Protein AF-A0AB39KRW4-F1 (afdb_monomer)

Radius of gyration: 29.41 Å; Cα contacts (8 Å, |Δi|>4): 567; chains: 1; bounding box: 83×46×71 Å

Structure (mmCIF, N/CA/C/O backbone):
data_AF-A0AB39KRW4-F1
#
_entry.id   AF-A0AB39KRW4-F1
#
loop_
_atom_site.group_PDB
_atom_site.id
_atom_site.type_symbol
_atom_site.label_atom_id
_atom_site.label_alt_id
_atom_site.label_comp_id
_atom_site.label_asym_id
_atom_site.label_entity_id
_atom_site.label_seq_id
_atom_site.pdbx_PDB_ins_code
_atom_site.Cartn_x
_atom_site.Cartn_y
_atom_site.Cartn_z
_atom_site.occupancy
_atom_site.B_iso_or_equiv
_atom_site.auth_seq_id
_atom_site.auth_comp_id
_atom_site.auth_asym_id
_atom_site.auth_atom_id
_atom_site.pdbx_PDB_model_num
ATOM 1 N N . MET A 1 1 ? 5.921 -25.959 -21.427 1.00 28.27 1 MET A N 1
ATOM 2 C CA . MET A 1 1 ? 6.254 -24.540 -21.191 1.00 28.27 1 MET A CA 1
ATOM 3 C C . MET A 1 1 ? 5.779 -24.195 -19.793 1.00 28.27 1 MET A C 1
ATOM 5 O O . MET A 1 1 ? 4.578 -24.174 -19.569 1.00 28.27 1 MET A O 1
ATOM 9 N N . ALA A 1 2 ? 6.697 -24.072 -18.835 1.00 22.08 2 ALA A N 1
ATOM 10 C CA . ALA A 1 2 ? 6.357 -23.602 -17.496 1.00 22.08 2 ALA A CA 1
ATOM 11 C C . ALA A 1 2 ? 6.161 -22.085 -17.593 1.00 22.08 2 ALA A C 1
ATOM 13 O O . ALA A 1 2 ? 7.109 -21.379 -17.922 1.00 22.08 2 ALA A O 1
ATOM 14 N N . GLY A 1 3 ? 4.928 -21.610 -17.414 1.00 23.14 3 GLY A N 1
ATOM 15 C CA . GLY A 1 3 ? 4.644 -20.177 -17.372 1.00 23.14 3 GLY A CA 1
ATOM 16 C C . GLY A 1 3 ? 5.368 -19.502 -16.199 1.00 23.14 3 GLY A C 1
ATOM 17 O O . GLY A 1 3 ? 5.760 -20.188 -15.246 1.00 23.14 3 GLY A O 1
ATOM 18 N N . PRO A 1 4 ? 5.556 -18.173 -16.247 1.00 26.08 4 PRO A N 1
ATOM 19 C CA . PRO A 1 4 ? 6.134 -17.433 -15.135 1.00 26.08 4 PRO A CA 1
ATOM 20 C C . PRO A 1 4 ? 5.322 -17.705 -13.862 1.00 26.08 4 PRO A C 1
ATOM 22 O O . PRO A 1 4 ? 4.089 -17.688 -13.884 1.00 26.08 4 PRO A O 1
ATOM 25 N N . LYS A 1 5 ? 6.013 -17.991 -12.749 1.00 31.23 5 LYS A N 1
ATOM 26 C CA . LYS A 1 5 ? 5.400 -18.112 -11.418 1.00 31.23 5 LYS A CA 1
ATOM 27 C C . LYS A 1 5 ? 4.761 -16.768 -11.065 1.00 31.23 5 LYS A C 1
ATOM 29 O O . LYS A 1 5 ? 5.427 -15.887 -10.528 1.00 31.23 5 LYS A O 1
ATOM 34 N N . ALA A 1 6 ? 3.477 -16.618 -11.372 1.00 31.83 6 ALA A N 1
ATOM 35 C CA . ALA A 1 6 ? 2.675 -15.511 -10.889 1.00 31.83 6 ALA A CA 1
ATOM 36 C C . ALA A 1 6 ? 2.771 -15.468 -9.356 1.00 31.83 6 ALA A C 1
ATOM 38 O O . ALA A 1 6 ? 2.658 -16.489 -8.676 1.00 31.83 6 ALA A O 1
ATOM 39 N N . LEU A 1 7 ? 2.989 -14.274 -8.807 1.00 34.38 7 LEU A N 1
ATOM 40 C CA . LEU A 1 7 ? 3.042 -13.990 -7.371 1.00 34.38 7 LEU A CA 1
ATOM 41 C C . LEU A 1 7 ? 1.660 -14.112 -6.686 1.00 34.38 7 LEU A C 1
ATOM 43 O O . LEU A 1 7 ? 1.408 -13.437 -5.690 1.00 34.38 7 LEU A O 1
ATOM 47 N N . SER A 1 8 ? 0.761 -14.973 -7.172 1.00 35.97 8 SER A N 1
ATOM 48 C CA . SER A 1 8 ? -0.489 -15.309 -6.490 1.00 35.97 8 SER A CA 1
ATOM 49 C C . SER A 1 8 ? -0.188 -16.343 -5.404 1.00 35.97 8 SER A C 1
ATOM 51 O O . SER A 1 8 ? -0.273 -17.553 -5.601 1.00 35.97 8 SER A O 1
ATOM 53 N N . GLY A 1 9 ? 0.273 -15.857 -4.253 1.00 36.81 9 GLY A N 1
ATOM 54 C CA . GLY A 1 9 ? 0.359 -16.678 -3.054 1.00 36.81 9 GLY A CA 1
ATOM 55 C C . GLY A 1 9 ? -1.038 -16.923 -2.505 1.00 36.81 9 GLY A C 1
ATOM 56 O O . GLY A 1 9 ? -1.664 -15.979 -2.033 1.00 36.81 9 GLY A O 1
ATOM 57 N N . ASP A 1 10 ? -1.485 -18.176 -2.529 1.00 31.94 10 ASP A N 1
ATOM 58 C CA . ASP A 1 10 ? -2.662 -18.626 -1.792 1.00 31.94 10 ASP A CA 1
ATOM 59 C C . ASP A 1 10 ? -2.516 -18.244 -0.313 1.00 31.94 10 ASP A C 1
ATOM 61 O O . ASP A 1 10 ? -1.642 -18.741 0.407 1.00 31.94 10 ASP A O 1
ATOM 65 N N . ILE A 1 11 ? -3.353 -17.311 0.138 1.00 40.72 11 ILE A N 1
ATOM 66 C CA . ILE A 1 11 ? -3.439 -16.905 1.540 1.00 40.72 11 ILE A CA 1
ATOM 67 C C . ILE A 1 11 ? -4.361 -17.906 2.235 1.00 40.72 11 ILE A C 1
ATOM 69 O O . ILE A 1 11 ? -5.565 -17.691 2.355 1.00 40.72 11 ILE A O 1
ATOM 73 N N . LEU A 1 12 ? -3.797 -19.022 2.695 1.00 34.12 12 LEU A N 1
ATOM 74 C CA . LEU A 1 12 ? -4.476 -19.890 3.655 1.00 34.12 12 LEU A CA 1
ATOM 75 C C . LEU A 1 12 ? -4.287 -19.326 5.074 1.00 34.12 12 LEU A C 1
ATOM 77 O O . LEU A 1 12 ? -3.148 -19.106 5.503 1.00 34.12 12 LEU A O 1
ATOM 81 N N . PRO A 1 13 ? -5.366 -19.101 5.844 1.00 36.81 13 PRO A N 1
ATOM 82 C CA . PRO A 1 13 ? -5.253 -18.691 7.230 1.00 36.81 13 PRO A CA 1
ATOM 83 C C . PRO A 1 13 ? -5.005 -19.926 8.103 1.00 36.81 13 PRO A C 1
ATOM 85 O O . PRO A 1 13 ? -5.926 -20.645 8.468 1.00 36.81 13 PRO A O 1
ATOM 88 N N . GLY A 1 14 ? -3.746 -20.122 8.489 1.00 40.34 14 GLY A N 1
ATOM 89 C CA . GLY A 1 14 ? -3.363 -21.006 9.590 1.00 40.34 14 GLY A CA 1
ATOM 90 C C . GLY A 1 14 ? -2.892 -22.399 9.172 1.00 40.34 14 GLY A C 1
ATOM 91 O O . GLY A 1 14 ? -3.575 -23.119 8.456 1.00 40.34 14 GLY A O 1
ATOM 92 N N . GLY A 1 15 ? -1.734 -22.799 9.708 1.00 37.94 15 GLY A N 1
ATOM 93 C CA . GLY A 1 15 ? -1.414 -24.218 9.875 1.00 37.94 15 GLY A CA 1
ATOM 94 C C . GLY A 1 15 ? -0.314 -24.814 8.996 1.00 37.94 15 GLY A C 1
ATOM 95 O O . GLY A 1 15 ? -0.469 -25.937 8.550 1.00 37.94 15 GLY A O 1
ATOM 96 N N . ALA A 1 16 ? 0.805 -24.119 8.784 1.00 34.22 16 ALA A N 1
ATOM 97 C CA . ALA A 1 16 ? 2.136 -24.729 8.643 1.00 34.22 16 ALA A CA 1
ATOM 98 C C . ALA A 1 16 ? 3.184 -23.612 8.709 1.00 34.22 16 ALA A C 1
ATOM 100 O O . ALA A 1 16 ? 2.978 -22.546 8.130 1.00 34.22 16 ALA A O 1
ATOM 101 N N . LEU A 1 17 ? 4.313 -23.832 9.389 1.00 43.09 17 LEU A N 1
ATOM 102 C CA . LEU A 1 17 ? 5.507 -22.983 9.276 1.00 43.09 17 LEU A CA 1
ATOM 103 C C . LEU A 1 17 ? 6.101 -23.158 7.866 1.00 43.09 17 LEU A C 1
ATOM 105 O O . LEU A 1 17 ? 7.163 -23.749 7.691 1.00 43.09 17 LEU A O 1
ATOM 109 N N . GLY A 1 18 ? 5.382 -22.690 6.844 1.00 54.75 18 GLY A N 1
ATOM 110 C CA . GLY A 1 18 ? 5.928 -22.511 5.510 1.00 54.75 18 GLY A CA 1
ATOM 111 C C . GLY A 1 18 ? 7.148 -21.606 5.617 1.00 54.75 18 GLY A C 1
ATOM 112 O O . GLY A 1 18 ? 7.151 -20.655 6.405 1.00 54.75 18 GLY A O 1
ATOM 113 N N . ALA A 1 19 ? 8.205 -21.933 4.874 1.00 67.81 19 ALA A N 1
ATOM 114 C CA . ALA A 1 19 ? 9.421 -21.134 4.841 1.00 67.81 19 ALA A CA 1
ATOM 115 C C . ALA A 1 19 ? 9.055 -19.649 4.680 1.00 67.81 19 ALA A C 1
ATOM 117 O O . ALA A 1 19 ? 8.339 -19.280 3.744 1.00 67.81 19 ALA A O 1
ATOM 118 N N . ARG A 1 20 ? 9.492 -18.810 5.630 1.00 79.19 20 ARG A N 1
ATOM 119 C CA . ARG A 1 20 ? 9.219 -17.368 5.594 1.00 79.19 20 ARG A CA 1
ATOM 120 C C . ARG A 1 20 ? 9.731 -16.818 4.268 1.00 79.19 20 ARG A C 1
ATOM 122 O O . ARG A 1 20 ? 10.909 -16.979 3.950 1.00 79.19 20 ARG A O 1
ATOM 129 N N . LYS A 1 21 ? 8.850 -16.183 3.495 1.00 93.75 21 LYS A N 1
ATOM 130 C CA . LYS A 1 21 ? 9.238 -15.556 2.231 1.00 93.75 21 LYS A CA 1
ATOM 131 C C . LYS A 1 21 ? 10.087 -14.328 2.559 1.00 93.75 21 LYS A C 1
ATOM 133 O O . LYS A 1 21 ? 9.702 -13.518 3.398 1.00 93.75 21 LYS A O 1
ATOM 138 N N . LEU A 1 22 ? 11.257 -14.195 1.945 1.00 95.38 22 LEU A N 1
ATOM 139 C CA . LEU A 1 22 ? 12.139 -13.050 2.180 1.00 95.38 22 LEU A CA 1
ATOM 140 C C . LEU A 1 22 ? 11.896 -11.986 1.118 1.00 95.38 22 LEU A C 1
ATOM 142 O O . LEU A 1 22 ? 11.922 -12.292 -0.070 1.00 95.38 22 LEU A O 1
ATOM 146 N N . ILE A 1 23 ? 11.672 -10.743 1.547 1.00 94.88 23 ILE A N 1
ATOM 147 C CA . ILE A 1 23 ? 11.642 -9.591 0.640 1.00 94.88 23 ILE A CA 1
ATOM 148 C C . ILE A 1 23 ? 13.027 -9.479 -0.002 1.00 94.88 23 ILE A C 1
ATOM 150 O O . ILE A 1 23 ? 14.039 -9.548 0.706 1.00 94.88 23 ILE A O 1
ATOM 154 N N . SER A 1 24 ? 13.073 -9.333 -1.326 1.00 94.25 24 SER A N 1
ATOM 155 C CA . SER A 1 24 ? 14.336 -9.209 -2.048 1.00 94.25 24 SER A CA 1
ATOM 156 C C . SER A 1 24 ? 15.105 -7.955 -1.647 1.00 94.25 24 SER A C 1
ATOM 158 O O . SER A 1 24 ? 14.540 -6.982 -1.140 1.00 94.25 24 SER A O 1
ATOM 160 N N . HIS A 1 25 ? 16.418 -7.977 -1.875 1.00 94.19 25 HIS A N 1
ATOM 161 C CA . HIS A 1 25 ? 17.277 -6.846 -1.546 1.00 94.19 25 HIS A CA 1
ATOM 162 C C . HIS A 1 25 ? 16.849 -5.578 -2.298 1.00 94.19 25 HIS A C 1
ATOM 164 O O . HIS A 1 25 ? 16.698 -4.526 -1.685 1.00 94.19 25 HIS A O 1
ATOM 170 N N . GLU A 1 26 ? 16.549 -5.700 -3.592 1.00 93.00 26 GLU A N 1
ATOM 171 C CA . GLU A 1 26 ? 16.150 -4.575 -4.441 1.00 93.00 26 GLU A CA 1
ATOM 172 C C . GLU A 1 26 ? 14.827 -3.948 -4.017 1.00 93.00 26 GLU A C 1
ATOM 174 O O . GLU A 1 26 ? 14.685 -2.723 -4.011 1.00 93.00 26 GLU A O 1
ATOM 179 N N . LEU A 1 27 ? 13.864 -4.780 -3.621 1.00 93.31 27 LEU A N 1
ATOM 180 C CA . LEU A 1 27 ? 12.582 -4.305 -3.125 1.00 93.31 27 LEU A CA 1
ATOM 181 C C . LEU A 1 27 ? 12.715 -3.666 -1.736 1.00 93.31 27 LEU A C 1
ATOM 183 O O . LEU A 1 27 ? 12.070 -2.655 -1.456 1.00 93.31 27 LEU A O 1
ATOM 187 N N . ALA A 1 28 ? 13.570 -4.213 -0.870 1.00 96.06 28 ALA A N 1
ATOM 188 C CA . ALA A 1 28 ? 13.869 -3.605 0.423 1.00 96.06 28 ALA A CA 1
ATOM 189 C C . ALA A 1 28 ? 14.567 -2.242 0.259 1.00 96.06 28 ALA A C 1
ATOM 191 O O . ALA A 1 28 ? 14.191 -1.289 0.940 1.00 96.06 28 ALA A O 1
ATOM 192 N N . LEU A 1 29 ? 15.524 -2.125 -0.671 1.00 94.06 29 LEU A N 1
ATOM 193 C CA . LEU A 1 29 ? 16.177 -0.858 -1.016 1.00 94.06 29 LEU A CA 1
ATOM 194 C C . LEU A 1 29 ? 15.189 0.159 -1.591 1.00 94.06 29 LEU A C 1
ATOM 196 O O . LEU A 1 29 ? 15.203 1.310 -1.166 1.00 94.06 29 LEU A O 1
ATOM 200 N N . TYR A 1 30 ? 14.303 -0.267 -2.496 1.00 93.81 30 TYR A N 1
ATOM 201 C CA . TYR A 1 30 ? 13.239 0.582 -3.037 1.00 93.81 30 TYR A CA 1
ATOM 202 C C . TYR A 1 30 ? 12.377 1.189 -1.926 1.00 93.81 30 TYR A C 1
ATOM 204 O O . TYR A 1 30 ? 12.190 2.403 -1.869 1.00 93.81 30 TYR A O 1
ATOM 212 N N . ILE A 1 31 ? 11.881 0.341 -1.016 1.00 96.25 31 ILE A N 1
ATOM 213 C CA . ILE A 1 31 ? 11.059 0.780 0.115 1.00 96.25 31 ILE A CA 1
ATOM 214 C C . ILE A 1 31 ? 11.860 1.731 1.001 1.00 96.25 31 ILE A C 1
ATOM 216 O O . ILE A 1 31 ? 11.355 2.787 1.365 1.00 96.25 31 ILE A O 1
ATOM 220 N N . LYS A 1 32 ? 13.107 1.380 1.331 1.00 96.31 32 LYS A N 1
ATOM 221 C CA . LYS A 1 32 ? 13.974 2.208 2.171 1.00 96.31 32 LYS A CA 1
ATOM 222 C C . LYS A 1 32 ? 14.161 3.609 1.579 1.00 96.31 32 LYS A C 1
ATOM 224 O O . LYS A 1 32 ? 13.920 4.579 2.286 1.00 96.31 32 LYS A O 1
ATOM 229 N N . LEU A 1 33 ? 14.504 3.710 0.295 1.00 94.50 33 LEU A N 1
ATOM 230 C CA . LEU A 1 33 ? 14.766 4.986 -0.376 1.00 94.50 33 LEU A CA 1
ATOM 231 C C . LEU A 1 33 ? 13.545 5.923 -0.352 1.00 94.50 33 LEU A C 1
ATOM 233 O O . LEU A 1 33 ? 13.693 7.117 -0.125 1.00 94.50 33 LEU A O 1
ATOM 237 N N . GLN A 1 34 ? 12.331 5.383 -0.499 1.00 94.31 34 GLN A N 1
ATOM 238 C CA . GLN A 1 34 ? 11.087 6.166 -0.440 1.00 94.31 34 GLN A CA 1
ATOM 239 C C . GLN A 1 34 ? 10.658 6.581 0.979 1.00 94.31 34 GLN A C 1
ATOM 241 O O . GLN A 1 34 ? 9.804 7.459 1.149 1.00 94.31 34 GLN A O 1
ATOM 246 N N . LEU A 1 35 ? 11.199 5.921 2.005 1.00 96.12 35 LEU A N 1
ATOM 247 C CA . LEU A 1 35 ? 10.993 6.291 3.406 1.00 96.12 35 LEU A CA 1
ATOM 248 C C . LEU A 1 35 ? 12.035 7.313 3.890 1.00 96.12 35 LEU A C 1
ATOM 250 O O . LEU A 1 35 ? 11.821 7.946 4.922 1.00 96.12 35 LEU A O 1
ATOM 254 N N . GLU A 1 36 ? 13.148 7.482 3.171 1.00 93.75 36 GLU A N 1
ATOM 255 C CA . GLU A 1 36 ? 14.191 8.454 3.503 1.00 93.75 36 GLU A CA 1
ATOM 256 C C . GLU A 1 36 ? 13.784 9.887 3.092 1.00 93.75 36 GLU A C 1
ATOM 258 O O . GLU A 1 36 ? 13.266 10.104 1.989 1.00 93.75 36 GLU A O 1
ATOM 263 N N . PRO A 1 37 ? 14.018 10.904 3.943 1.00 87.81 37 PRO A N 1
ATOM 264 C CA . PRO A 1 37 ? 13.881 12.304 3.547 1.00 87.81 37 PRO A CA 1
ATOM 265 C C . PRO A 1 37 ? 14.885 12.681 2.437 1.00 87.81 37 PRO A C 1
ATOM 267 O O . PRO A 1 37 ? 16.017 12.197 2.470 1.00 87.81 37 PRO A O 1
ATOM 270 N N . PRO A 1 38 ? 14.541 13.581 1.493 1.00 83.50 38 PRO A N 1
ATOM 271 C CA . PRO A 1 38 ? 13.306 14.361 1.383 1.00 83.50 38 PRO A CA 1
ATOM 272 C C . PRO A 1 38 ? 12.275 13.746 0.407 1.00 83.50 38 PRO A C 1
ATOM 274 O O . PRO A 1 38 ? 11.798 14.433 -0.496 1.00 83.50 38 PRO A O 1
ATOM 277 N N . SER A 1 39 ? 11.931 12.460 0.544 1.00 87.69 39 SER A N 1
ATOM 278 C CA . SER A 1 39 ? 10.903 11.833 -0.307 1.00 87.69 39 SER A CA 1
ATOM 279 C C . SER A 1 39 ? 9.550 12.554 -0.236 1.00 87.69 39 SER A C 1
ATOM 281 O O . SER A 1 39 ? 9.133 13.045 0.817 1.00 87.69 39 SER A O 1
ATOM 283 N N . ALA A 1 40 ? 8.841 12.607 -1.368 1.00 90.88 40 ALA A N 1
ATOM 284 C CA . ALA A 1 40 ? 7.520 13.226 -1.428 1.00 90.88 40 ALA A CA 1
ATOM 285 C C . ALA A 1 40 ? 6.497 12.415 -0.605 1.00 90.88 40 ALA A C 1
ATOM 287 O O . ALA A 1 40 ? 6.547 11.181 -0.621 1.00 90.88 40 ALA A O 1
ATOM 288 N N . PRO A 1 41 ? 5.500 13.052 0.045 1.00 92.75 41 PRO A N 1
ATOM 289 C CA . PRO A 1 41 ? 4.511 12.337 0.852 1.00 92.75 41 PRO A CA 1
ATOM 290 C C . PRO A 1 41 ? 3.790 11.210 0.098 1.00 92.75 41 PRO A C 1
ATOM 292 O O . PRO A 1 41 ? 3.539 10.150 0.670 1.00 92.75 41 PRO A O 1
ATOM 295 N N . GLN A 1 42 ? 3.480 11.380 -1.194 1.00 89.88 42 GLN A N 1
ATOM 296 C CA . GLN A 1 42 ? 2.852 10.303 -1.969 1.00 89.88 42 GLN A CA 1
ATOM 297 C C . GLN A 1 42 ? 3.768 9.075 -2.111 1.00 89.88 42 GLN A C 1
ATOM 299 O O . GLN A 1 42 ? 3.281 7.946 -2.042 1.00 89.88 42 GLN A O 1
ATOM 304 N N . GLU A 1 43 ? 5.079 9.278 -2.264 1.00 90.62 43 GLU A N 1
ATOM 305 C CA . GLU A 1 43 ? 6.067 8.200 -2.384 1.00 90.62 43 GLU A CA 1
ATOM 306 C C . GLU A 1 43 ? 6.241 7.473 -1.049 1.00 90.62 43 GLU A C 1
ATOM 308 O O . GLU A 1 43 ? 6.150 6.247 -1.001 1.00 90.62 43 GLU A O 1
ATOM 313 N N . THR A 1 44 ? 6.359 8.215 0.055 1.00 95.56 44 THR A N 1
ATOM 314 C CA . THR A 1 44 ? 6.413 7.639 1.407 1.00 95.56 44 THR A CA 1
ATOM 315 C C . THR A 1 44 ? 5.150 6.835 1.728 1.00 95.56 44 THR A C 1
ATOM 317 O O . THR A 1 44 ? 5.237 5.716 2.237 1.00 95.56 44 THR A O 1
ATOM 320 N N . LYS A 1 45 ? 3.961 7.347 1.374 1.00 94.94 45 LYS A N 1
ATOM 321 C CA . LYS A 1 45 ? 2.697 6.606 1.513 1.00 94.94 45 LYS A CA 1
ATOM 322 C C . LYS A 1 45 ? 2.736 5.299 0.718 1.00 94.94 45 LYS A C 1
ATOM 324 O O . LYS A 1 45 ? 2.398 4.252 1.268 1.00 94.94 45 LYS A O 1
ATOM 329 N N . ALA A 1 46 ? 3.142 5.348 -0.551 1.00 90.06 46 ALA A N 1
ATOM 330 C CA . ALA A 1 46 ? 3.210 4.169 -1.413 1.00 90.06 46 ALA A CA 1
ATOM 331 C C . ALA A 1 46 ? 4.198 3.116 -0.878 1.00 90.06 46 ALA A C 1
ATOM 333 O O . ALA A 1 46 ? 3.892 1.921 -0.892 1.00 90.06 46 ALA A O 1
ATOM 334 N N . ALA A 1 47 ? 5.340 3.550 -0.339 1.00 95.00 47 ALA A N 1
ATOM 335 C CA . ALA A 1 47 ? 6.334 2.679 0.282 1.00 95.00 47 ALA A CA 1
ATOM 336 C C . ALA A 1 47 ? 5.784 1.966 1.521 1.00 95.00 47 ALA A C 1
ATOM 338 O O . ALA A 1 47 ? 5.903 0.745 1.633 1.00 95.00 47 ALA A O 1
ATOM 339 N N . LEU A 1 48 ? 5.119 2.703 2.419 1.00 97.69 48 LEU A N 1
ATOM 340 C CA . LEU A 1 48 ? 4.472 2.130 3.601 1.00 97.69 48 LEU A CA 1
ATOM 341 C C . LEU A 1 48 ? 3.356 1.152 3.216 1.00 97.69 48 LEU A C 1
ATOM 343 O O . LEU A 1 48 ? 3.260 0.071 3.795 1.00 97.69 48 LEU A O 1
ATOM 347 N N . GLN A 1 49 ? 2.538 1.499 2.217 1.00 94.75 49 GLN A N 1
ATOM 348 C CA . GLN A 1 49 ? 1.490 0.622 1.687 1.00 94.75 49 GLN A CA 1
ATOM 349 C C . GLN A 1 49 ? 2.071 -0.689 1.154 1.00 94.75 49 GLN A C 1
ATOM 351 O O . GLN A 1 49 ? 1.584 -1.764 1.503 1.00 94.75 49 GLN A O 1
ATOM 356 N N . ARG A 1 50 ? 3.140 -0.607 0.354 1.00 93.75 50 ARG A N 1
ATOM 357 C CA . ARG A 1 50 ? 3.818 -1.776 -0.216 1.00 93.75 50 ARG A CA 1
ATOM 358 C C . ARG A 1 50 ? 4.484 -2.627 0.861 1.00 93.75 50 ARG A C 1
ATOM 360 O O . ARG A 1 50 ? 4.350 -3.846 0.824 1.00 93.75 50 ARG A O 1
ATOM 367 N N . LEU A 1 51 ? 5.136 -2.003 1.843 1.00 97.06 51 LEU A N 1
ATOM 368 C CA . LEU A 1 51 ? 5.708 -2.694 2.999 1.00 97.06 51 LEU A CA 1
ATOM 369 C C . LEU A 1 51 ? 4.633 -3.461 3.777 1.00 97.06 51 LEU A C 1
ATOM 371 O O . LEU A 1 51 ? 4.818 -4.641 4.071 1.00 97.06 51 LEU A O 1
ATOM 375 N N . CYS A 1 52 ? 3.498 -2.817 4.064 1.00 96.31 52 CYS A N 1
ATOM 376 C CA . CYS A 1 52 ? 2.384 -3.462 4.753 1.00 96.31 52 CYS A CA 1
ATOM 377 C C . CYS A 1 52 ? 1.856 -4.663 3.963 1.00 96.31 52 CYS A C 1
ATOM 379 O O . CYS A 1 52 ? 1.759 -5.751 4.522 1.00 96.31 52 CYS A O 1
ATOM 381 N N . ALA A 1 53 ? 1.593 -4.483 2.664 1.00 92.00 53 ALA A N 1
ATOM 382 C CA . ALA A 1 53 ? 1.079 -5.544 1.802 1.00 92.00 53 ALA A CA 1
ATOM 383 C C . ALA A 1 53 ? 2.021 -6.762 1.746 1.00 92.00 53 ALA A C 1
ATOM 385 O O . ALA A 1 53 ? 1.564 -7.902 1.797 1.00 92.00 53 ALA A O 1
ATOM 386 N N . LEU A 1 54 ? 3.342 -6.543 1.700 1.00 93.94 54 LEU A N 1
ATOM 387 C CA . LEU A 1 54 ? 4.335 -7.624 1.734 1.00 93.94 54 LEU A CA 1
ATOM 388 C C . LEU A 1 54 ? 4.278 -8.409 3.051 1.00 93.94 54 LEU A C 1
ATOM 390 O O . LEU A 1 54 ? 4.228 -9.638 3.027 1.00 93.94 54 LEU A O 1
ATOM 394 N N . TYR A 1 55 ? 4.239 -7.718 4.192 1.00 94.69 55 TYR A N 1
ATOM 395 C CA . TYR A 1 55 ? 4.138 -8.367 5.504 1.00 94.69 55 TYR A CA 1
ATOM 396 C C . TYR A 1 55 ? 2.817 -9.12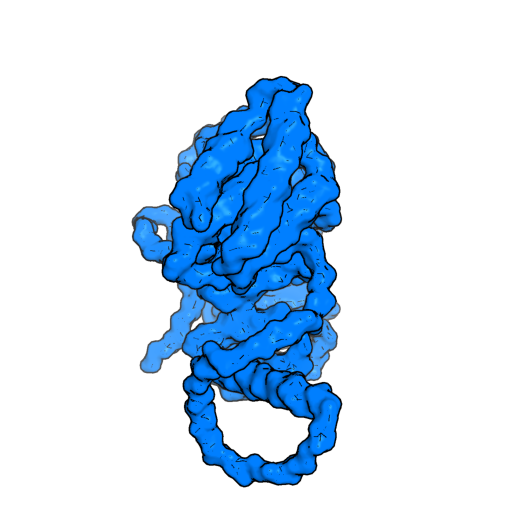1 5.686 1.00 94.69 55 TYR A C 1
ATOM 398 O O . TYR A 1 55 ? 2.795 -10.209 6.261 1.00 94.69 55 TYR A O 1
ATOM 406 N N . GLU A 1 56 ? 1.720 -8.574 5.169 1.00 91.12 56 GLU A N 1
ATOM 407 C CA . GLU A 1 56 ? 0.403 -9.217 5.171 1.00 91.12 56 GLU A CA 1
ATOM 408 C C . GLU A 1 56 ? 0.386 -10.483 4.306 1.00 91.12 56 GLU A C 1
ATOM 410 O O . GLU A 1 56 ? -0.195 -11.489 4.706 1.00 91.12 56 GLU A O 1
ATOM 415 N N . ALA A 1 57 ? 1.111 -10.481 3.184 1.00 89.62 57 ALA A N 1
ATOM 416 C CA . ALA A 1 57 ? 1.322 -11.652 2.332 1.00 89.62 57 ALA A CA 1
ATOM 417 C C . ALA A 1 57 ? 2.362 -12.656 2.887 1.00 89.62 57 ALA A C 1
ATOM 419 O O . ALA A 1 57 ? 2.739 -13.610 2.199 1.00 89.62 57 ALA A O 1
ATOM 420 N N . GLY A 1 58 ? 2.844 -12.457 4.120 1.00 92.38 58 GLY A N 1
ATOM 421 C CA . GLY A 1 58 ? 3.767 -13.364 4.810 1.00 92.38 58 GLY A CA 1
ATOM 422 C C . GLY A 1 58 ? 5.243 -13.188 4.444 1.00 92.38 58 GLY A C 1
ATOM 423 O O . GLY A 1 58 ? 6.057 -14.060 4.763 1.00 92.38 58 GLY A O 1
ATOM 424 N N . TRP A 1 59 ? 5.602 -12.087 3.779 1.00 95.31 59 TRP A N 1
ATOM 425 C CA . TRP A 1 59 ? 6.992 -11.752 3.489 1.00 95.31 59 TRP A CA 1
ATOM 426 C C . TRP A 1 59 ? 7.648 -11.028 4.666 1.00 95.31 59 TRP A C 1
ATOM 428 O O . TRP A 1 59 ? 7.003 -10.289 5.405 1.00 95.31 59 TRP A O 1
ATOM 438 N N . THR A 1 60 ? 8.955 -11.205 4.831 1.00 96.19 60 THR A N 1
ATOM 439 C CA . THR A 1 60 ? 9.733 -10.558 5.893 1.00 96.19 60 THR A CA 1
ATOM 440 C C . THR A 1 60 ? 11.001 -9.920 5.345 1.00 96.19 60 THR A C 1
ATOM 442 O O . THR A 1 60 ? 11.641 -10.473 4.450 1.00 96.19 60 THR A O 1
ATOM 445 N N . LEU A 1 61 ? 11.396 -8.778 5.909 1.00 95.81 61 LEU A N 1
ATOM 446 C CA . LEU A 1 61 ? 12.701 -8.172 5.638 1.00 95.81 61 LEU A CA 1
ATOM 447 C C . LEU A 1 61 ? 13.828 -9.029 6.224 1.00 95.81 61 LEU A C 1
ATOM 449 O O . LEU A 1 61 ? 13.690 -9.569 7.321 1.00 95.81 61 LEU A O 1
ATOM 453 N N . ARG A 1 62 ? 14.964 -9.091 5.521 1.00 94.19 62 ARG A N 1
ATOM 454 C CA . ARG A 1 62 ? 16.201 -9.683 6.056 1.00 94.19 62 ARG A CA 1
ATOM 455 C C . ARG A 1 62 ? 16.762 -8.846 7.211 1.00 94.19 62 ARG A C 1
ATOM 457 O O . ARG A 1 62 ? 17.121 -9.393 8.245 1.00 94.19 62 ARG A O 1
ATOM 464 N N . GLU A 1 63 ? 16.773 -7.526 7.042 1.00 93.81 63 GLU A N 1
ATOM 465 C CA . GLU A 1 63 ? 17.291 -6.558 8.014 1.00 93.81 63 GLU A CA 1
ATOM 466 C C . GLU A 1 63 ? 16.213 -5.509 8.335 1.00 93.81 63 GLU A C 1
ATOM 468 O O . GLU A 1 63 ? 16.211 -4.406 7.782 1.00 93.81 63 GLU A O 1
ATOM 473 N N . PRO A 1 64 ? 15.240 -5.831 9.209 1.00 96.06 64 PRO A N 1
ATOM 474 C CA . PRO A 1 64 ? 14.119 -4.937 9.486 1.00 96.06 64 PRO A CA 1
ATOM 475 C C . PRO A 1 64 ? 14.524 -3.668 10.245 1.00 96.06 64 PRO A C 1
ATOM 477 O O . PRO A 1 64 ? 13.791 -2.688 10.197 1.00 96.06 64 PRO A O 1
ATOM 480 N N . ALA A 1 65 ? 15.672 -3.657 10.934 1.00 96.31 65 ALA A N 1
ATOM 481 C CA . ALA A 1 65 ? 16.061 -2.579 11.845 1.00 96.31 65 ALA A CA 1
ATOM 482 C C . ALA A 1 65 ? 16.131 -1.197 11.168 1.00 96.31 65 ALA A C 1
ATOM 484 O O . ALA A 1 65 ? 15.603 -0.231 11.718 1.00 96.31 65 ALA A O 1
ATOM 485 N N . ALA A 1 66 ? 16.718 -1.110 9.969 1.00 95.56 66 ALA A N 1
ATOM 486 C CA . ALA A 1 66 ? 16.861 0.155 9.245 1.00 95.56 66 ALA A CA 1
ATOM 487 C C . ALA A 1 66 ? 15.501 0.728 8.809 1.00 95.56 66 ALA A C 1
ATOM 489 O O . ALA A 1 66 ? 15.203 1.890 9.067 1.00 95.56 66 ALA A O 1
ATOM 490 N N . ILE A 1 67 ? 14.641 -0.101 8.208 1.00 97.25 67 ILE A N 1
ATOM 491 C CA . ILE A 1 67 ? 13.291 0.318 7.798 1.00 97.25 67 ILE A CA 1
ATOM 492 C C . ILE A 1 67 ? 12.424 0.620 9.024 1.00 97.25 67 ILE A C 1
ATOM 494 O O . ILE A 1 67 ? 11.711 1.620 9.032 1.00 97.25 67 ILE A O 1
ATOM 498 N N . ARG A 1 68 ? 12.523 -0.186 10.090 1.00 97.19 68 ARG A N 1
ATOM 499 C CA . ARG A 1 68 ? 11.822 0.056 11.357 1.00 97.19 68 ARG A CA 1
ATOM 500 C C . ARG A 1 68 ? 12.175 1.425 11.926 1.00 97.19 68 ARG A C 1
ATOM 502 O O . ARG A 1 68 ? 11.262 2.119 12.351 1.00 97.19 68 ARG A O 1
ATOM 509 N N . LEU A 1 69 ? 13.452 1.823 11.909 1.00 96.44 69 LEU A N 1
ATOM 510 C CA . LEU A 1 69 ? 13.902 3.141 12.373 1.00 96.44 69 LEU A CA 1
ATOM 511 C C . LEU A 1 69 ? 13.298 4.290 11.547 1.00 96.44 69 LEU A C 1
ATOM 513 O O . LEU A 1 69 ? 12.880 5.290 12.124 1.00 96.44 69 LEU A O 1
ATOM 517 N N . LEU A 1 70 ? 13.194 4.132 10.224 1.00 97.50 70 LEU A N 1
ATOM 518 C CA . LEU A 1 70 ? 12.554 5.125 9.352 1.00 97.50 70 LEU A CA 1
ATOM 519 C C . LEU A 1 70 ? 11.048 5.241 9.628 1.00 97.50 70 LEU A C 1
ATOM 521 O O . LEU A 1 70 ? 10.546 6.343 9.827 1.00 97.50 70 LEU A O 1
ATOM 525 N N . VAL A 1 71 ? 10.335 4.111 9.718 1.00 97.56 71 VAL A N 1
ATOM 526 C CA . VAL A 1 71 ? 8.896 4.079 10.059 1.00 97.56 71 VAL A CA 1
ATOM 527 C C . VAL A 1 71 ? 8.642 4.755 11.404 1.00 97.56 71 VAL A C 1
ATOM 529 O O . VAL A 1 71 ? 7.717 5.548 11.545 1.00 97.56 71 VAL A O 1
ATOM 532 N N . ARG A 1 72 ? 9.509 4.471 12.374 1.00 95.69 72 ARG A N 1
ATOM 533 C CA . ARG A 1 72 ? 9.577 5.126 13.675 1.00 95.69 72 ARG A CA 1
ATOM 534 C C . ARG A 1 72 ? 9.702 6.645 13.531 1.00 95.69 72 ARG A C 1
ATOM 536 O O . ARG A 1 72 ? 8.833 7.370 14.000 1.00 95.69 72 ARG A O 1
ATOM 543 N N . GLY A 1 73 ? 10.705 7.126 1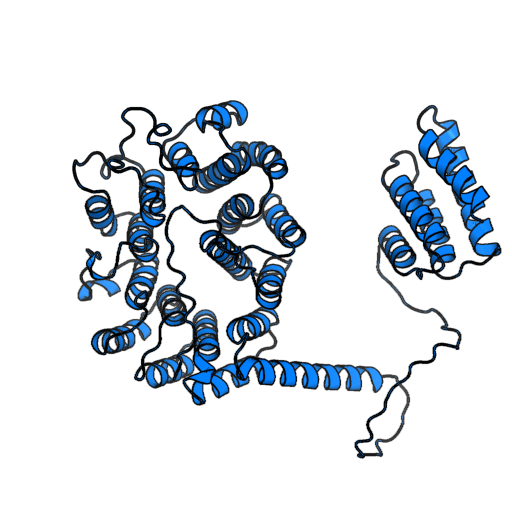2.798 1.00 94.81 73 GLY A N 1
ATOM 544 C CA . GLY A 1 73 ? 10.885 8.555 12.522 1.00 94.81 73 GLY A CA 1
ATOM 545 C C . GLY A 1 73 ? 9.631 9.238 11.959 1.00 94.81 73 GLY A C 1
ATOM 546 O O . GLY A 1 73 ? 9.299 10.340 12.390 1.00 94.81 73 GLY A O 1
ATOM 547 N N . LEU A 1 74 ? 8.881 8.564 11.080 1.00 95.31 74 LEU A N 1
ATOM 548 C CA . LEU A 1 74 ? 7.641 9.098 10.497 1.00 95.31 74 LEU A CA 1
ATOM 549 C C . LEU A 1 74 ? 6.502 9.298 11.510 1.00 95.31 74 LEU A C 1
ATOM 551 O O . LEU A 1 74 ? 5.615 10.112 11.246 1.00 95.31 74 LEU A O 1
ATOM 555 N N . LEU A 1 75 ? 6.512 8.588 12.642 1.00 94.06 75 LEU A N 1
ATOM 556 C CA . LEU A 1 75 ? 5.509 8.727 13.705 1.00 94.06 75 LEU A CA 1
ATOM 557 C C . LEU A 1 75 ? 5.766 9.932 14.616 1.00 94.06 75 LEU A C 1
ATOM 559 O O . LEU A 1 75 ? 4.811 10.512 15.124 1.00 94.06 75 LEU A O 1
ATOM 563 N N . TRP A 1 76 ? 7.032 10.309 14.816 1.00 89.00 76 TRP A N 1
ATOM 564 C CA . TRP A 1 76 ? 7.414 11.428 15.693 1.00 89.00 76 TRP A CA 1
ATOM 565 C C . TRP A 1 76 ? 7.688 12.727 14.948 1.00 89.00 76 TRP A C 1
ATOM 567 O O . TRP A 1 76 ? 7.563 13.805 15.526 1.00 89.00 76 TRP A O 1
ATOM 577 N N . ALA A 1 77 ? 8.056 12.643 13.671 1.00 89.19 77 ALA A N 1
ATOM 578 C CA . ALA A 1 77 ? 8.133 13.814 12.819 1.00 89.19 77 ALA A CA 1
ATOM 579 C C . ALA A 1 77 ? 6.729 14.411 12.599 1.00 89.19 77 ALA A C 1
ATOM 581 O O . ALA A 1 77 ? 5.735 13.677 12.632 1.00 89.19 77 ALA A O 1
ATOM 582 N N . PRO A 1 78 ? 6.624 15.724 12.318 1.00 87.88 78 PRO A N 1
ATOM 583 C CA . PRO A 1 78 ? 5.381 16.360 11.884 1.00 87.88 78 PRO A CA 1
ATOM 584 C C . PRO A 1 78 ? 5.004 15.886 10.468 1.00 87.88 78 PRO A C 1
ATOM 586 O O . PRO A 1 78 ? 5.099 16.617 9.485 1.00 87.88 78 PRO A O 1
ATOM 589 N N . SER A 1 79 ? 4.602 14.622 10.360 1.00 90.50 79 SER A N 1
ATOM 590 C CA . SER A 1 79 ? 4.190 13.968 9.123 1.00 90.50 79 SER A CA 1
ATOM 591 C C . SER A 1 79 ? 2.703 14.216 8.867 1.00 90.50 79 SER A C 1
ATOM 593 O O . SER A 1 79 ? 1.929 14.272 9.826 1.00 90.50 79 SER A O 1
ATOM 595 N N . PRO A 1 80 ? 2.247 14.283 7.604 1.00 94.88 80 PRO A N 1
ATOM 596 C CA . PRO A 1 80 ? 0.822 14.346 7.286 1.00 94.88 80 PRO A CA 1
ATOM 597 C C . PRO A 1 80 ? 0.031 13.193 7.925 1.00 94.88 80 PRO A C 1
ATOM 599 O O . PRO A 1 80 ? 0.534 12.071 8.007 1.00 94.88 80 PRO A O 1
ATOM 602 N N . THR A 1 81 ? -1.227 13.438 8.311 1.00 94.81 81 THR A N 1
ATOM 603 C CA . THR A 1 81 ? -2.110 12.449 8.969 1.00 94.81 81 THR A CA 1
ATOM 604 C C . THR A 1 81 ? -2.144 11.116 8.221 1.00 94.81 81 THR A C 1
ATOM 606 O O . THR A 1 81 ? -1.977 10.062 8.831 1.00 94.81 81 THR A O 1
ATOM 609 N N . ILE A 1 82 ? -2.235 11.161 6.887 1.00 94.12 82 ILE A N 1
ATOM 610 C CA . ILE A 1 82 ? -2.246 9.968 6.033 1.00 94.12 82 ILE A CA 1
ATOM 611 C C . ILE A 1 82 ? -0.948 9.149 6.109 1.00 94.12 82 ILE A C 1
ATOM 613 O O . ILE A 1 82 ? -0.993 7.932 5.974 1.00 94.12 82 ILE A O 1
ATOM 617 N N . ILE A 1 83 ? 0.209 9.782 6.326 1.00 96.56 83 ILE A N 1
ATOM 618 C CA . ILE A 1 83 ? 1.491 9.080 6.483 1.00 96.56 83 ILE A CA 1
ATOM 619 C C . ILE A 1 83 ? 1.550 8.412 7.847 1.00 96.56 83 ILE A C 1
ATOM 621 O O . ILE A 1 83 ? 1.887 7.232 7.916 1.00 96.56 83 ILE A O 1
ATOM 625 N N . ARG A 1 84 ? 1.154 9.128 8.910 1.00 95.94 84 ARG A N 1
ATOM 626 C CA . ARG A 1 84 ? 1.100 8.568 10.267 1.00 95.94 84 ARG A CA 1
ATOM 627 C C . ARG A 1 84 ? 0.207 7.331 10.315 1.00 95.94 84 ARG A C 1
ATOM 629 O O . ARG A 1 84 ? 0.652 6.299 10.803 1.00 95.94 84 ARG A O 1
ATOM 636 N N . ARG A 1 85 ? -0.971 7.380 9.680 1.00 95.75 85 ARG A N 1
ATOM 637 C CA . ARG A 1 85 ? -1.876 6.231 9.503 1.00 95.75 85 ARG A CA 1
ATOM 638 C C . ARG A 1 85 ? -1.145 4.969 9.032 1.00 95.75 85 ARG A C 1
ATOM 640 O O . ARG A 1 85 ? -1.210 3.912 9.660 1.00 95.75 85 ARG A O 1
ATOM 647 N N . TRP A 1 86 ? -0.437 5.081 7.909 1.00 97.50 86 TRP A N 1
ATOM 648 C CA . TRP A 1 86 ? 0.286 3.960 7.307 1.00 97.50 86 TRP A CA 1
ATOM 649 C C . TRP A 1 86 ? 1.548 3.588 8.088 1.00 97.50 86 TRP A C 1
ATOM 651 O O . TRP A 1 86 ? 1.922 2.417 8.098 1.00 97.50 86 TRP A O 1
ATOM 661 N N . ALA A 1 87 ? 2.175 4.538 8.781 1.00 97.69 87 ALA A N 1
ATOM 662 C CA . ALA A 1 87 ? 3.310 4.280 9.654 1.00 97.69 87 ALA A CA 1
ATOM 663 C C . ALA A 1 87 ? 2.896 3.493 10.909 1.00 97.69 87 ALA A C 1
ATOM 665 O O . ALA A 1 87 ? 3.602 2.554 11.272 1.00 97.69 87 ALA A O 1
ATOM 666 N N . TYR A 1 88 ? 1.729 3.766 11.510 1.00 97.62 88 TYR A N 1
ATOM 667 C CA . TYR A 1 88 ? 1.179 2.938 12.594 1.00 97.62 88 TYR A CA 1
ATOM 668 C C . TYR A 1 88 ? 0.921 1.513 12.112 1.00 97.62 88 TYR A C 1
ATOM 670 O O . TYR A 1 88 ? 1.319 0.537 12.751 1.00 97.62 88 TYR A O 1
ATOM 678 N N . LYS A 1 89 ? 0.305 1.375 10.932 1.00 97.06 89 LYS A N 1
ATOM 679 C CA . LYS A 1 89 ? 0.091 0.053 10.348 1.00 97.06 89 LYS A CA 1
ATOM 680 C C . LYS A 1 89 ? 1.421 -0.683 10.135 1.00 97.06 89 LYS A C 1
ATOM 682 O O . LYS A 1 89 ? 1.553 -1.844 10.525 1.00 97.06 89 LYS A O 1
ATOM 687 N N . ALA A 1 90 ? 2.411 0.001 9.561 1.00 97.69 90 ALA A N 1
ATOM 688 C CA . ALA A 1 90 ? 3.729 -0.554 9.293 1.00 97.69 90 ALA A CA 1
ATOM 689 C C . ALA A 1 90 ? 4.465 -0.947 10.582 1.00 97.69 90 ALA A C 1
ATOM 691 O O . ALA A 1 90 ? 4.970 -2.065 10.649 1.00 97.69 90 ALA A O 1
ATOM 692 N N . ILE A 1 91 ? 4.488 -0.101 11.622 1.00 97.44 91 ILE A N 1
ATOM 693 C CA . ILE A 1 91 ? 5.168 -0.428 12.885 1.00 97.44 91 ILE A CA 1
ATOM 694 C C . ILE A 1 91 ? 4.489 -1.595 13.605 1.00 97.44 91 ILE A C 1
ATOM 696 O O . ILE A 1 91 ? 5.179 -2.438 14.162 1.00 97.44 91 ILE A O 1
ATOM 700 N N . GLY A 1 92 ? 3.162 -1.735 13.514 1.00 95.25 92 GLY A N 1
ATOM 701 C CA . GLY A 1 92 ? 2.476 -2.927 14.018 1.00 95.25 92 GLY A CA 1
ATOM 702 C C . GLY A 1 92 ? 2.936 -4.219 13.324 1.00 95.25 92 GLY A C 1
ATOM 703 O O . GLY A 1 92 ? 2.963 -5.285 13.938 1.00 95.25 92 GLY A O 1
ATOM 704 N N . LEU A 1 93 ? 3.320 -4.145 12.045 1.00 94.56 93 LEU A N 1
ATOM 705 C CA . LEU A 1 93 ? 3.757 -5.296 11.249 1.00 94.56 93 LEU A CA 1
ATOM 706 C C . LEU A 1 93 ? 5.254 -5.608 11.395 1.00 94.56 93 LEU A C 1
ATOM 708 O O . LEU A 1 93 ? 5.607 -6.782 11.522 1.00 94.56 93 LEU A O 1
ATOM 712 N N . VAL A 1 94 ? 6.115 -4.586 11.354 1.00 96.06 94 VAL A N 1
ATOM 713 C CA . VAL A 1 94 ? 7.587 -4.730 11.325 1.00 96.06 94 VAL A CA 1
ATOM 714 C C . VAL A 1 94 ? 8.259 -4.469 12.674 1.00 96.06 94 VAL A C 1
ATOM 716 O O . VAL A 1 94 ? 9.453 -4.735 12.827 1.00 96.06 94 VAL A O 1
ATOM 719 N N . GLY A 1 95 ? 7.518 -3.898 13.623 1.00 95.50 95 GLY A N 1
ATOM 720 C CA . GLY A 1 95 ? 8.008 -3.508 14.936 1.00 95.50 95 GLY A CA 1
ATOM 721 C C . GLY A 1 95 ? 8.226 -4.680 15.883 1.00 95.50 95 GLY A C 1
ATOM 722 O O . GLY A 1 95 ? 7.949 -5.845 15.588 1.00 95.50 95 GLY A O 1
ATOM 723 N N . VAL A 1 96 ? 8.752 -4.337 17.050 1.00 95.12 96 VAL A N 1
ATOM 724 C CA . VAL A 1 96 ? 9.045 -5.243 18.161 1.00 95.12 96 VAL A CA 1
ATOM 725 C C . VAL A 1 96 ? 8.310 -4.796 19.421 1.00 95.12 96 VAL A C 1
ATOM 727 O O . VAL A 1 96 ? 7.712 -3.722 19.465 1.00 95.12 96 VAL A O 1
ATOM 730 N N . ARG A 1 97 ? 8.332 -5.628 20.464 1.00 93.69 97 ARG A N 1
ATOM 731 C CA . ARG A 1 97 ? 7.581 -5.374 21.700 1.00 93.69 97 ARG A CA 1
ATOM 732 C C . ARG A 1 97 ? 7.975 -4.047 22.358 1.00 93.69 97 ARG A C 1
ATOM 734 O O . ARG A 1 97 ? 7.122 -3.379 22.929 1.00 93.69 97 ARG A O 1
ATOM 741 N N . GLU A 1 98 ? 9.237 -3.651 22.235 1.00 94.00 98 GLU A N 1
ATOM 742 C CA . GLU A 1 98 ? 9.782 -2.403 22.775 1.00 94.00 98 GLU A CA 1
ATOM 743 C C . GLU A 1 98 ? 9.156 -1.157 22.128 1.00 94.00 98 GLU A C 1
ATOM 745 O O . GLU A 1 98 ? 9.073 -0.109 22.768 1.00 94.00 98 GLU A O 1
ATOM 750 N N . ASP A 1 99 ? 8.669 -1.262 20.886 1.00 95.25 99 ASP A N 1
ATOM 751 C CA . ASP A 1 99 ? 8.010 -0.147 20.202 1.00 95.25 99 ASP A CA 1
ATOM 752 C C . ASP A 1 99 ? 6.627 0.149 20.818 1.00 95.25 99 ASP A C 1
ATOM 754 O O . ASP A 1 99 ? 6.172 1.292 20.781 1.00 95.25 99 ASP A O 1
ATOM 758 N N . ALA A 1 100 ? 5.975 -0.841 21.448 1.00 93.69 100 ALA A N 1
ATOM 759 C CA . ALA A 1 100 ? 4.638 -0.686 22.024 1.00 93.69 100 ALA A CA 1
ATOM 760 C C . ALA A 1 100 ? 4.587 0.409 23.096 1.00 93.69 100 ALA A C 1
ATOM 762 O O . ALA A 1 100 ? 3.678 1.233 23.069 1.00 93.69 100 ALA A O 1
ATOM 763 N N . ALA A 1 101 ? 5.583 0.460 23.990 1.00 90.50 101 ALA A N 1
ATOM 764 C CA . ALA A 1 101 ? 5.650 1.436 25.082 1.00 90.50 101 ALA A CA 1
ATOM 765 C C . ALA A 1 101 ? 5.581 2.887 24.572 1.00 90.50 101 ALA A C 1
ATOM 767 O O . ALA A 1 101 ? 4.904 3.731 25.154 1.00 90.50 101 ALA A O 1
ATOM 768 N N . GLN A 1 102 ? 6.234 3.169 23.443 1.00 90.06 102 GLN A N 1
ATOM 769 C CA . GLN A 1 102 ? 6.242 4.504 22.842 1.00 90.06 102 GLN A CA 1
ATOM 770 C C . GLN A 1 102 ? 4.903 4.835 22.177 1.00 90.06 102 GLN A C 1
ATOM 772 O O . GLN A 1 102 ? 4.485 5.991 22.170 1.00 90.06 102 GLN A O 1
ATOM 777 N N . LEU A 1 103 ? 4.206 3.827 21.651 1.00 94.56 103 LEU A N 1
ATOM 778 C CA . LEU A 1 103 ? 2.915 4.014 20.998 1.00 94.56 103 LEU A CA 1
ATOM 779 C C . LEU A 1 103 ? 1.792 4.370 21.980 1.00 94.56 103 LEU A C 1
ATOM 781 O O . LEU A 1 103 ? 0.863 5.046 21.557 1.00 94.56 103 LEU A O 1
ATOM 785 N N . TYR A 1 104 ? 1.876 4.018 23.271 1.00 92.69 104 TYR A N 1
ATOM 786 C CA . TYR A 1 104 ? 0.896 4.472 24.278 1.00 92.69 104 TYR A CA 1
ATOM 787 C C . TYR A 1 104 ? 0.858 5.997 24.390 1.00 92.69 104 TYR A C 1
ATOM 789 O O . TYR A 1 104 ? -0.215 6.601 24.386 1.00 92.69 104 TYR A O 1
ATOM 797 N N . PHE A 1 105 ? 2.036 6.628 24.437 1.00 88.31 105 PHE A N 1
ATOM 798 C CA . PHE A 1 105 ? 2.134 8.085 24.451 1.00 88.31 105 PHE A CA 1
ATOM 799 C C . PHE A 1 105 ? 1.526 8.683 23.183 1.00 88.31 105 PHE A C 1
ATOM 801 O O . PHE A 1 105 ? 0.827 9.691 23.238 1.00 88.31 105 PHE A O 1
ATOM 808 N N . VAL A 1 106 ? 1.765 8.050 22.038 1.00 88.00 106 VAL A N 1
ATOM 809 C CA . VAL A 1 106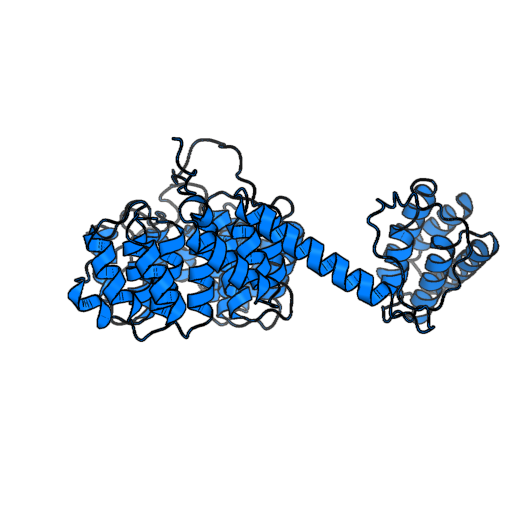 ? 1.245 8.528 20.761 1.00 88.00 106 VAL A CA 1
ATOM 810 C C . VAL A 1 106 ? -0.276 8.355 20.670 1.00 88.00 106 VAL A C 1
ATOM 812 O O . VAL A 1 106 ? -0.956 9.295 20.278 1.00 88.00 106 VAL A O 1
ATOM 815 N N . LEU A 1 107 ? -0.828 7.221 21.113 1.00 93.38 107 LEU A N 1
ATOM 816 C CA . LEU A 1 107 ? -2.273 6.969 21.158 1.00 93.38 107 LEU A CA 1
ATOM 817 C C . LEU A 1 107 ? -3.009 8.042 21.973 1.00 93.38 107 LEU A C 1
ATOM 819 O O . LEU A 1 107 ? -4.053 8.521 21.544 1.00 93.38 107 LEU A O 1
ATOM 823 N N . LYS A 1 108 ? -2.443 8.447 23.115 1.00 93.25 108 LYS A N 1
ATOM 824 C CA . LYS A 1 108 ? -3.015 9.488 23.978 1.00 93.25 108 LYS A CA 1
ATOM 825 C C . LYS A 1 108 ? -3.033 10.878 23.331 1.00 93.25 108 LYS A C 1
ATOM 827 O O . LYS A 1 108 ? -3.943 11.657 23.591 1.00 93.25 108 LYS A O 1
ATOM 832 N N . ASN A 1 109 ? -2.005 11.209 22.549 1.00 92.81 109 ASN A N 1
ATOM 833 C CA . ASN A 1 109 ? -1.802 12.560 22.011 1.00 92.81 109 ASN A CA 1
ATOM 834 C C . ASN A 1 109 ? -2.240 12.720 20.547 1.00 92.81 109 ASN A C 1
ATOM 836 O O . ASN A 1 109 ? -2.283 13.842 20.045 1.00 92.81 109 ASN A O 1
ATOM 840 N N . GLU A 1 110 ? -2.530 11.628 19.841 1.00 95.38 110 GLU A N 1
ATOM 841 C CA . GLU A 1 110 ? -3.039 11.682 18.474 1.00 95.38 110 GLU A CA 1
ATOM 842 C C . GLU A 1 110 ? -4.442 12.296 18.472 1.00 95.38 110 GLU A C 1
ATOM 844 O O . GLU A 1 110 ? -5.324 11.867 19.211 1.00 95.38 110 GLU A O 1
ATOM 849 N N . THR A 1 111 ? -4.639 13.320 17.646 1.00 94.56 111 THR A N 1
ATOM 850 C CA . THR A 1 111 ? -5.894 14.083 17.589 1.00 94.56 111 THR A CA 1
ATOM 851 C C . THR A 1 111 ? -6.859 13.543 16.546 1.00 94.56 111 THR A C 1
ATOM 853 O O . THR A 1 111 ? -8.056 13.809 16.623 1.00 94.56 111 THR A O 1
ATOM 856 N N . ASP A 1 112 ? -6.346 12.798 15.568 1.00 96.19 112 ASP A N 1
ATOM 857 C CA . ASP A 1 112 ? -7.144 12.179 14.522 1.00 96.19 112 ASP A CA 1
ATOM 858 C C . ASP A 1 112 ? -7.690 10.814 14.997 1.00 96.19 112 ASP A C 1
ATOM 860 O O . ASP A 1 112 ? -6.898 9.901 15.263 1.00 96.19 112 ASP A O 1
ATOM 864 N N . PRO A 1 1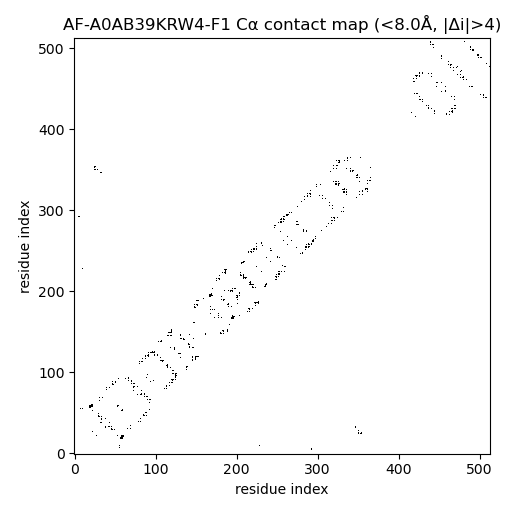13 ? -9.023 10.636 15.110 1.00 95.94 113 PRO A N 1
ATOM 865 C CA . PRO A 1 113 ? -9.611 9.400 15.634 1.00 95.94 113 PRO A CA 1
ATOM 866 C C . PRO A 1 113 ? -9.273 8.162 14.798 1.00 95.94 113 PRO A C 1
ATOM 868 O O . PRO A 1 113 ? -9.127 7.062 15.332 1.00 95.94 113 PRO A O 1
ATOM 871 N N . GLU A 1 114 ? -9.110 8.313 13.482 1.00 95.56 114 GLU A N 1
ATOM 872 C CA . GLU A 1 114 ? -8.706 7.203 12.624 1.00 95.56 114 GLU A CA 1
ATOM 873 C C . GLU A 1 114 ? -7.264 6.776 12.943 1.00 95.56 114 GLU A C 1
ATOM 875 O O . GLU A 1 114 ? -6.985 5.597 13.162 1.00 95.56 114 GLU A O 1
ATOM 880 N N . ASN A 1 115 ? -6.333 7.713 13.068 1.00 96.75 115 ASN A N 1
ATOM 881 C CA . ASN A 1 115 ? -4.968 7.407 13.474 1.00 96.75 115 ASN A CA 1
ATOM 882 C C . ASN A 1 115 ? -4.877 6.811 14.883 1.00 96.75 115 ASN A C 1
ATOM 884 O O . ASN A 1 115 ? -4.081 5.891 15.078 1.00 96.75 115 ASN A O 1
ATOM 888 N N . GLN A 1 116 ? -5.712 7.246 15.835 1.00 96.88 116 GLN A N 1
ATOM 889 C CA . GLN A 1 116 ? -5.815 6.592 17.146 1.00 96.88 116 GLN A CA 1
ATOM 890 C C . GLN A 1 116 ? -6.160 5.104 16.996 1.00 96.88 116 GLN A C 1
ATOM 892 O O . GLN A 1 116 ? -5.541 4.250 17.631 1.00 96.88 116 GLN A O 1
ATOM 897 N N . THR A 1 117 ? -7.088 4.759 16.099 1.00 96.81 117 THR A N 1
ATOM 898 C CA . THR A 1 117 ? -7.429 3.352 15.841 1.00 96.81 117 THR A CA 1
ATOM 899 C C . THR A 1 117 ? -6.274 2.559 15.226 1.00 96.81 117 THR A C 1
ATOM 901 O O . THR A 1 117 ? -6.014 1.431 15.644 1.00 96.81 117 THR A O 1
ATOM 904 N N . TRP A 1 118 ? -5.483 3.146 14.324 1.00 97.19 118 TRP A N 1
ATOM 905 C CA . TRP A 1 118 ? -4.281 2.480 13.805 1.00 97.19 118 TRP A CA 1
ATOM 906 C C . TRP A 1 118 ? -3.160 2.350 14.845 1.00 97.19 118 TRP A C 1
ATOM 908 O O . TRP A 1 118 ? -2.449 1.341 14.851 1.00 97.19 118 TRP A O 1
ATOM 918 N N . ALA A 1 119 ? -3.019 3.318 15.754 1.00 96.88 119 ALA A N 1
ATOM 919 C CA . ALA A 1 119 ? -2.114 3.215 16.895 1.00 96.88 119 ALA A CA 1
ATOM 920 C C . ALA A 1 119 ? -2.545 2.081 17.842 1.00 96.88 119 ALA A C 1
ATOM 922 O O . ALA A 1 119 ? -1.713 1.255 18.221 1.00 96.88 119 ALA A O 1
ATOM 923 N N . MET A 1 120 ? -3.844 1.970 18.146 1.00 96.00 120 MET A N 1
ATOM 924 C CA . MET A 1 120 ? -4.412 0.856 18.917 1.00 96.00 120 MET A CA 1
ATOM 925 C C . MET A 1 120 ? -4.126 -0.496 18.257 1.00 96.00 120 MET A C 1
ATOM 927 O O . MET A 1 120 ? -3.653 -1.418 18.923 1.00 96.00 120 MET A O 1
ATOM 931 N N . TYR A 1 121 ? -4.340 -0.604 16.942 1.00 94.56 121 TYR A N 1
ATOM 932 C CA . TYR A 1 121 ? -3.968 -1.788 16.165 1.00 94.56 121 TYR A CA 1
ATOM 933 C C . TYR A 1 121 ? -2.494 -2.174 16.391 1.00 94.56 121 TYR A C 1
ATOM 935 O O . TYR A 1 121 ? -2.183 -3.326 16.712 1.00 94.56 121 TYR A O 1
ATOM 943 N N . ALA A 1 122 ? -1.584 -1.208 16.250 1.00 95.88 122 ALA A N 1
ATOM 944 C CA . ALA A 1 122 ? -0.155 -1.441 16.393 1.00 95.88 122 ALA A CA 1
ATOM 945 C C . ALA A 1 122 ? 0.214 -1.887 17.817 1.00 95.88 122 ALA A C 1
ATOM 947 O O . ALA A 1 122 ? 0.912 -2.888 17.981 1.00 95.88 122 ALA A O 1
ATOM 948 N N . ILE A 1 123 ? -0.312 -1.212 18.846 1.00 95.25 123 ILE A N 1
ATOM 949 C CA . ILE A 1 123 ? -0.089 -1.575 20.253 1.00 95.25 123 ILE A CA 1
ATOM 950 C C . ILE A 1 123 ? -0.600 -2.986 20.527 1.00 95.25 123 ILE A C 1
ATOM 952 O O . ILE A 1 123 ? 0.148 -3.817 21.038 1.00 95.25 123 ILE A O 1
ATOM 956 N N . ARG A 1 124 ? -1.848 -3.299 20.156 1.00 92.25 124 ARG A N 1
ATOM 957 C CA . ARG A 1 124 ? -2.451 -4.618 20.398 1.00 92.25 124 ARG A CA 1
ATOM 958 C C . ARG A 1 124 ? -1.626 -5.735 19.764 1.00 92.25 124 ARG A C 1
ATOM 960 O O . ARG A 1 124 ? -1.424 -6.782 20.383 1.00 92.25 124 ARG A O 1
ATOM 967 N N . ARG A 1 125 ? -1.099 -5.502 18.559 1.00 91.44 125 ARG A N 1
ATOM 968 C CA . ARG A 1 125 ? -0.247 -6.463 17.854 1.00 91.44 125 ARG A CA 1
ATOM 969 C C . ARG A 1 125 ? 1.118 -6.661 18.525 1.00 91.44 125 ARG A C 1
ATOM 971 O O . ARG A 1 125 ? 1.582 -7.799 18.615 1.00 91.44 125 ARG A O 1
ATOM 978 N N . LEU A 1 126 ? 1.748 -5.593 19.012 1.00 93.25 126 LEU A N 1
ATOM 979 C CA . LEU A 1 126 ? 3.081 -5.638 19.628 1.00 93.25 126 LEU A CA 1
ATOM 980 C C . LEU A 1 126 ? 3.055 -6.098 21.097 1.00 93.25 126 LEU A C 1
ATOM 982 O O . LEU A 1 126 ? 3.978 -6.777 21.547 1.00 93.25 126 LEU A O 1
ATOM 986 N N . SER A 1 127 ? 1.979 -5.796 21.827 1.00 90.12 127 SER A N 1
ATOM 987 C CA . SER A 1 127 ? 1.815 -6.098 23.255 1.00 90.12 127 SER A CA 1
ATOM 988 C C . SER A 1 127 ? 1.289 -7.504 23.561 1.00 90.12 127 SER A C 1
ATOM 990 O O . SER A 1 127 ? 1.178 -7.826 24.737 1.00 90.12 127 SER A O 1
ATOM 992 N N . LYS A 1 128 ? 0.960 -8.317 22.540 1.00 81.56 128 LYS A N 1
ATOM 993 C CA . LYS A 1 128 ? 0.489 -9.724 22.591 1.00 81.56 128 LYS A CA 1
ATOM 994 C C . LYS A 1 128 ? -0.290 -10.128 23.856 1.00 81.56 128 LYS A C 1
ATOM 996 O O . LYS A 1 128 ? 0.293 -10.398 24.899 1.00 81.56 128 LYS A O 1
ATOM 1001 N N . GLY A 1 129 ? -1.603 -10.309 23.726 1.00 78.94 129 GLY A N 1
ATOM 1002 C CA . GLY A 1 129 ? -2.445 -10.892 24.784 1.00 78.94 129 GLY A CA 1
ATOM 1003 C C . GLY A 1 129 ? -3.195 -9.871 25.642 1.00 78.94 129 GLY A C 1
ATOM 1004 O O . GLY A 1 129 ? -4.249 -10.205 26.155 1.00 78.94 129 GLY A O 1
ATOM 1005 N N . ARG A 1 130 ? -2.772 -8.602 25.663 1.00 87.06 130 ARG A N 1
ATOM 1006 C CA . ARG A 1 130 ? -3.464 -7.517 26.388 1.00 87.06 130 ARG A CA 1
ATOM 1007 C C . ARG A 1 130 ? -4.804 -7.099 25.790 1.00 87.06 130 ARG A C 1
ATOM 1009 O O . ARG A 1 130 ? -4.844 -6.790 24.598 1.00 87.06 130 ARG A O 1
ATOM 1016 N N . ALA A 1 131 ? -5.860 -7.033 26.592 1.00 89.00 131 ALA A N 1
ATOM 1017 C CA . ALA A 1 131 ? -7.174 -6.597 26.124 1.00 89.00 131 ALA A CA 1
ATOM 1018 C C . ALA A 1 131 ? -7.157 -5.126 25.663 1.00 89.00 131 ALA A C 1
ATOM 1020 O O . ALA A 1 131 ? -6.386 -4.311 26.169 1.00 89.00 131 ALA A O 1
ATOM 1021 N N . VAL A 1 132 ? -8.026 -4.766 24.710 1.00 91.31 132 VAL A N 1
ATOM 1022 C CA . VAL A 1 132 ? -8.150 -3.372 24.225 1.00 91.31 132 VAL A CA 1
ATOM 1023 C C . VAL A 1 132 ? -8.512 -2.428 25.372 1.00 91.31 132 VAL A C 1
ATOM 1025 O O . VAL A 1 132 ? -7.967 -1.333 25.458 1.00 91.31 132 VAL A O 1
ATOM 1028 N N . GLN A 1 133 ? -9.374 -2.880 26.284 1.00 92.50 133 GLN A N 1
ATOM 1029 C CA . GLN A 1 133 ? -9.781 -2.102 27.445 1.00 92.50 133 GLN A CA 1
ATOM 1030 C C . GLN A 1 133 ? -8.600 -1.749 28.362 1.00 92.50 133 GLN A C 1
ATOM 1032 O O . GLN A 1 133 ? -8.438 -0.583 28.703 1.00 92.50 133 GLN A O 1
ATOM 1037 N N . GLU A 1 134 ? -7.710 -2.702 28.658 1.00 92.62 134 GLU A N 1
ATOM 1038 C CA . GLU A 1 134 ? -6.489 -2.433 29.436 1.00 92.62 134 GLU A CA 1
ATOM 1039 C C . GLU A 1 134 ? -5.580 -1.404 28.746 1.00 92.62 134 GLU A C 1
ATOM 1041 O O . GLU A 1 134 ? -4.933 -0.594 29.406 1.00 92.62 134 GLU A O 1
ATOM 1046 N N . ILE A 1 135 ? -5.498 -1.450 27.410 1.00 93.75 135 ILE A N 1
ATOM 1047 C CA . ILE A 1 135 ? -4.689 -0.508 26.627 1.00 93.75 135 ILE A CA 1
ATOM 1048 C C . ILE A 1 135 ? -5.293 0.900 26.707 1.00 93.75 135 ILE A C 1
ATOM 1050 O O . ILE A 1 135 ? -4.555 1.864 26.904 1.00 93.75 135 ILE A O 1
ATOM 1054 N N . CYS A 1 136 ? -6.616 1.017 26.571 1.00 94.75 136 CYS A N 1
ATOM 1055 C CA . CYS A 1 136 ? -7.354 2.272 26.711 1.00 94.75 136 CYS A CA 1
ATOM 1056 C C . CYS A 1 136 ? -7.188 2.882 28.110 1.00 94.75 136 CYS A C 1
ATOM 1058 O O . CYS A 1 136 ? -6.866 4.065 28.220 1.00 94.75 136 CYS A O 1
ATOM 1060 N N . GLU A 1 137 ? -7.340 2.076 29.164 1.00 95.06 137 GLU A N 1
ATOM 1061 C CA . GLU A 1 137 ? -7.185 2.508 30.559 1.00 95.06 137 GLU A CA 1
ATOM 1062 C C . GLU A 1 137 ? -5.769 3.033 30.840 1.00 95.06 137 GLU A C 1
ATOM 1064 O O . GLU A 1 137 ? -5.615 4.114 31.407 1.00 95.06 137 GLU A O 1
ATOM 1069 N N . GLU A 1 138 ? -4.728 2.332 30.378 1.00 94.31 138 GLU A N 1
ATOM 1070 C CA . GLU A 1 138 ? -3.336 2.773 30.544 1.00 94.31 138 GLU A CA 1
ATOM 1071 C C . GLU A 1 138 ? -3.007 4.031 29.727 1.00 94.31 138 GLU A C 1
ATOM 1073 O O . GLU A 1 138 ? -2.311 4.926 30.209 1.00 94.31 138 GLU A O 1
ATOM 1078 N N . ALA A 1 139 ? -3.516 4.127 28.496 1.00 94.81 139 ALA A N 1
ATOM 1079 C CA . ALA A 1 139 ? -3.324 5.307 27.657 1.00 94.81 139 ALA A CA 1
ATOM 1080 C C . ALA A 1 139 ? -4.153 6.516 28.133 1.00 94.81 139 ALA A C 1
ATOM 1082 O O . ALA A 1 139 ? -3.863 7.649 27.742 1.00 94.81 139 ALA A O 1
ATOM 1083 N N . GLY A 1 140 ? -5.170 6.299 28.974 1.00 95.06 140 GLY A N 1
ATOM 1084 C CA . GLY A 1 140 ? -6.132 7.324 29.375 1.00 95.06 140 GLY A CA 1
ATOM 1085 C C . GLY A 1 140 ? -7.030 7.770 28.219 1.00 95.06 140 GLY A C 1
ATOM 1086 O O . GLY A 1 140 ? -7.307 8.962 28.094 1.00 95.06 140 GLY A O 1
ATOM 1087 N N . VAL A 1 141 ? -7.436 6.833 27.357 1.00 95.62 141 VAL A N 1
ATOM 1088 C CA . VAL A 1 141 ? -8.302 7.070 26.191 1.00 95.62 141 VAL A CA 1
ATOM 1089 C C . VAL A 1 141 ? -9.618 6.319 26.373 1.00 95.62 141 VAL A C 1
ATOM 1091 O O . VAL A 1 141 ? -9.630 5.182 26.839 1.00 95.62 141 VAL A O 1
ATOM 1094 N N . GLU A 1 142 ? -10.732 6.946 26.000 1.00 95.31 142 GLU A N 1
ATOM 1095 C CA . GLU A 1 142 ? -12.056 6.326 26.068 1.00 95.31 142 GLU A CA 1
ATOM 1096 C C . GLU A 1 142 ? -12.151 5.106 25.138 1.00 95.31 142 GLU A C 1
ATOM 1098 O O . GLU A 1 142 ? -11.704 5.136 23.989 1.00 95.31 142 GLU A O 1
ATOM 1103 N N . LEU A 1 143 ? -12.746 4.020 25.632 1.00 93.94 143 LEU A N 1
ATOM 1104 C CA . LEU A 1 143 ? -12.986 2.823 24.834 1.00 93.94 143 LEU A CA 1
ATOM 1105 C C . LEU A 1 143 ? -14.140 3.070 23.855 1.00 93.94 143 LEU A C 1
ATOM 1107 O O . LEU A 1 143 ? -15.286 3.228 24.264 1.00 93.94 143 LEU A O 1
ATOM 1111 N N . THR A 1 144 ? -13.849 3.041 22.555 1.00 94.62 144 THR A N 1
ATOM 1112 C CA . THR A 1 144 ? -14.842 3.256 21.490 1.00 94.62 144 THR A CA 1
ATOM 1113 C C . THR A 1 144 ? -14.962 2.035 20.568 1.00 94.62 144 THR A C 1
ATOM 1115 O O . THR A 1 144 ? -14.003 1.262 20.447 1.00 94.62 144 THR A O 1
ATOM 1118 N N . PRO A 1 145 ? -16.098 1.842 19.863 1.00 93.94 145 PRO A N 1
ATOM 1119 C CA . PRO A 1 145 ? -16.261 0.726 18.926 1.00 93.94 145 PRO A CA 1
ATOM 1120 C C . PRO A 1 145 ? -15.155 0.618 17.857 1.00 93.94 145 PRO A C 1
ATOM 1122 O O . PRO A 1 145 ? -14.660 -0.492 17.638 1.00 93.94 145 PRO A O 1
ATOM 1125 N N . PRO A 1 146 ? -14.680 1.722 17.237 1.00 95.69 146 PRO A N 1
ATOM 1126 C CA . PRO A 1 146 ? -13.538 1.675 16.324 1.00 95.69 146 PRO A CA 1
ATOM 1127 C C . PRO A 1 146 ? -12.245 1.143 16.958 1.00 95.69 146 PRO A C 1
ATOM 1129 O O . PRO A 1 146 ? -11.541 0.357 16.327 1.00 95.69 146 PRO A O 1
ATOM 1132 N N . LEU A 1 147 ? -11.935 1.514 18.208 1.00 95.19 147 LEU A N 1
ATOM 1133 C CA . LEU A 1 147 ? -10.740 1.024 18.913 1.00 95.19 147 LEU A CA 1
ATOM 1134 C C . LEU A 1 147 ? -10.829 -0.477 19.204 1.00 95.19 147 LEU A C 1
ATOM 1136 O O . LEU A 1 147 ? -9.851 -1.203 19.013 1.00 95.19 147 LEU A O 1
ATOM 1140 N N . VAL A 1 148 ? -12.013 -0.949 19.608 1.00 93.19 148 VAL A N 1
ATOM 1141 C CA . VAL A 1 148 ? -12.288 -2.378 19.818 1.00 93.19 148 VAL A CA 1
ATOM 1142 C C . VAL A 1 148 ? -12.037 -3.162 18.530 1.00 93.19 148 VAL A C 1
ATOM 1144 O O . VAL A 1 148 ? -11.279 -4.132 18.543 1.00 93.19 148 VAL A O 1
ATOM 1147 N N . MET A 1 149 ? -12.604 -2.718 17.404 1.00 93.56 149 MET A N 1
ATOM 1148 C CA . MET A 1 149 ? -12.417 -3.374 16.106 1.00 93.56 149 MET A CA 1
ATOM 1149 C C . MET A 1 149 ? -10.975 -3.319 15.604 1.00 93.56 149 MET A C 1
ATOM 1151 O O . MET A 1 149 ? -10.470 -4.312 15.079 1.00 93.56 149 MET A O 1
ATOM 1155 N N . ALA A 1 150 ? -10.279 -2.201 15.806 1.00 94.25 150 ALA A N 1
ATOM 1156 C CA . ALA A 1 150 ? -8.877 -2.081 15.427 1.00 94.25 150 ALA A CA 1
ATOM 1157 C C . ALA A 1 150 ? -7.985 -3.088 16.161 1.00 94.25 150 ALA A C 1
ATOM 1159 O O . ALA A 1 150 ? -7.091 -3.691 15.560 1.00 94.25 150 ALA A O 1
ATOM 1160 N N . GLY A 1 151 ? -8.279 -3.343 17.439 1.00 90.81 151 GLY A N 1
ATOM 1161 C CA . GLY A 1 151 ? -7.629 -4.399 18.208 1.00 90.81 151 GLY A CA 1
ATOM 1162 C C . GLY A 1 151 ? -7.878 -5.815 17.665 1.00 90.81 151 GLY A C 1
ATOM 1163 O O . GLY A 1 151 ? -7.035 -6.693 17.854 1.00 90.81 151 GLY A O 1
ATOM 1164 N N . GLN A 1 152 ? -8.983 -6.051 16.949 1.00 88.19 152 GLN A N 1
ATOM 1165 C CA . GLN A 1 152 ? -9.305 -7.367 16.378 1.00 88.19 152 GLN A CA 1
ATOM 1166 C C . GLN A 1 152 ? -8.544 -7.686 15.087 1.00 88.19 152 GLN A C 1
ATOM 1168 O O . GLN A 1 152 ? -8.302 -8.862 14.805 1.00 88.19 152 GLN A O 1
ATOM 1173 N N . LEU A 1 153 ? -8.141 -6.672 14.311 1.00 87.88 153 LEU A N 1
ATOM 1174 C CA . LEU A 1 153 ? -7.725 -6.826 12.909 1.00 87.88 153 LEU A CA 1
ATOM 1175 C C . LEU A 1 153 ? -6.653 -7.904 12.669 1.00 87.88 153 LEU A C 1
ATOM 1177 O O . LEU A 1 153 ? -6.693 -8.588 11.654 1.00 87.88 153 LEU A O 1
ATOM 1181 N N . PHE A 1 154 ? -5.704 -8.101 13.587 1.00 72.38 154 PHE A N 1
ATOM 1182 C CA . PHE A 1 154 ? -4.666 -9.131 13.435 1.00 72.38 154 PHE A CA 1
ATOM 1183 C C . PHE A 1 154 ? -4.368 -9.901 14.718 1.00 72.38 154 PHE A C 1
ATOM 1185 O O . PHE A 1 154 ? -3.212 -10.216 15.023 1.00 72.38 154 PHE A O 1
ATOM 1192 N N . ARG A 1 155 ? -5.417 -10.234 15.468 1.00 75.69 155 ARG A N 1
ATOM 1193 C CA . ARG A 1 155 ? -5.288 -11.140 16.609 1.00 75.69 155 ARG A CA 1
ATOM 1194 C C . ARG A 1 155 ? -4.619 -12.466 16.215 1.00 75.69 155 ARG A C 1
ATOM 1196 O O . ARG A 1 155 ? -4.826 -13.007 15.123 1.00 75.69 155 ARG A O 1
ATOM 1203 N N . SER A 1 156 ? -3.823 -13.020 17.128 1.00 60.81 156 SER A N 1
ATOM 1204 C CA . SER A 1 156 ? -3.258 -14.363 16.992 1.00 60.81 156 SER A CA 1
ATOM 1205 C C . SER A 1 156 ? -4.302 -15.408 17.400 1.00 60.81 156 SER A C 1
ATOM 1207 O O . SER A 1 156 ? -4.323 -15.833 18.549 1.00 60.81 156 SER A O 1
ATOM 1209 N N . GLY A 1 157 ? -5.186 -15.795 16.477 1.00 60.59 157 GLY A N 1
ATOM 1210 C CA . GLY A 1 157 ? -6.212 -16.824 16.704 1.00 60.59 157 GLY A CA 1
ATOM 1211 C C . GLY A 1 157 ? -7.599 -16.438 16.181 1.00 60.59 157 GLY A C 1
ATOM 1212 O O . GLY A 1 157 ? -7.823 -15.308 15.756 1.00 60.59 157 GLY A O 1
ATOM 1213 N N . LEU A 1 158 ? -8.531 -17.392 16.169 1.00 54.28 158 LEU A N 1
ATOM 1214 C CA . LEU A 1 158 ? -9.920 -17.190 15.729 1.00 54.28 158 LEU A CA 1
ATOM 1215 C C . LEU A 1 158 ? -10.938 -17.180 16.884 1.00 54.28 158 LEU A C 1
ATOM 1217 O O . LEU A 1 158 ? -12.123 -17.099 16.596 1.00 54.28 158 LEU A O 1
ATOM 1221 N N . ALA A 1 159 ? -10.514 -17.244 18.151 1.00 52.78 159 ALA A N 1
ATOM 1222 C CA . ALA A 1 159 ? -11.444 -17.332 19.282 1.00 52.78 159 ALA A CA 1
ATOM 1223 C C . ALA A 1 159 ? -12.396 -16.120 19.346 1.00 52.78 159 ALA A C 1
ATOM 1225 O O . ALA A 1 159 ? -11.966 -14.980 19.173 1.00 52.78 159 ALA A O 1
ATOM 1226 N N . ASP A 1 160 ? -13.683 -16.377 19.577 1.00 53.75 160 ASP A N 1
ATOM 1227 C CA . ASP A 1 160 ? -14.792 -15.408 19.578 1.00 53.75 160 ASP A CA 1
ATOM 1228 C C . ASP A 1 160 ? -14.774 -14.414 20.766 1.00 53.75 160 ASP A C 1
ATOM 1230 O O . ASP A 1 160 ? -15.643 -13.553 20.858 1.00 53.75 160 ASP A O 1
ATOM 1234 N N . ASP A 1 161 ? -13.770 -14.475 21.644 1.00 52.34 161 ASP A N 1
ATOM 1235 C CA . ASP A 1 161 ? -13.889 -13.990 23.029 1.00 52.34 161 ASP A CA 1
ATOM 1236 C C . ASP A 1 161 ? -13.552 -12.505 23.285 1.00 52.34 161 ASP A C 1
ATOM 1238 O O . ASP A 1 161 ? -13.697 -12.046 24.415 1.00 52.34 161 ASP A O 1
ATOM 1242 N N . ASP A 1 162 ? -13.120 -11.727 22.285 1.00 58.06 162 ASP A N 1
ATOM 1243 C CA . ASP A 1 162 ? -12.640 -10.350 22.532 1.00 58.06 162 ASP A CA 1
ATOM 1244 C C . ASP A 1 162 ? -13.595 -9.232 22.064 1.00 58.06 162 ASP A C 1
ATOM 1246 O O . ASP A 1 162 ? -13.333 -8.056 22.344 1.00 58.06 162 ASP A O 1
ATOM 1250 N N . LEU A 1 163 ? -14.672 -9.536 21.329 1.00 72.06 163 LEU A N 1
ATOM 1251 C CA . LEU A 1 163 ? -15.722 -8.529 21.159 1.00 72.06 163 LEU A CA 1
ATOM 1252 C C . LEU A 1 163 ? -16.583 -8.525 22.427 1.00 72.06 163 LEU A C 1
ATOM 1254 O O . LEU A 1 163 ? -17.008 -9.598 22.857 1.00 72.06 163 LEU A O 1
ATOM 1258 N N . PRO A 1 164 ? -16.870 -7.354 23.026 1.00 70.12 164 PRO A N 1
ATOM 1259 C CA . PRO A 1 164 ? -17.786 -7.279 24.155 1.00 70.12 164 PRO A CA 1
ATOM 1260 C C . PRO A 1 164 ? -19.093 -8.011 23.834 1.00 70.12 164 PRO A C 1
ATOM 1262 O O . PRO A 1 164 ? -19.617 -7.888 22.726 1.00 70.12 164 PRO A O 1
ATOM 1265 N N . ASN A 1 165 ? -19.628 -8.773 24.790 1.00 71.06 165 ASN A N 1
ATOM 1266 C CA . ASN A 1 165 ? -20.897 -9.474 24.599 1.00 71.06 165 ASN A CA 1
ATOM 1267 C C . ASN A 1 165 ? -21.978 -8.503 24.098 1.00 71.06 165 ASN A C 1
ATOM 1269 O O . ASN A 1 165 ? -22.233 -7.473 24.721 1.00 71.06 165 ASN A O 1
ATOM 1273 N N . GLY A 1 166 ? -22.613 -8.841 22.972 1.00 75.44 166 GLY A N 1
ATOM 1274 C CA . GLY A 1 166 ? -23.626 -7.993 22.337 1.00 75.44 166 GLY A CA 1
ATOM 1275 C C . GLY A 1 166 ? -23.076 -6.883 21.433 1.00 75.44 166 GLY A C 1
ATOM 1276 O O . GLY A 1 166 ? -23.864 -6.079 20.940 1.00 75.44 166 GLY A O 1
ATOM 1277 N N . PHE A 1 167 ? -21.763 -6.836 21.181 1.00 86.00 167 PHE A N 1
ATOM 1278 C CA . PHE A 1 167 ? -21.187 -5.944 20.178 1.00 86.00 167 PHE A CA 1
ATOM 1279 C C . PHE A 1 167 ? -21.685 -6.340 18.788 1.00 86.00 167 PHE A C 1
ATOM 1281 O O . PHE A 1 167 ? -21.364 -7.414 18.281 1.00 86.00 167 PHE A O 1
ATOM 1288 N N . ALA A 1 168 ? -22.468 -5.462 18.175 1.00 90.31 168 ALA A N 1
ATOM 1289 C CA . ALA A 1 168 ? -22.961 -5.639 16.824 1.00 90.31 168 ALA A CA 1
ATOM 1290 C C . ALA A 1 168 ? -23.134 -4.272 16.167 1.00 90.31 168 ALA A C 1
ATOM 1292 O O . ALA A 1 168 ? -23.635 -3.337 16.795 1.00 90.31 168 ALA A O 1
ATOM 1293 N N . ILE A 1 169 ? -22.724 -4.187 14.907 1.00 93.81 169 ILE A N 1
ATOM 1294 C CA . ILE A 1 169 ? -22.712 -2.954 14.125 1.00 93.81 169 ILE A CA 1
ATOM 1295 C C . ILE A 1 169 ? -24.062 -2.759 13.450 1.00 93.81 169 ILE A C 1
ATOM 1297 O O . ILE A 1 169 ? -24.629 -3.684 12.860 1.00 93.81 169 ILE A O 1
ATOM 1301 N N . ASP A 1 170 ? -24.561 -1.542 13.539 1.00 94.94 170 ASP A N 1
ATOM 1302 C CA . ASP A 1 170 ? -25.799 -1.084 12.943 1.00 94.94 170 ASP A CA 1
ATOM 1303 C C . ASP A 1 170 ? -25.487 -0.130 11.789 1.00 94.94 170 ASP A C 1
ATOM 1305 O O . ASP A 1 170 ? -24.998 0.975 12.010 1.00 94.94 170 ASP A O 1
ATOM 1309 N N . ILE A 1 171 ? -25.743 -0.567 10.554 1.00 95.12 171 ILE A N 1
ATOM 1310 C CA . ILE A 1 171 ? -25.387 0.192 9.344 1.00 95.12 171 ILE A CA 1
ATOM 1311 C C . ILE A 1 171 ? -26.056 1.571 9.326 1.00 95.12 171 ILE A C 1
ATOM 1313 O O . ILE A 1 171 ? -25.457 2.522 8.833 1.00 95.12 171 ILE A O 1
ATOM 1317 N N . ASP A 1 172 ? -27.265 1.679 9.881 1.00 94.19 172 ASP A N 1
ATOM 1318 C CA . ASP A 1 172 ? -28.079 2.892 9.799 1.00 94.19 172 ASP A CA 1
ATOM 1319 C C . ASP A 1 172 ? -27.803 3.875 10.952 1.00 94.19 172 ASP A C 1
ATOM 1321 O O . ASP A 1 172 ? -28.211 5.036 10.890 1.00 94.19 172 ASP A O 1
ATOM 1325 N N . VAL A 1 173 ? -27.128 3.424 12.018 1.00 94.44 173 VAL A N 1
ATOM 1326 C CA . VAL A 1 173 ? -26.931 4.200 13.258 1.00 94.44 173 VAL A CA 1
ATOM 1327 C C . VAL A 1 173 ? -25.458 4.481 13.547 1.00 94.44 173 VAL A C 1
ATOM 1329 O O . VAL A 1 173 ? -25.126 5.551 14.062 1.00 94.44 173 VAL A O 1
ATOM 1332 N N . ASP A 1 174 ? -24.564 3.535 13.259 1.00 96.19 174 ASP A N 1
ATOM 1333 C CA . ASP A 1 174 ? -23.151 3.677 13.589 1.00 96.19 174 ASP A CA 1
ATOM 1334 C C . ASP A 1 174 ? -22.438 4.692 12.688 1.00 96.19 174 ASP A C 1
ATOM 1336 O O . ASP A 1 174 ? -22.726 4.857 11.504 1.00 96.19 174 ASP A O 1
ATOM 1340 N N . ASN A 1 175 ? -21.447 5.379 13.259 1.00 96.75 175 ASN A N 1
ATOM 1341 C CA . ASN A 1 175 ? -20.695 6.399 12.534 1.00 96.75 175 ASN A CA 1
ATOM 1342 C C . ASN A 1 175 ? -19.810 5.803 11.418 1.00 96.75 175 ASN A C 1
ATOM 1344 O O . ASN A 1 175 ? -19.401 4.640 11.458 1.00 96.75 175 ASN A O 1
ATOM 1348 N N . SER A 1 176 ? -19.422 6.643 10.455 1.00 97.19 176 SER A N 1
ATOM 1349 C CA . SER A 1 176 ? -18.634 6.233 9.286 1.00 97.19 176 SER A CA 1
ATOM 1350 C C . SER A 1 176 ? -17.302 5.554 9.632 1.00 97.19 176 SER A C 1
ATOM 1352 O O . SER A 1 176 ? -16.860 4.689 8.879 1.00 97.19 176 SER A O 1
ATOM 1354 N N . LEU A 1 177 ? -16.655 5.908 10.751 1.00 96.88 177 LEU A N 1
ATOM 1355 C CA . LEU A 1 177 ? -15.399 5.276 11.172 1.00 96.88 177 LEU A CA 1
ATOM 1356 C C . LEU A 1 177 ? -15.640 3.848 11.683 1.00 96.88 177 LEU A C 1
ATOM 1358 O O . LEU A 1 177 ? -14.869 2.946 11.358 1.00 96.88 177 LEU A O 1
ATOM 1362 N N . THR A 1 178 ? -16.727 3.618 12.423 1.00 97.38 178 THR A N 1
ATOM 1363 C CA . THR A 1 178 ? -17.171 2.273 12.815 1.00 97.38 178 THR A CA 1
ATOM 1364 C C . THR A 1 178 ? -17.452 1.419 11.573 1.00 97.38 178 THR A C 1
ATOM 1366 O O . THR A 1 178 ? -16.921 0.316 11.451 1.00 97.38 178 THR A O 1
ATOM 1369 N N . LEU A 1 179 ? -18.207 1.945 10.603 1.00 97.81 179 LEU A N 1
ATOM 1370 C CA . LEU A 1 179 ? -18.517 1.225 9.360 1.00 97.81 179 LEU A CA 1
ATOM 1371 C C . LEU A 1 179 ? -17.259 0.932 8.524 1.00 97.81 179 LEU A C 1
ATOM 1373 O O . LEU A 1 179 ? -17.113 -0.164 7.986 1.00 97.81 179 LEU A O 1
ATOM 1377 N N . LEU A 1 180 ? -16.306 1.869 8.469 1.00 97.06 180 LEU A N 1
ATOM 1378 C CA . LEU A 1 180 ? -15.013 1.670 7.809 1.00 97.06 180 LEU A CA 1
ATOM 1379 C C . LEU A 1 180 ? -14.241 0.504 8.439 1.00 97.06 180 LEU A C 1
ATOM 1381 O O . LEU A 1 180 ? -13.741 -0.364 7.721 1.00 97.06 180 LEU A O 1
ATOM 1385 N N . TRP A 1 181 ? -14.166 0.446 9.771 1.00 96.56 181 TRP A N 1
ATOM 1386 C CA . TRP A 1 181 ? -13.510 -0.656 10.478 1.00 96.56 181 TRP A CA 1
ATOM 1387 C C . TRP A 1 181 ? -14.218 -1.998 10.290 1.00 96.56 181 TRP A C 1
ATOM 1389 O O . TRP A 1 181 ? -13.542 -3.026 10.204 1.00 96.56 181 TRP A O 1
ATOM 1399 N N . ALA A 1 182 ? -15.543 -1.997 10.137 1.00 96.31 182 ALA A N 1
ATOM 1400 C CA . ALA A 1 182 ? -16.293 -3.192 9.770 1.00 96.31 182 ALA A CA 1
ATOM 1401 C C . ALA A 1 182 ? -15.855 -3.730 8.397 1.00 96.31 182 ALA A C 1
ATOM 1403 O O . ALA A 1 182 ? -15.512 -4.908 8.268 1.00 96.31 182 ALA A O 1
ATOM 1404 N N . CYS A 1 183 ? -15.775 -2.848 7.394 1.00 97.56 183 CYS A N 1
ATOM 1405 C CA . CYS A 1 183 ? -15.268 -3.181 6.062 1.00 97.56 183 CYS A CA 1
ATOM 1406 C C . CYS A 1 183 ? -13.803 -3.643 6.098 1.00 97.56 183 CYS A C 1
ATOM 1408 O O . CYS A 1 183 ? -13.436 -4.567 5.374 1.00 97.56 183 CYS A O 1
ATOM 1410 N N . LEU A 1 184 ? -12.960 -3.047 6.952 1.00 96.06 184 LEU A N 1
ATOM 1411 C CA . LEU A 1 184 ? -11.580 -3.500 7.149 1.00 96.06 184 LEU A CA 1
ATOM 1412 C C . LEU A 1 184 ? -11.541 -4.937 7.675 1.00 96.06 184 LEU A C 1
ATOM 1414 O O . LEU A 1 184 ? -10.908 -5.793 7.061 1.00 96.06 184 LEU A O 1
ATOM 1418 N N . LEU A 1 185 ? -12.235 -5.220 8.778 1.00 94.69 185 LEU A N 1
ATOM 1419 C CA . LEU A 1 185 ? -12.284 -6.561 9.359 1.00 94.69 185 LEU A CA 1
ATOM 1420 C C . LEU A 1 185 ? -12.770 -7.600 8.347 1.00 94.69 185 LEU A C 1
ATOM 1422 O O . LEU A 1 185 ? -12.158 -8.664 8.225 1.00 94.69 185 LEU A O 1
ATOM 1426 N N . GLU A 1 186 ? -13.822 -7.284 7.594 1.00 95.12 186 GLU A N 1
ATOM 1427 C CA . GLU A 1 186 ? -14.348 -8.178 6.565 1.00 95.12 186 GLU A CA 1
ATOM 1428 C C . GLU A 1 186 ? -13.350 -8.362 5.415 1.00 95.12 186 GLU A C 1
ATOM 1430 O O . GLU A 1 186 ? -13.077 -9.489 5.005 1.00 95.12 186 GLU A O 1
ATOM 1435 N N . GLY A 1 187 ? -12.709 -7.284 4.958 1.00 95.25 187 GLY A N 1
ATOM 1436 C CA . GLY A 1 187 ? -11.709 -7.331 3.893 1.00 95.25 187 GLY A CA 1
ATOM 1437 C C . GLY A 1 187 ? -10.493 -8.183 4.241 1.00 95.25 187 GLY A C 1
ATOM 1438 O O . GLY A 1 187 ? -9.947 -8.869 3.380 1.00 95.25 187 GLY A O 1
ATOM 1439 N N . TYR A 1 188 ? -10.077 -8.205 5.506 1.00 92.94 188 TYR A N 1
ATOM 1440 C CA . TYR A 1 188 ? -9.005 -9.088 5.973 1.00 92.94 188 TYR A CA 1
ATOM 1441 C C . TYR A 1 188 ? -9.459 -10.522 6.281 1.00 92.94 188 TYR A C 1
ATOM 1443 O O . TYR A 1 188 ? -8.625 -11.352 6.650 1.00 92.94 188 TYR A O 1
ATOM 1451 N N . GLY A 1 189 ? -10.754 -10.830 6.164 1.00 92.06 189 GLY A N 1
ATOM 1452 C CA . GLY A 1 189 ? -11.315 -12.118 6.579 1.00 92.06 189 GLY A CA 1
ATOM 1453 C C . GLY A 1 189 ? -11.205 -12.344 8.092 1.00 92.06 189 GLY A C 1
ATOM 1454 O O . GLY A 1 189 ? -10.980 -13.467 8.545 1.00 92.06 189 GLY A O 1
ATOM 1455 N N . ARG A 1 190 ? -11.282 -11.259 8.870 1.00 90.62 190 ARG A N 1
ATOM 1456 C CA . ARG A 1 190 ? -11.123 -11.219 10.334 1.00 90.62 190 ARG A CA 1
ATOM 1457 C C . ARG A 1 190 ? -12.383 -10.758 11.056 1.00 90.62 190 ARG A C 1
ATOM 1459 O O . ARG A 1 190 ? -12.392 -10.726 12.283 1.00 90.62 190 ARG A O 1
ATOM 1466 N N . ALA A 1 191 ? -13.432 -10.426 10.312 1.00 90.44 191 ALA A N 1
ATOM 1467 C CA . ALA A 1 191 ? -14.739 -10.140 10.868 1.00 90.44 191 ALA A CA 1
ATOM 1468 C C . ALA A 1 191 ? -15.335 -11.395 11.532 1.00 90.44 191 ALA A C 1
ATOM 1470 O O . ALA A 1 191 ? -15.335 -12.475 10.933 1.00 90.44 191 ALA A O 1
ATOM 1471 N N . PRO A 1 192 ? -15.869 -11.267 12.755 1.00 87.56 192 PRO A N 1
ATOM 1472 C CA . PRO A 1 192 ? -16.698 -12.296 13.371 1.00 87.56 192 PRO A CA 1
ATOM 1473 C C . PRO A 1 192 ? -17.961 -12.578 12.550 1.00 87.56 192 PRO A C 1
ATOM 1475 O O . PRO A 1 192 ? -18.447 -11.706 11.830 1.00 87.56 192 PRO A O 1
ATOM 1478 N N . ILE A 1 193 ? -18.519 -13.786 12.683 1.00 84.88 193 ILE A N 1
ATOM 1479 C CA . ILE A 1 193 ? -19.655 -14.265 11.864 1.00 84.88 193 ILE A CA 1
ATOM 1480 C C . ILE A 1 193 ? -20.886 -13.349 11.972 1.00 84.88 193 ILE A C 1
ATOM 1482 O O . ILE A 1 193 ? -21.643 -13.224 11.015 1.00 84.88 193 ILE A O 1
ATOM 1486 N N . LYS A 1 194 ? -21.091 -12.719 13.132 1.00 84.88 194 LYS A N 1
ATOM 1487 C CA . LYS A 1 194 ? -22.227 -11.833 13.422 1.00 84.88 194 LYS A CA 1
ATOM 1488 C C . LYS A 1 194 ? -21.759 -10.416 13.743 1.00 84.88 194 LYS A C 1
ATOM 1490 O O . LYS A 1 194 ? -22.148 -9.852 14.760 1.00 84.88 194 LYS A O 1
ATOM 1495 N N . LEU A 1 195 ? -20.877 -9.865 12.909 1.00 90.81 195 LEU A N 1
ATOM 1496 C CA . LEU A 1 195 ? -20.370 -8.508 13.113 1.00 90.81 195 LEU A CA 1
ATOM 1497 C C . LEU A 1 195 ? -21.492 -7.459 13.014 1.00 90.81 195 LEU A C 1
ATOM 1499 O O . LEU A 1 195 ? -21.478 -6.478 13.753 1.00 90.81 195 LEU A O 1
ATOM 1503 N N . PHE A 1 196 ? -22.475 -7.678 12.136 1.00 92.50 196 PHE A N 1
ATOM 1504 C CA . PHE A 1 196 ? -23.598 -6.766 11.906 1.00 92.50 196 PHE A CA 1
ATOM 1505 C C . PHE A 1 196 ? -24.891 -7.242 12.586 1.00 92.50 196 PHE A C 1
ATOM 1507 O O . PHE A 1 196 ? -25.176 -8.439 12.643 1.00 92.50 196 PHE A O 1
ATOM 1514 N N . LYS A 1 197 ? -25.721 -6.298 13.053 1.00 88.19 197 LYS A N 1
ATOM 1515 C CA . LYS A 1 197 ? -27.009 -6.576 13.722 1.00 88.19 197 LYS A CA 1
ATOM 1516 C C . LYS A 1 197 ? -28.077 -7.170 12.808 1.00 88.19 197 LYS A C 1
ATOM 1518 O O . LYS A 1 197 ? -28.964 -7.860 13.298 1.00 88.19 197 LYS A O 1
ATOM 1523 N N . SER A 1 198 ? -28.016 -6.884 11.508 1.00 75.44 198 SER A N 1
ATOM 1524 C CA . SER A 1 198 ? -29.129 -7.049 10.554 1.00 75.44 198 SER A CA 1
ATOM 1525 C C . SER A 1 198 ? -29.620 -8.490 10.316 1.00 75.44 198 SER A C 1
ATOM 1527 O O . SER A 1 198 ? -30.471 -8.708 9.462 1.00 75.44 198 SER A O 1
ATOM 1529 N N . GLY A 1 199 ? -29.094 -9.497 11.021 1.00 74.56 199 GLY A N 1
ATOM 1530 C CA . GLY A 1 199 ? -29.389 -10.917 10.784 1.00 74.56 199 GLY A CA 1
ATOM 1531 C C . GLY A 1 199 ? -28.833 -11.454 9.457 1.00 74.56 199 GLY A C 1
ATOM 1532 O O . GLY A 1 199 ? -28.773 -12.669 9.270 1.00 74.56 199 GLY A O 1
ATOM 1533 N N . ASN A 1 200 ? -28.394 -10.563 8.567 1.00 84.75 200 ASN A N 1
ATOM 1534 C CA . ASN A 1 200 ? -27.754 -10.866 7.300 1.00 84.75 200 ASN A CA 1
ATOM 1535 C C . ASN A 1 200 ? -26.309 -11.340 7.501 1.00 84.75 200 ASN A C 1
ATOM 1537 O O . ASN A 1 200 ? -25.687 -11.110 8.539 1.00 84.75 200 ASN A O 1
ATOM 1541 N N . SER A 1 201 ? -25.756 -11.983 6.473 1.00 92.50 201 SER A N 1
ATOM 1542 C CA . SER A 1 201 ? -24.327 -12.286 6.426 1.00 92.50 201 SER A CA 1
ATOM 1543 C C . SER A 1 201 ? -23.495 -11.002 6.325 1.00 92.50 201 SER A C 1
ATOM 1545 O O . SER A 1 201 ? -23.954 -9.996 5.779 1.00 92.50 201 SER A O 1
ATOM 1547 N N . ASN A 1 202 ? -22.235 -11.052 6.773 1.00 94.12 202 ASN A N 1
ATOM 1548 C CA . ASN A 1 202 ? -21.319 -9.917 6.619 1.00 94.12 202 ASN A CA 1
ATOM 1549 C C . ASN A 1 202 ? -21.178 -9.474 5.154 1.00 94.12 202 ASN A C 1
ATOM 1551 O O . ASN A 1 202 ? -21.095 -8.278 4.891 1.00 94.12 202 ASN A O 1
ATOM 1555 N N . LEU A 1 203 ? -21.204 -10.416 4.202 1.00 95.62 203 LEU A N 1
ATOM 1556 C CA . LEU A 1 203 ? -21.167 -10.108 2.771 1.00 95.62 203 LEU A CA 1
ATOM 1557 C C . LEU A 1 203 ? -22.362 -9.246 2.346 1.00 95.62 203 LEU A C 1
ATOM 1559 O O . LEU A 1 203 ? -22.170 -8.212 1.714 1.00 95.62 203 LEU A O 1
ATOM 1563 N N . ALA A 1 204 ? -23.582 -9.626 2.730 1.00 96.06 204 ALA A N 1
ATOM 1564 C CA . ALA A 1 204 ? -24.780 -8.858 2.397 1.00 96.06 204 ALA A CA 1
ATOM 1565 C C . ALA A 1 204 ? -24.741 -7.447 3.017 1.00 96.06 204 ALA A C 1
ATOM 1567 O O . ALA A 1 204 ? -25.107 -6.467 2.369 1.00 96.06 204 ALA A O 1
ATOM 1568 N N . SER A 1 205 ? -24.218 -7.320 4.241 1.00 96.44 205 SER A N 1
ATOM 1569 C CA . SER A 1 205 ? -23.981 -6.021 4.881 1.00 96.44 205 SER A CA 1
ATOM 1570 C C . SER A 1 205 ? -22.938 -5.176 4.139 1.00 96.44 205 SER A C 1
ATOM 1572 O O . SER A 1 205 ? -23.173 -3.997 3.886 1.00 96.44 205 SER A O 1
ATOM 1574 N N . VAL A 1 206 ? -21.818 -5.764 3.709 1.00 96.62 206 VAL A N 1
ATOM 1575 C CA . VAL A 1 206 ? -20.826 -5.071 2.870 1.00 96.62 206 VAL A CA 1
ATOM 1576 C C . VAL A 1 206 ? -21.429 -4.649 1.530 1.00 96.62 206 VAL A C 1
ATOM 1578 O O . VAL A 1 206 ? -21.192 -3.530 1.084 1.00 96.62 206 VAL A O 1
ATOM 1581 N N . GLN A 1 207 ? -22.248 -5.494 0.900 1.00 97.12 207 GLN A N 1
ATOM 1582 C CA . GLN A 1 207 ? -22.947 -5.169 -0.346 1.00 97.12 207 GLN A CA 1
ATOM 1583 C C . GLN A 1 207 ? -23.898 -3.981 -0.202 1.00 97.12 207 GLN A C 1
ATOM 1585 O O . GLN A 1 207 ? -23.989 -3.168 -1.126 1.00 97.12 207 GLN A O 1
ATOM 1590 N N . GLN A 1 208 ? -24.563 -3.847 0.946 1.00 96.69 208 GLN A N 1
ATOM 1591 C CA . GLN A 1 208 ? -25.358 -2.667 1.280 1.00 96.69 208 GLN A CA 1
ATOM 1592 C C . GLN A 1 208 ? -24.467 -1.423 1.432 1.00 96.69 208 GLN A C 1
ATOM 1594 O O . GLN A 1 208 ? -24.761 -0.380 0.846 1.00 96.69 208 GLN A O 1
ATOM 1599 N N . LEU A 1 209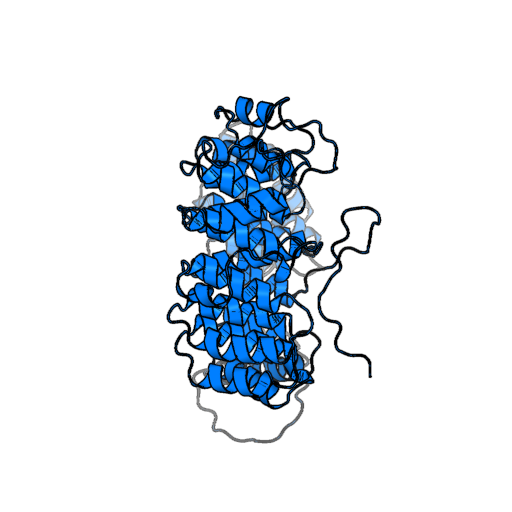 ? -23.335 -1.541 2.135 1.00 97.31 209 LEU A N 1
ATOM 1600 C CA . LEU A 1 209 ? -22.398 -0.433 2.368 1.00 97.31 209 LEU A CA 1
ATOM 1601 C C . LEU A 1 209 ? -21.739 0.108 1.087 1.00 97.31 209 LEU A C 1
ATOM 1603 O O . LEU A 1 209 ? -21.344 1.272 1.058 1.00 97.31 209 LEU A O 1
ATOM 1607 N N . GLN A 1 210 ? -21.679 -0.664 -0.003 1.00 97.56 210 GLN A N 1
ATOM 1608 C CA . GLN A 1 210 ? -21.202 -0.167 -1.307 1.00 97.56 210 GLN A CA 1
ATOM 1609 C C . GLN A 1 210 ? -22.028 1.018 -1.836 1.00 97.56 210 GLN A C 1
ATOM 1611 O O . GLN A 1 210 ? -21.525 1.811 -2.632 1.00 97.56 210 GLN A O 1
ATOM 1616 N N . LYS A 1 211 ? -23.284 1.161 -1.395 1.00 95.88 211 LYS A N 1
ATOM 1617 C CA . LYS A 1 211 ? -24.203 2.239 -1.798 1.00 95.88 211 LYS A CA 1
ATOM 1618 C C . LYS A 1 211 ? -24.361 3.320 -0.724 1.00 95.88 211 LYS A C 1
ATOM 1620 O O . LYS A 1 211 ? -25.247 4.154 -0.848 1.00 95.88 211 LYS A O 1
ATOM 1625 N N . HIS A 1 212 ? -23.531 3.294 0.317 1.00 96.75 212 HIS A N 1
ATOM 1626 C CA . HIS A 1 212 ? -23.606 4.225 1.438 1.00 96.75 212 HIS A CA 1
ATOM 1627 C C . HIS A 1 212 ? -23.280 5.670 1.017 1.00 96.75 212 HIS A C 1
ATOM 1629 O O . HIS A 1 212 ? -22.374 5.895 0.214 1.00 96.75 212 HIS A O 1
ATOM 1635 N N . ASP A 1 213 ? -23.966 6.645 1.621 1.00 95.50 213 ASP A N 1
ATOM 1636 C CA . ASP A 1 213 ? -23.868 8.066 1.254 1.00 95.50 213 ASP A CA 1
ATOM 1637 C C . ASP A 1 213 ? -22.478 8.663 1.507 1.00 95.50 213 ASP A C 1
ATOM 1639 O O . ASP A 1 213 ? -22.029 9.556 0.793 1.00 95.50 213 ASP A O 1
ATOM 1643 N N . THR A 1 214 ? -21.767 8.167 2.525 1.00 96.88 214 THR A N 1
ATOM 1644 C CA . THR A 1 214 ? -20.370 8.555 2.774 1.00 96.88 214 THR A CA 1
ATOM 1645 C C . THR A 1 214 ? -19.439 7.875 1.759 1.00 96.88 214 THR A C 1
ATOM 1647 O O . THR A 1 214 ? -19.256 6.655 1.859 1.00 96.88 214 THR A O 1
ATOM 1650 N N . PRO A 1 215 ? -18.753 8.624 0.867 1.00 96.38 215 PRO A N 1
ATOM 1651 C CA . PRO A 1 215 ? -17.932 8.037 -0.196 1.00 96.38 215 PRO A CA 1
ATOM 1652 C C . PRO A 1 215 ? -16.824 7.115 0.317 1.00 96.38 215 PRO A C 1
ATOM 1654 O O . PRO A 1 215 ? -16.575 6.068 -0.271 1.00 96.38 215 PRO A O 1
ATOM 1657 N N . THR A 1 216 ? -16.199 7.455 1.448 1.00 95.69 216 THR A N 1
ATOM 1658 C CA . THR A 1 216 ? -15.152 6.628 2.065 1.00 95.69 216 THR A CA 1
ATOM 1659 C C . THR A 1 216 ? -15.691 5.280 2.547 1.00 95.69 216 THR A C 1
ATOM 1661 O O . THR A 1 216 ? -15.012 4.270 2.426 1.00 95.69 216 THR A O 1
ATOM 1664 N N . VAL A 1 217 ? -16.920 5.215 3.065 1.00 97.88 217 VAL A N 1
ATOM 1665 C CA . VAL A 1 217 ? -17.508 3.937 3.510 1.00 97.88 217 VAL A CA 1
ATOM 1666 C C . VAL A 1 217 ? -17.780 3.036 2.304 1.00 97.88 217 VAL A C 1
ATOM 1668 O O . VAL A 1 217 ? -17.393 1.868 2.322 1.00 97.88 217 VAL A O 1
ATOM 1671 N N . SER A 1 218 ? -18.348 3.602 1.232 1.00 97.88 218 SER A N 1
ATOM 1672 C CA . SER A 1 218 ? -18.537 2.909 -0.051 1.00 97.88 218 SER A CA 1
ATOM 1673 C C . SER A 1 218 ? -17.204 2.419 -0.634 1.00 97.88 218 SER A C 1
ATOM 1675 O O . SER A 1 218 ? -17.082 1.251 -1.008 1.00 97.88 218 SER A O 1
ATOM 1677 N N . GLU A 1 219 ? -16.168 3.265 -0.619 1.00 97.56 219 GLU A N 1
ATOM 1678 C CA . GLU A 1 219 ? -14.812 2.910 -1.047 1.00 97.56 219 GLU A CA 1
ATOM 1679 C C . GLU A 1 219 ? -14.283 1.680 -0.294 1.00 97.56 219 GLU A C 1
ATOM 1681 O O . GLU A 1 219 ? -13.847 0.710 -0.917 1.00 97.56 219 GLU A O 1
ATOM 1686 N N . TYR A 1 220 ? -14.335 1.698 1.043 1.00 97.81 220 TYR A N 1
ATOM 1687 C CA . TYR A 1 220 ? -13.807 0.604 1.861 1.00 97.81 220 TYR A CA 1
ATOM 1688 C C . TYR A 1 220 ? -14.651 -0.668 1.769 1.00 97.81 220 TYR A C 1
ATOM 1690 O O . TYR A 1 220 ? -14.101 -1.765 1.874 1.00 97.81 220 TYR A O 1
ATOM 1698 N N . ALA A 1 221 ? -15.958 -0.550 1.527 1.00 98.31 221 ALA A N 1
ATOM 1699 C CA . ALA A 1 221 ? -16.812 -1.700 1.252 1.00 98.31 221 ALA A CA 1
ATOM 1700 C C . ALA A 1 221 ? -16.364 -2.423 -0.029 1.00 98.31 221 ALA A C 1
ATOM 1702 O O . ALA A 1 221 ? -16.189 -3.639 -0.018 1.00 98.31 221 ALA A O 1
ATOM 1703 N N . ILE A 1 222 ? -16.071 -1.691 -1.107 1.00 98.12 222 ILE A N 1
ATOM 1704 C CA . ILE A 1 222 ? -15.568 -2.282 -2.361 1.00 98.12 222 ILE A CA 1
ATOM 1705 C C . ILE A 1 222 ? -14.136 -2.804 -2.186 1.00 98.12 222 ILE A C 1
ATOM 1707 O O . ILE A 1 222 ? -13.817 -3.909 -2.627 1.00 98.12 222 ILE A O 1
ATOM 1711 N N . TRP A 1 223 ? -13.277 -2.054 -1.486 1.00 97.50 223 TRP A N 1
ATOM 1712 C CA . TRP A 1 223 ? -11.939 -2.519 -1.116 1.00 97.50 223 TRP A CA 1
ATOM 1713 C C . TRP A 1 223 ? -11.986 -3.862 -0.381 1.00 97.50 223 TRP A C 1
ATOM 1715 O O . TRP A 1 223 ? -11.141 -4.719 -0.631 1.00 97.50 223 TRP A O 1
ATOM 1725 N N . SER A 1 224 ? -12.974 -4.071 0.494 1.00 97.62 224 SER A N 1
ATOM 1726 C CA . SER A 1 224 ? -13.101 -5.315 1.254 1.00 97.62 224 SER A CA 1
ATOM 1727 C C . SER A 1 224 ? -13.348 -6.528 0.349 1.00 97.62 224 SER A C 1
ATOM 1729 O O . SER A 1 224 ? -12.739 -7.576 0.567 1.00 97.62 224 SER A O 1
ATOM 1731 N N . LEU A 1 225 ? -14.129 -6.365 -0.729 1.00 97.38 225 LEU A N 1
ATOM 1732 C CA . LEU A 1 225 ? -14.302 -7.397 -1.756 1.00 97.38 225 LEU A CA 1
ATOM 1733 C C . LEU A 1 225 ? -12.992 -7.681 -2.492 1.00 97.38 225 LEU A C 1
ATOM 1735 O O . LEU A 1 225 ? -12.608 -8.832 -2.701 1.00 97.38 225 LEU A O 1
ATOM 1739 N N . TRP A 1 226 ? -12.261 -6.627 -2.860 1.00 96.06 226 TRP A N 1
ATOM 1740 C CA . TRP A 1 226 ? -10.972 -6.783 -3.527 1.00 96.06 226 TRP A CA 1
ATOM 1741 C C . TRP A 1 226 ? -9.936 -7.472 -2.629 1.00 96.06 226 TRP A C 1
ATOM 1743 O O . TRP A 1 226 ? -9.230 -8.364 -3.092 1.00 96.06 226 TRP A O 1
ATOM 1753 N N . ASN A 1 227 ? -9.867 -7.121 -1.347 1.00 94.56 227 ASN A N 1
ATOM 1754 C CA . ASN A 1 227 ? -8.844 -7.633 -0.439 1.00 94.56 227 ASN A CA 1
ATOM 1755 C C . ASN A 1 227 ? -9.139 -9.055 0.063 1.00 94.56 227 ASN A C 1
ATOM 1757 O O . ASN A 1 227 ? -8.214 -9.850 0.232 1.00 94.56 227 ASN A O 1
ATOM 1761 N N . ASN A 1 228 ? -10.408 -9.398 0.297 1.00 94.56 228 ASN A N 1
ATOM 1762 C CA . ASN A 1 228 ? -10.769 -10.709 0.830 1.00 94.56 228 ASN A CA 1
ATOM 1763 C C . ASN A 1 228 ? -10.687 -11.772 -0.281 1.00 94.56 228 ASN A C 1
ATOM 1765 O O . ASN A 1 228 ? -11.365 -11.639 -1.301 1.00 94.56 228 ASN A O 1
ATOM 1769 N N . PRO A 1 229 ? -9.901 -12.852 -0.127 1.00 92.38 229 PRO A N 1
ATOM 1770 C CA . PRO A 1 229 ? -9.744 -13.869 -1.169 1.00 92.38 229 PRO A CA 1
ATOM 1771 C C . PRO A 1 229 ? -11.026 -14.662 -1.468 1.00 92.38 229 PRO A C 1
ATOM 1773 O O . PRO A 1 229 ? -11.080 -15.342 -2.485 1.00 92.38 229 PRO A O 1
ATOM 1776 N N . ARG A 1 230 ? -12.049 -14.591 -0.603 1.00 94.19 230 ARG A N 1
ATOM 1777 C CA . ARG A 1 230 ? -13.338 -15.274 -0.797 1.00 94.19 230 ARG A CA 1
ATOM 1778 C C . ARG A 1 230 ? -14.275 -14.552 -1.758 1.00 94.19 230 ARG A C 1
ATOM 1780 O O . ARG A 1 230 ? -15.245 -15.165 -2.183 1.00 94.19 230 ARG A O 1
ATOM 1787 N N . TYR A 1 231 ? -14.005 -13.280 -2.044 1.00 95.12 231 TYR A N 1
ATOM 1788 C CA . TYR A 1 231 ? -14.887 -12.437 -2.841 1.00 95.12 231 TYR A CA 1
ATOM 1789 C C . TYR A 1 231 ? -14.281 -12.109 -4.202 1.00 95.12 231 TYR A C 1
ATOM 1791 O O . TYR A 1 231 ? -13.056 -12.083 -4.373 1.00 95.12 231 TYR A O 1
ATOM 1799 N N . GLY A 1 232 ? -15.145 -11.837 -5.168 1.00 92.88 232 GLY A N 1
ATOM 1800 C CA . GLY A 1 232 ? -14.794 -11.517 -6.543 1.00 92.88 232 GLY A CA 1
ATOM 1801 C C . GLY A 1 232 ? -15.653 -10.398 -7.114 1.00 92.88 232 GLY A C 1
ATOM 1802 O O . GLY A 1 232 ? -16.321 -9.662 -6.390 1.00 92.88 232 GLY A O 1
ATOM 1803 N N . ILE A 1 233 ? -15.605 -10.259 -8.437 1.00 92.44 233 ILE A N 1
ATOM 1804 C CA . ILE A 1 233 ? -16.417 -9.271 -9.150 1.00 92.44 233 ILE A CA 1
ATOM 1805 C C . ILE A 1 233 ? -17.919 -9.566 -9.033 1.00 92.44 233 ILE A C 1
ATOM 1807 O O . ILE A 1 233 ? -18.709 -8.632 -8.956 1.00 92.44 233 ILE A O 1
ATOM 1811 N N . ASP A 1 234 ? -18.298 -10.840 -8.916 1.00 93.25 234 ASP A N 1
ATOM 1812 C CA . ASP A 1 234 ? -19.695 -11.279 -8.782 1.00 93.25 234 ASP A CA 1
ATOM 1813 C C . ASP A 1 234 ? -20.358 -10.793 -7.481 1.00 93.25 234 ASP A C 1
ATOM 1815 O O . ASP A 1 234 ? -21.582 -10.725 -7.383 1.00 93.25 234 ASP A O 1
ATOM 1819 N N . ASP A 1 235 ? -19.556 -10.416 -6.481 1.00 96.31 235 ASP A N 1
ATOM 1820 C CA . ASP A 1 235 ? -20.034 -9.880 -5.205 1.00 96.31 235 ASP A CA 1
ATOM 1821 C C . ASP A 1 235 ? -20.301 -8.365 -5.249 1.00 96.31 235 ASP A C 1
ATOM 1823 O O . ASP A 1 235 ? -20.794 -7.787 -4.270 1.00 96.31 235 ASP A O 1
ATOM 1827 N N . LEU A 1 236 ? -19.973 -7.696 -6.358 1.00 96.19 236 LEU A N 1
ATOM 1828 C CA . LEU A 1 236 ? -20.203 -6.269 -6.551 1.00 96.19 236 LEU A CA 1
ATOM 1829 C C . LEU A 1 236 ? -21.710 -5.989 -6.702 1.00 96.19 236 LEU A C 1
ATOM 1831 O O . LEU A 1 236 ? -22.365 -6.471 -7.620 1.00 96.19 236 LEU A O 1
ATOM 1835 N N . SER A 1 237 ? -22.271 -5.157 -5.821 1.00 96.44 237 SER A N 1
ATOM 1836 C CA . SER A 1 237 ? -23.694 -4.776 -5.844 1.00 96.44 237 SER A CA 1
ATOM 1837 C C . SER A 1 237 ? -23.979 -3.546 -6.719 1.00 96.44 237 SER A C 1
ATOM 1839 O O . SER A 1 237 ? -25.139 -3.136 -6.881 1.00 96.44 237 SER A O 1
ATOM 1841 N N . VAL A 1 238 ? -22.916 -2.936 -7.250 1.00 94.62 238 VAL A N 1
ATOM 1842 C CA . VAL A 1 238 ? -22.934 -1.816 -8.191 1.00 94.62 238 VAL A CA 1
ATOM 1843 C C . VAL A 1 238 ? -22.958 -2.368 -9.621 1.00 94.62 238 VAL A C 1
ATOM 1845 O O . VAL A 1 238 ? -22.012 -3.053 -10.007 1.00 94.62 238 VAL A O 1
ATOM 1848 N N . PRO A 1 239 ? -23.991 -2.061 -10.427 1.00 92.50 239 PRO A N 1
ATOM 1849 C CA . PRO A 1 239 ? -24.010 -2.432 -11.839 1.00 92.50 239 PRO A CA 1
ATOM 1850 C C . PRO A 1 239 ? -22.805 -1.853 -12.590 1.00 92.50 239 PRO A C 1
ATOM 1852 O O . PRO A 1 239 ? -22.442 -0.699 -12.366 1.00 92.50 239 PRO A O 1
ATOM 1855 N N . LEU A 1 240 ? -22.218 -2.614 -13.523 1.00 89.06 240 LEU A N 1
ATOM 1856 C CA . LEU A 1 240 ? -21.052 -2.160 -14.300 1.00 89.06 240 LEU A CA 1
ATOM 1857 C C . LEU A 1 240 ? -21.338 -0.868 -15.091 1.00 89.06 240 LEU A C 1
ATOM 1859 O O . LEU A 1 240 ? -20.481 0.006 -15.183 1.00 89.06 240 LEU A O 1
ATOM 1863 N N . ALA A 1 241 ? -22.574 -0.704 -15.574 1.00 89.94 241 ALA A N 1
ATOM 1864 C CA . ALA A 1 241 ? -23.028 0.513 -16.252 1.00 89.94 241 ALA A CA 1
ATOM 1865 C C . ALA A 1 241 ? -23.009 1.763 -15.347 1.00 89.94 241 ALA A C 1
ATOM 1867 O O . ALA A 1 241 ? -22.880 2.881 -15.839 1.00 89.94 241 ALA A O 1
ATOM 1868 N N . ASP A 1 242 ? -23.087 1.581 -14.026 1.00 93.19 242 ASP A N 1
ATOM 1869 C CA . ASP A 1 242 ? -23.120 2.667 -13.046 1.00 93.19 242 ASP A CA 1
ATOM 1870 C C . ASP A 1 242 ? -21.731 2.984 -12.469 1.00 93.19 242 ASP A C 1
ATOM 1872 O O . ASP A 1 242 ? -21.630 3.817 -11.569 1.00 93.19 242 ASP A O 1
ATOM 1876 N N . ILE A 1 243 ? -20.651 2.332 -12.926 1.00 92.75 243 ILE A N 1
ATOM 1877 C CA . ILE A 1 243 ? -19.302 2.549 -12.370 1.00 92.75 243 ILE A CA 1
ATOM 1878 C C . ILE A 1 243 ? -18.918 4.026 -12.460 1.00 92.75 243 ILE A C 1
ATOM 1880 O O . ILE A 1 243 ? -18.466 4.601 -11.471 1.00 92.75 243 ILE A O 1
ATOM 1884 N N . GLN A 1 244 ? -19.164 4.660 -13.609 1.00 92.94 244 GLN A N 1
ATOM 1885 C CA . GLN A 1 244 ? -18.775 6.050 -13.861 1.00 92.94 244 GLN A CA 1
ATOM 1886 C C . GLN A 1 244 ? -19.480 7.058 -12.936 1.00 92.94 244 GLN A C 1
ATOM 1888 O O . GLN A 1 244 ? -18.924 8.114 -12.643 1.00 92.94 244 GLN A O 1
ATOM 1893 N N . THR A 1 245 ? -20.661 6.727 -12.396 1.00 94.38 245 THR A N 1
ATOM 1894 C CA . THR A 1 245 ? -21.388 7.616 -11.470 1.00 94.38 245 THR A CA 1
ATOM 1895 C C . THR A 1 245 ? -20.874 7.535 -10.031 1.00 94.38 245 THR A C 1
ATOM 1897 O O . THR A 1 245 ? -21.263 8.341 -9.184 1.00 94.38 245 THR A O 1
ATOM 1900 N N . ARG A 1 246 ? -19.989 6.577 -9.723 1.00 96.00 246 ARG A N 1
ATOM 1901 C CA . ARG A 1 246 ? -19.412 6.415 -8.383 1.00 96.00 246 ARG A CA 1
ATOM 1902 C C . ARG A 1 246 ? -18.295 7.413 -8.126 1.00 96.00 246 ARG A C 1
ATOM 1904 O O . ARG A 1 246 ? -17.649 7.907 -9.047 1.00 96.00 246 ARG A O 1
ATOM 1911 N N . ALA A 1 247 ? -18.035 7.667 -6.844 1.00 96.62 247 ALA A N 1
ATOM 1912 C CA . ALA A 1 247 ? -16.915 8.495 -6.417 1.00 96.62 247 ALA A CA 1
ATOM 1913 C C . ALA A 1 247 ? -15.573 7.904 -6.904 1.00 96.62 247 ALA A C 1
ATOM 1915 O O . ALA A 1 247 ? -15.430 6.676 -6.918 1.00 96.62 247 ALA A O 1
ATOM 1916 N N . PRO A 1 248 ? -14.561 8.732 -7.225 1.00 96.81 248 PRO A N 1
ATOM 1917 C CA . PRO A 1 248 ? -13.282 8.258 -7.760 1.00 96.81 248 PRO A CA 1
ATOM 1918 C C . PRO A 1 248 ? -12.596 7.156 -6.939 1.00 96.81 248 PRO A C 1
ATOM 1920 O O . PRO A 1 248 ? -12.088 6.185 -7.497 1.00 96.81 248 PRO A O 1
ATOM 1923 N N . GLY A 1 249 ? -12.642 7.251 -5.604 1.00 95.62 249 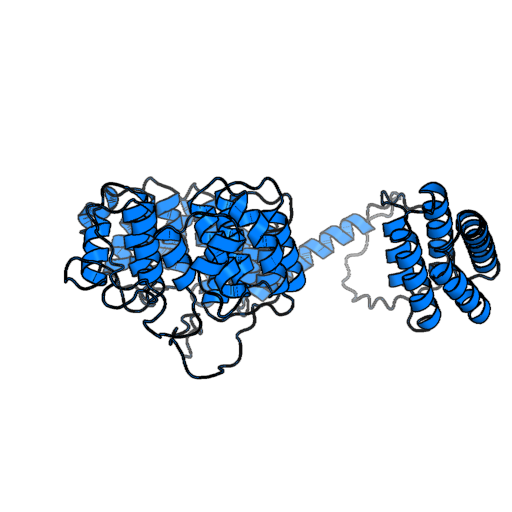GLY A N 1
ATOM 1924 C CA . GLY A 1 249 ? -12.106 6.217 -4.710 1.00 95.62 249 GLY A CA 1
ATOM 1925 C C . GLY A 1 249 ? -12.797 4.862 -4.887 1.00 95.62 249 GLY A C 1
ATOM 1926 O O . GLY A 1 249 ? -12.131 3.831 -4.968 1.00 95.62 249 GLY A O 1
ATOM 1927 N N . ALA A 1 250 ? -14.125 4.855 -5.026 1.00 97.06 250 ALA A N 1
ATOM 1928 C CA . ALA A 1 250 ? -14.888 3.645 -5.312 1.00 97.06 250 ALA A CA 1
ATOM 1929 C C . ALA A 1 250 ? -14.532 3.082 -6.697 1.00 97.06 250 ALA A C 1
ATOM 1931 O O . ALA A 1 250 ? -14.190 1.904 -6.794 1.00 97.06 250 ALA A O 1
ATOM 1932 N N . ARG A 1 251 ? -14.507 3.924 -7.747 1.00 97.31 251 ARG A N 1
ATOM 1933 C CA . ARG A 1 251 ? -14.115 3.511 -9.112 1.00 97.31 251 ARG A CA 1
ATOM 1934 C C . ARG A 1 251 ? -12.730 2.870 -9.136 1.00 97.31 251 ARG A C 1
ATOM 1936 O O . ARG A 1 251 ? -12.558 1.790 -9.694 1.00 97.31 251 ARG A O 1
ATOM 1943 N N . ARG A 1 252 ? -11.764 3.461 -8.426 1.00 96.75 252 ARG A N 1
ATOM 1944 C CA . ARG A 1 252 ? -10.410 2.914 -8.261 1.00 96.75 252 ARG A CA 1
ATOM 1945 C C . ARG A 1 252 ? -10.408 1.463 -7.775 1.00 96.75 252 ARG A C 1
ATOM 1947 O O . ARG A 1 252 ? -9.643 0.651 -8.297 1.00 96.75 252 ARG A O 1
ATOM 1954 N N . TRP A 1 253 ? -11.213 1.131 -6.766 1.00 97.19 253 TRP A N 1
ATOM 1955 C CA . TRP A 1 253 ? -11.263 -0.234 -6.234 1.00 97.19 253 TRP A CA 1
ATOM 1956 C C . TRP A 1 253 ? -12.105 -1.177 -7.081 1.00 97.19 253 TRP A C 1
ATOM 1958 O O . TRP A 1 253 ? -11.740 -2.345 -7.168 1.00 97.19 253 TRP A O 1
ATOM 1968 N N . ILE A 1 254 ? -13.145 -0.690 -7.763 1.00 96.12 254 ILE A N 1
ATOM 1969 C CA . ILE A 1 254 ? -13.866 -1.486 -8.766 1.00 96.12 254 ILE A CA 1
ATOM 1970 C C . ILE A 1 254 ? -12.902 -1.906 -9.883 1.00 96.12 254 ILE A C 1
ATOM 1972 O O . ILE A 1 254 ? -12.805 -3.091 -10.194 1.00 96.12 254 ILE A O 1
ATOM 1976 N N . ASN A 1 255 ? -12.094 -0.976 -10.401 1.00 95.44 255 ASN A N 1
ATOM 1977 C CA . ASN A 1 255 ? -11.086 -1.259 -11.429 1.00 95.44 255 ASN A CA 1
ATOM 1978 C C . ASN A 1 255 ? -10.065 -2.317 -10.968 1.00 95.44 255 ASN A C 1
ATOM 1980 O O . ASN A 1 255 ? -9.642 -3.183 -11.737 1.00 95.44 255 ASN A O 1
ATOM 1984 N N . ARG A 1 256 ? -9.685 -2.289 -9.686 1.00 95.12 256 ARG A N 1
ATOM 1985 C CA . ARG A 1 256 ? -8.817 -3.317 -9.088 1.00 95.12 256 ARG A CA 1
ATOM 1986 C C . ARG A 1 256 ? -9.520 -4.651 -8.873 1.00 95.12 256 ARG A C 1
ATOM 1988 O O . ARG A 1 256 ? -8.882 -5.691 -8.991 1.00 95.12 256 ARG A O 1
ATOM 1995 N N . LEU A 1 257 ? -10.808 -4.638 -8.541 1.00 94.19 257 LEU A N 1
ATOM 1996 C CA . LEU A 1 257 ? -11.617 -5.844 -8.385 1.00 94.19 257 LEU A CA 1
ATOM 1997 C C . LEU A 1 257 ? -11.776 -6.574 -9.722 1.00 94.19 257 LEU A C 1
ATOM 1999 O O . LEU A 1 257 ? -11.573 -7.783 -9.769 1.00 94.19 257 LEU A O 1
ATOM 2003 N N . LEU A 1 258 ? -12.021 -5.833 -10.807 1.00 92.25 258 LEU A N 1
ATOM 2004 C CA . LEU A 1 258 ? -12.086 -6.361 -12.176 1.00 92.25 258 LEU A CA 1
ATOM 2005 C C . LEU A 1 258 ? -10.791 -7.066 -12.601 1.00 92.25 258 LEU A C 1
ATOM 2007 O O . LEU A 1 258 ? -10.815 -8.082 -13.286 1.00 92.25 258 LEU A O 1
ATOM 2011 N N . THR A 1 259 ? -9.649 -6.552 -12.149 1.00 92.44 259 THR A N 1
ATOM 2012 C CA . THR A 1 259 ? -8.316 -7.070 -12.493 1.00 92.44 259 THR A CA 1
ATOM 2013 C C . THR A 1 259 ? -7.746 -8.048 -11.465 1.00 92.44 259 THR A C 1
ATOM 2015 O O . THR A 1 259 ? -6.604 -8.493 -11.597 1.00 92.44 259 THR A O 1
ATOM 2018 N N . LYS A 1 260 ? -8.537 -8.409 -10.444 1.00 91.25 260 LYS A N 1
ATOM 2019 C CA . LYS A 1 260 ? -8.143 -9.341 -9.380 1.00 91.25 260 LYS A CA 1
ATOM 2020 C C . LYS A 1 260 ? -7.972 -10.772 -9.894 1.00 91.25 260 LYS A C 1
ATOM 2022 O O . LYS A 1 260 ? -7.145 -11.511 -9.362 1.00 91.25 260 LYS A O 1
ATOM 2027 N N . ALA A 1 261 ? -8.749 -11.171 -10.901 1.00 81.44 261 ALA A N 1
ATOM 2028 C CA . ALA A 1 261 ? -8.616 -12.483 -11.522 1.00 81.44 261 ALA A CA 1
ATOM 2029 C C . ALA A 1 261 ? -7.256 -12.608 -12.229 1.00 81.44 261 ALA A C 1
ATOM 2031 O O . ALA A 1 261 ? -6.813 -11.697 -12.925 1.00 81.44 261 ALA A O 1
ATOM 2032 N N . SER A 1 262 ? -6.595 -13.760 -12.079 1.00 68.88 262 SER A N 1
ATOM 2033 C CA . SER A 1 262 ? -5.288 -14.017 -12.706 1.00 68.88 262 SER A CA 1
ATOM 2034 C C . SER A 1 262 ? -5.356 -14.082 -14.235 1.00 68.88 262 SER A C 1
ATOM 2036 O O . SER A 1 262 ? -4.346 -13.870 -14.905 1.00 68.88 262 SER A O 1
ATOM 2038 N N . THR A 1 263 ? -6.544 -14.352 -14.784 1.00 71.00 263 THR A N 1
ATOM 2039 C CA . THR A 1 263 ? -6.824 -14.357 -16.222 1.00 71.00 263 THR A CA 1
ATOM 2040 C C . THR A 1 263 ? -7.991 -13.421 -16.512 1.00 71.00 263 THR A C 1
ATOM 2042 O O . THR A 1 263 ? -9.052 -13.524 -15.898 1.00 71.00 263 THR A O 1
ATOM 2045 N N . LEU A 1 264 ? -7.772 -12.478 -17.428 1.00 79.19 264 LEU A N 1
ATOM 2046 C CA . LEU A 1 264 ? -8.814 -11.585 -17.929 1.00 79.19 264 LEU A CA 1
ATOM 2047 C C . LEU A 1 264 ? -9.501 -12.262 -19.118 1.00 79.19 264 LEU A C 1
ATOM 2049 O O . LEU A 1 264 ? -8.813 -12.830 -19.968 1.00 79.19 264 LEU A O 1
ATOM 2053 N N . THR A 1 265 ? -10.830 -12.211 -19.166 1.00 81.00 265 THR A N 1
ATOM 2054 C CA . THR A 1 265 ? -11.624 -12.630 -20.324 1.00 81.00 265 THR A CA 1
ATOM 2055 C C . THR A 1 265 ? -11.599 -11.527 -21.379 1.00 81.00 265 THR A C 1
ATOM 2057 O O . THR A 1 265 ? -11.219 -10.393 -21.081 1.00 81.00 265 THR A O 1
ATOM 2060 N N . ASP A 1 266 ? -12.023 -11.836 -22.601 1.00 83.62 266 ASP A N 1
ATOM 2061 C CA . ASP A 1 266 ? -12.121 -10.827 -23.662 1.00 83.62 266 ASP A CA 1
ATOM 2062 C C . ASP A 1 266 ? -13.136 -9.726 -23.293 1.00 83.62 266 ASP A C 1
ATOM 2064 O O . ASP A 1 266 ? -12.853 -8.547 -23.483 1.00 83.62 266 ASP A O 1
ATOM 2068 N N . GLU A 1 267 ? -14.238 -10.083 -22.621 1.00 84.31 267 GLU A N 1
ATOM 2069 C CA . GLU A 1 267 ? -15.211 -9.126 -22.063 1.00 84.31 267 GLU A CA 1
ATOM 2070 C C . GLU A 1 267 ? -14.569 -8.165 -21.046 1.00 84.31 267 GLU A C 1
ATOM 2072 O O . GLU A 1 267 ? -14.861 -6.968 -21.033 1.00 84.31 267 GLU A O 1
ATOM 2077 N N . HIS A 1 268 ? -13.647 -8.656 -20.206 1.00 84.69 268 HIS A N 1
ATOM 2078 C CA . HIS A 1 268 ? -12.892 -7.780 -19.308 1.00 84.69 268 HIS A CA 1
ATOM 2079 C C . HIS A 1 268 ? -11.984 -6.825 -20.087 1.00 84.69 268 HIS A C 1
ATOM 2081 O O . HIS A 1 268 ? -11.819 -5.683 -19.666 1.00 84.69 268 HIS A O 1
ATOM 2087 N N . VAL A 1 269 ? -11.386 -7.264 -21.200 1.00 87.19 269 VAL A N 1
ATOM 2088 C CA . VAL A 1 269 ? -10.524 -6.408 -22.031 1.00 87.19 269 VAL A CA 1
ATOM 2089 C C . VAL A 1 269 ? -11.332 -5.290 -22.690 1.00 87.19 269 VAL A C 1
ATOM 2091 O O . VAL A 1 269 ? -10.872 -4.150 -22.680 1.00 87.19 269 VAL A O 1
ATOM 2094 N N . GLU A 1 270 ? -12.537 -5.577 -23.189 1.00 89.00 270 GLU A N 1
ATOM 2095 C CA . GLU A 1 270 ? -13.453 -4.554 -23.718 1.00 89.00 270 GLU A CA 1
ATOM 2096 C C . GLU A 1 270 ? -13.811 -3.522 -22.643 1.00 89.00 270 GLU A C 1
ATOM 2098 O O . GLU A 1 270 ? -13.630 -2.324 -22.843 1.00 89.00 270 GLU A O 1
ATOM 2103 N N . LEU A 1 271 ? -14.197 -3.975 -21.446 1.00 89.50 271 LEU A N 1
ATOM 2104 C CA . LEU A 1 271 ? -14.489 -3.065 -20.338 1.00 89.50 271 LEU A CA 1
ATOM 2105 C C . LEU A 1 271 ? -13.263 -2.228 -19.932 1.00 89.50 271 LEU A C 1
ATOM 2107 O O . LEU A 1 271 ? -13.385 -1.048 -19.608 1.00 89.50 271 LEU A O 1
ATOM 2111 N N . ILE A 1 272 ? -12.061 -2.812 -19.958 1.00 91.31 272 ILE A N 1
ATOM 2112 C CA . ILE A 1 272 ? -10.816 -2.085 -19.685 1.00 91.31 272 ILE A CA 1
ATOM 2113 C C . ILE A 1 272 ? -10.622 -0.944 -20.690 1.00 91.31 272 ILE A C 1
ATOM 2115 O O . ILE A 1 272 ? -10.200 0.129 -20.268 1.00 91.31 272 ILE A O 1
ATOM 2119 N N . GLN A 1 273 ? -10.948 -1.130 -21.974 1.00 92.56 273 GLN A N 1
ATOM 2120 C CA . GLN A 1 273 ? -10.829 -0.076 -22.993 1.00 92.56 273 GLN A CA 1
ATOM 2121 C C . GLN A 1 273 ? -11.705 1.149 -22.691 1.00 92.56 273 GLN A C 1
ATOM 2123 O O . GLN A 1 273 ? -11.286 2.277 -22.964 1.00 92.56 273 GLN A O 1
ATOM 2128 N N . ASP A 1 274 ? -12.861 0.949 -22.060 1.00 91.88 274 ASP A N 1
ATOM 2129 C CA . ASP A 1 274 ? -13.698 2.052 -21.587 1.00 91.88 274 ASP A CA 1
ATOM 2130 C C . ASP A 1 274 ? -13.108 2.699 -20.324 1.00 91.88 274 ASP A C 1
ATOM 2132 O O . ASP A 1 274 ? -13.050 3.922 -20.195 1.00 91.88 274 ASP A O 1
ATOM 2136 N N . LEU A 1 275 ? -12.608 1.890 -19.385 1.00 93.44 275 LEU A N 1
ATOM 2137 C CA . LEU A 1 275 ? -12.094 2.375 -18.098 1.00 93.44 275 LEU A CA 1
ATOM 2138 C C . LEU A 1 275 ? -10.765 3.139 -18.206 1.00 93.44 275 LEU A C 1
ATOM 2140 O O . LEU A 1 275 ? -10.483 3.993 -17.365 1.00 93.44 275 LEU A O 1
ATOM 2144 N N . ILE A 1 276 ? -9.954 2.892 -19.240 1.00 95.88 276 ILE A N 1
ATOM 2145 C CA . ILE A 1 276 ? -8.738 3.684 -19.508 1.00 95.88 276 ILE A CA 1
ATOM 2146 C C . ILE A 1 276 ? -9.044 5.125 -19.950 1.00 95.88 276 ILE A C 1
ATOM 2148 O O . ILE A 1 276 ? -8.119 5.929 -20.065 1.00 95.88 276 ILE A O 1
ATOM 2152 N N . LEU A 1 277 ? -10.312 5.450 -20.228 1.00 95.19 277 LEU A N 1
ATOM 2153 C CA . LEU A 1 277 ? -10.791 6.794 -20.562 1.00 95.19 277 LEU A CA 1
ATOM 2154 C C . LEU A 1 277 ? -11.420 7.528 -19.362 1.00 95.19 277 LEU A C 1
ATOM 2156 O O . LEU A 1 277 ? -11.927 8.631 -19.545 1.00 95.19 277 LEU A O 1
ATOM 2160 N N . ASP A 1 278 ? -11.400 6.948 -18.152 1.00 96.31 278 ASP A N 1
ATOM 2161 C CA . ASP A 1 278 ? -11.916 7.607 -16.939 1.00 96.31 278 ASP A CA 1
ATOM 2162 C C . ASP A 1 278 ? -11.236 8.969 -16.738 1.00 96.31 278 ASP A C 1
ATOM 2164 O O . ASP A 1 278 ? -10.017 9.081 -16.864 1.00 96.31 278 ASP A O 1
ATOM 2168 N N . GLU A 1 279 ? -12.009 10.005 -16.416 1.00 95.56 279 GLU A N 1
ATOM 2169 C CA . GLU A 1 279 ? -11.503 11.371 -16.237 1.00 95.56 279 GLU A CA 1
ATOM 2170 C C . GLU A 1 279 ? -10.564 11.492 -15.025 1.00 95.56 279 GLU A C 1
ATOM 2172 O O . GLU A 1 279 ? -9.650 12.319 -15.025 1.00 95.56 279 GLU A O 1
ATOM 2177 N N . ASP A 1 280 ? -10.745 10.652 -14.001 1.00 97.25 280 ASP A N 1
ATOM 2178 C CA . ASP A 1 280 ? -9.977 10.719 -12.761 1.00 97.25 280 ASP A CA 1
ATOM 2179 C C . ASP A 1 280 ? -8.681 9.895 -12.829 1.00 97.25 280 ASP A C 1
ATOM 2181 O O . ASP A 1 280 ? -8.680 8.667 -12.963 1.00 97.25 280 ASP A O 1
ATOM 2185 N N . ASP A 1 281 ? -7.551 10.579 -12.644 1.00 96.50 281 ASP A N 1
ATOM 2186 C CA . ASP A 1 281 ? -6.214 9.977 -12.602 1.00 96.50 281 ASP A CA 1
ATOM 2187 C C . ASP A 1 281 ? -6.089 8.864 -11.549 1.00 96.50 281 ASP A C 1
ATOM 2189 O O . ASP A 1 281 ? -5.365 7.887 -11.748 1.00 96.50 281 ASP A O 1
ATOM 2193 N N . GLY A 1 282 ? -6.774 8.998 -10.410 1.00 94.44 282 GLY A N 1
ATOM 2194 C CA . GLY A 1 282 ? -6.743 8.030 -9.319 1.00 94.44 282 GLY A CA 1
ATOM 2195 C C . GLY A 1 282 ? -7.464 6.729 -9.668 1.00 94.44 282 GLY A C 1
ATOM 2196 O O . GLY A 1 282 ? -6.978 5.648 -9.313 1.00 94.44 282 GLY A O 1
ATOM 2197 N N . ALA A 1 283 ? -8.582 6.812 -10.388 1.00 96.75 283 ALA A N 1
ATOM 2198 C CA . ALA A 1 283 ? -9.292 5.657 -10.929 1.00 96.75 283 ALA A CA 1
ATOM 2199 C C . ALA A 1 283 ? -8.460 4.935 -12.005 1.00 96.75 283 ALA A C 1
ATOM 2201 O O . ALA A 1 283 ? -8.317 3.704 -11.941 1.00 96.75 283 ALA A O 1
ATOM 2202 N N . ARG A 1 284 ? -7.834 5.693 -12.920 1.00 97.50 284 ARG A N 1
ATOM 2203 C CA . ARG A 1 284 ? -6.897 5.172 -13.936 1.00 97.50 284 ARG A CA 1
ATOM 2204 C C . ARG A 1 284 ? -5.653 4.524 -13.311 1.00 97.50 284 ARG A C 1
ATOM 2206 O O . ARG A 1 284 ? -5.267 3.424 -13.704 1.00 97.50 284 ARG A O 1
ATOM 2213 N N . ASP A 1 285 ? -5.072 5.119 -12.266 1.00 95.75 285 ASP A N 1
ATOM 2214 C CA . ASP A 1 285 ? -3.973 4.512 -11.490 1.00 95.75 285 ASP A CA 1
ATOM 2215 C C . ASP A 1 285 ? -4.415 3.217 -10.792 1.00 95.75 285 ASP A C 1
ATOM 2217 O O . ASP A 1 285 ? -3.672 2.236 -10.743 1.00 95.75 285 ASP A O 1
ATOM 2221 N N . GLY A 1 286 ? -5.648 3.184 -10.275 1.00 94.88 286 GLY A N 1
ATOM 2222 C CA . GLY A 1 286 ? -6.273 1.974 -9.743 1.00 94.88 286 GLY A CA 1
ATOM 2223 C C . GLY A 1 286 ? -6.214 0.814 -10.724 1.00 94.88 286 GLY A C 1
ATOM 2224 O O . GLY A 1 286 ? -5.721 -0.257 -10.361 1.00 94.88 286 GLY A O 1
ATOM 2225 N N . LEU A 1 287 ? -6.658 1.072 -11.955 1.00 96.25 287 LEU A N 1
ATOM 2226 C CA . LEU A 1 287 ? -6.650 0.117 -13.056 1.00 96.25 287 LEU A CA 1
ATOM 2227 C C . LEU A 1 287 ? -5.226 -0.320 -13.420 1.00 96.25 287 LEU A C 1
ATOM 2229 O O . LEU A 1 287 ? -4.942 -1.515 -13.420 1.00 96.25 287 LEU A O 1
ATOM 2233 N N . ALA A 1 288 ? -4.311 0.630 -13.640 1.00 96.69 288 ALA A N 1
ATOM 2234 C CA . ALA A 1 288 ? -2.921 0.335 -13.997 1.00 96.69 288 ALA A CA 1
ATOM 2235 C C . ALA A 1 288 ? -2.219 -0.537 -12.940 1.00 96.69 288 ALA A C 1
ATOM 2237 O O . ALA A 1 288 ? -1.487 -1.467 -13.275 1.00 96.69 288 ALA A O 1
ATOM 2238 N N . ILE A 1 289 ? -2.469 -0.275 -11.651 1.00 93.44 289 ILE A N 1
ATOM 2239 C CA . ILE A 1 289 ? -1.933 -1.096 -10.557 1.00 93.44 289 ILE A CA 1
ATOM 2240 C C . ILE A 1 289 ? -2.572 -2.487 -10.539 1.00 93.44 289 ILE A C 1
ATOM 2242 O O . ILE A 1 289 ? -1.873 -3.465 -10.280 1.00 93.44 289 ILE A O 1
ATOM 2246 N N . GLY A 1 290 ? -3.874 -2.586 -10.799 1.00 92.81 290 GLY A N 1
ATOM 2247 C CA . GLY A 1 290 ? -4.583 -3.862 -10.858 1.00 92.81 290 GLY A CA 1
ATOM 2248 C C . GLY A 1 290 ? -4.073 -4.784 -11.973 1.00 92.81 290 GLY A C 1
ATOM 2249 O O . GLY A 1 290 ? -3.861 -5.974 -11.747 1.00 92.81 290 GLY A O 1
ATOM 2250 N N . LEU A 1 291 ? -3.744 -4.219 -13.140 1.00 93.88 291 LEU A N 1
ATOM 2251 C CA . LEU A 1 291 ? -3.149 -4.962 -14.257 1.00 93.88 291 LEU A CA 1
ATOM 2252 C C . LEU A 1 291 ? -1.780 -5.566 -13.926 1.00 93.88 291 LEU A C 1
ATOM 2254 O O . LEU A 1 291 ? -1.337 -6.494 -14.591 1.00 93.88 291 LEU A O 1
ATOM 2258 N N . ARG A 1 292 ? -1.072 -5.097 -12.894 1.00 90.88 292 ARG A N 1
ATOM 2259 C CA . ARG A 1 292 ? 0.250 -5.637 -12.535 1.00 90.88 292 ARG A CA 1
ATOM 2260 C C . ARG A 1 292 ? 0.225 -7.139 -12.211 1.00 90.88 292 ARG A C 1
ATOM 2262 O O . ARG A 1 292 ? 1.250 -7.797 -12.356 1.00 90.88 292 ARG A O 1
ATOM 2269 N N . SER A 1 293 ? -0.906 -7.666 -11.744 1.00 86.88 293 SER A N 1
ATOM 2270 C CA . SER A 1 293 ? -1.062 -9.082 -11.382 1.00 86.88 293 SER A CA 1
ATOM 2271 C C . SER A 1 293 ? -1.747 -9.943 -12.443 1.00 86.88 293 SER A C 1
ATOM 2273 O O . SER A 1 293 ? -1.896 -11.145 -12.217 1.00 86.88 293 SER A O 1
ATOM 2275 N N . SER A 1 294 ? -2.156 -9.372 -13.577 1.00 88.25 294 SER A N 1
ATOM 2276 C CA . SER A 1 294 ? -2.881 -10.083 -14.632 1.00 88.25 294 SER A CA 1
ATOM 2277 C C . SER A 1 294 ? -2.267 -9.846 -16.014 1.00 88.25 294 SER A C 1
ATOM 2279 O O . SER A 1 294 ? -1.737 -8.783 -16.323 1.00 88.25 294 SER A O 1
ATOM 2281 N N . PHE A 1 295 ? -2.332 -10.868 -16.869 1.00 88.31 295 PHE A N 1
ATOM 2282 C CA . PHE A 1 295 ? -1.900 -10.781 -18.263 1.00 88.31 295 PHE A CA 1
ATOM 2283 C C . PHE A 1 295 ? -2.909 -11.490 -19.166 1.00 88.31 295 PHE A C 1
ATOM 2285 O O . PHE A 1 295 ? -3.422 -12.555 -18.825 1.00 88.31 295 PHE A O 1
ATOM 2292 N N . ASN A 1 296 ? -3.171 -10.903 -20.331 1.00 90.62 296 ASN A N 1
ATOM 2293 C CA . ASN A 1 296 ? -3.975 -11.479 -21.406 1.00 90.62 296 ASN A CA 1
ATOM 2294 C C . ASN A 1 296 ? -3.296 -11.139 -22.747 1.00 90.62 296 ASN A C 1
ATOM 2296 O O . ASN A 1 296 ? -2.668 -10.092 -22.865 1.00 90.62 296 ASN A O 1
ATOM 2300 N N . ILE A 1 297 ? -3.400 -12.014 -23.751 1.00 87.94 297 ILE A N 1
ATOM 2301 C CA . ILE A 1 297 ? -2.724 -11.862 -25.055 1.00 87.94 297 ILE A CA 1
ATOM 2302 C C . ILE A 1 297 ? -3.181 -10.601 -25.815 1.00 87.94 297 ILE A C 1
ATOM 2304 O O . ILE A 1 297 ? -2.378 -10.011 -26.533 1.00 87.94 297 ILE A O 1
ATOM 2308 N N . GLY A 1 298 ? -4.432 -10.162 -25.646 1.00 89.44 298 GLY A N 1
ATOM 2309 C CA . GLY A 1 298 ? -4.975 -8.936 -26.244 1.00 89.44 298 GLY A CA 1
ATOM 2310 C C . GLY A 1 298 ? -4.622 -7.649 -25.488 1.00 89.44 298 GLY A C 1
ATOM 2311 O O . GLY A 1 298 ? -4.757 -6.555 -26.032 1.00 89.44 298 GLY A O 1
ATOM 2312 N N . LEU A 1 299 ? -4.121 -7.756 -24.255 1.00 92.25 299 LEU A N 1
ATOM 2313 C CA . LEU A 1 299 ? -3.838 -6.607 -23.393 1.00 92.25 299 LEU A CA 1
ATOM 2314 C C . LEU A 1 299 ? -2.642 -5.736 -23.849 1.00 92.25 299 LEU A C 1
ATOM 2316 O O . LEU A 1 299 ? -2.747 -4.515 -23.727 1.00 92.25 299 LEU A O 1
ATOM 2320 N N . PRO A 1 300 ? -1.528 -6.277 -24.397 1.00 95.38 300 PRO A N 1
ATOM 2321 C CA . PRO A 1 300 ? -0.358 -5.476 -24.751 1.00 95.38 300 PRO A CA 1
ATOM 2322 C C . PRO A 1 300 ? -0.617 -4.311 -25.695 1.00 95.38 300 PRO A C 1
ATOM 2324 O O . PRO A 1 300 ? -0.091 -3.226 -25.460 1.00 95.38 300 PRO A O 1
ATOM 2327 N N . ALA A 1 301 ? -1.441 -4.506 -26.728 1.00 95.12 301 ALA A N 1
ATOM 2328 C CA . ALA A 1 301 ? -1.776 -3.432 -27.660 1.00 95.12 301 ALA A CA 1
ATOM 2329 C C . ALA A 1 301 ? -2.497 -2.279 -26.941 1.00 95.12 301 ALA A C 1
ATOM 2331 O O . ALA A 1 301 ? -2.110 -1.122 -27.092 1.00 95.12 301 ALA A O 1
ATOM 2332 N N . VAL A 1 302 ? -3.470 -2.612 -26.086 1.00 95.69 302 VAL A N 1
ATOM 2333 C CA . VAL A 1 302 ? -4.249 -1.643 -25.300 1.00 95.69 302 VAL A CA 1
ATOM 2334 C C . VAL A 1 302 ? -3.356 -0.881 -24.318 1.00 95.69 302 VAL A C 1
ATOM 2336 O O . VAL A 1 302 ? -3.443 0.339 -24.219 1.00 95.69 302 VAL A O 1
ATOM 2339 N N . VAL A 1 303 ? -2.464 -1.577 -23.607 1.00 97.25 303 VAL A N 1
ATOM 2340 C CA . VAL A 1 303 ? -1.575 -0.961 -22.608 1.00 97.25 303 VAL A CA 1
ATOM 2341 C C . VAL A 1 303 ? -0.517 -0.062 -23.252 1.00 97.25 303 VAL A C 1
ATOM 2343 O O . VAL A 1 303 ? -0.221 1.001 -22.707 1.00 97.25 303 VAL A O 1
ATOM 2346 N N . ILE A 1 304 ? 0.042 -0.449 -24.403 1.00 97.75 304 ILE A N 1
ATOM 2347 C CA . ILE A 1 304 ? 1.011 0.378 -25.143 1.00 97.75 304 ILE A CA 1
ATOM 2348 C C . ILE A 1 304 ? 0.335 1.637 -25.694 1.00 97.75 304 ILE A C 1
ATOM 2350 O O . ILE A 1 304 ? 0.863 2.736 -25.518 1.00 97.75 304 ILE A O 1
ATOM 2354 N N . GLU A 1 305 ? -0.844 1.501 -26.309 1.00 97.25 305 GLU A N 1
ATOM 2355 C CA . GLU A 1 305 ? -1.616 2.651 -26.790 1.00 97.25 305 GLU A CA 1
ATOM 2356 C C . GLU A 1 305 ? -1.971 3.595 -25.634 1.00 97.25 305 GLU A C 1
ATOM 2358 O O . GLU A 1 305 ? -1.745 4.805 -25.719 1.00 97.25 305 GLU A O 1
ATOM 2363 N N . TRP A 1 306 ? -2.457 3.039 -24.519 1.00 97.88 306 TRP A N 1
ATOM 2364 C CA . TRP A 1 306 ? -2.768 3.809 -23.320 1.00 97.88 306 TRP A CA 1
ATOM 2365 C C . TRP A 1 306 ? -1.534 4.549 -22.792 1.00 97.88 306 TRP A C 1
ATOM 2367 O O . TRP A 1 306 ? -1.607 5.750 -22.541 1.00 97.88 306 TRP A O 1
ATOM 2377 N N . TYR A 1 307 ? -0.379 3.889 -22.695 1.00 98.19 307 TYR A N 1
ATOM 2378 C CA . TYR A 1 307 ? 0.860 4.532 -22.256 1.00 98.19 307 TYR A CA 1
ATOM 2379 C C . TYR A 1 307 ? 1.265 5.720 -23.144 1.00 98.19 307 TYR A C 1
ATOM 2381 O O . TYR A 1 307 ? 1.741 6.730 -22.622 1.00 98.19 307 TYR A O 1
ATOM 2389 N N . GLY A 1 308 ? 1.061 5.621 -24.463 1.00 97.62 308 GLY A N 1
ATOM 2390 C CA . GLY A 1 308 ? 1.390 6.682 -25.418 1.00 97.62 308 GLY A CA 1
ATOM 2391 C C . GLY A 1 308 ? 0.507 7.930 -25.310 1.00 97.62 308 GLY A C 1
ATOM 2392 O O . GLY A 1 308 ? 0.971 9.028 -25.617 1.00 97.62 308 GLY A O 1
ATOM 2393 N N . ARG A 1 309 ? -0.744 7.780 -24.857 1.00 97.31 309 ARG A N 1
ATOM 2394 C CA . ARG A 1 309 ? -1.710 8.886 -24.705 1.00 97.31 309 ARG A CA 1
ATOM 2395 C C . ARG A 1 309 ? -1.879 9.385 -23.268 1.00 97.31 309 ARG A C 1
ATOM 2397 O O . ARG A 1 309 ? -2.459 10.444 -23.062 1.00 97.31 309 ARG A O 1
ATOM 2404 N N . GLU A 1 310 ? -1.421 8.628 -22.274 1.00 97.94 310 GLU A N 1
ATOM 2405 C CA . GLU A 1 310 ? -1.592 8.975 -20.863 1.00 97.94 310 GLU A CA 1
ATOM 2406 C C . GLU A 1 310 ? -0.757 10.203 -20.478 1.00 97.94 310 GLU A C 1
ATOM 2408 O O . GLU A 1 310 ? 0.446 10.270 -20.727 1.00 97.94 310 GLU A O 1
ATOM 2413 N N . HIS A 1 311 ? -1.397 11.167 -19.819 1.00 96.25 311 HIS A N 1
ATOM 2414 C CA . HIS A 1 311 ? -0.759 12.408 -19.374 1.00 96.25 311 HIS A CA 1
ATOM 2415 C C . HIS A 1 311 ? -0.298 12.336 -17.917 1.00 96.25 311 HIS A C 1
ATOM 2417 O O . HIS A 1 311 ? 0.629 13.043 -17.516 1.00 96.25 311 HIS A O 1
ATOM 2423 N N . SER A 1 312 ? -0.924 11.475 -17.116 1.00 96.94 312 SER A N 1
ATOM 2424 C CA . SER A 1 312 ? -0.596 11.321 -15.710 1.00 96.94 312 SER A CA 1
ATOM 2425 C C . SER A 1 312 ? 0.677 10.499 -15.537 1.00 96.94 312 SER A C 1
ATOM 2427 O O . SER A 1 312 ? 0.713 9.285 -15.754 1.00 96.94 312 SER A O 1
ATOM 2429 N N . GLU A 1 313 ? 1.742 11.152 -15.074 1.00 94.00 313 GLU A N 1
ATOM 2430 C CA . GLU A 1 313 ? 3.024 10.504 -14.776 1.00 94.00 313 GLU A CA 1
ATOM 2431 C C . GLU A 1 313 ? 2.886 9.352 -13.769 1.00 94.00 313 GLU A C 1
ATOM 2433 O O . GLU A 1 313 ? 3.615 8.364 -13.843 1.00 94.00 313 GLU A O 1
ATOM 2438 N N . VAL A 1 314 ? 1.938 9.441 -12.831 1.00 92.50 314 VAL A N 1
ATOM 2439 C CA . VAL A 1 314 ? 1.685 8.373 -11.853 1.00 92.50 314 VAL A CA 1
ATOM 2440 C C . VAL A 1 314 ? 1.174 7.113 -12.555 1.00 92.50 314 VAL A C 1
ATOM 2442 O O . VAL A 1 314 ? 1.717 6.029 -12.329 1.00 92.50 314 VAL A O 1
ATOM 2445 N N . VAL A 1 315 ? 0.202 7.271 -13.457 1.00 96.62 315 VAL A N 1
ATOM 2446 C CA . VAL A 1 315 ? -0.375 6.175 -14.243 1.00 96.62 315 VAL A CA 1
ATOM 2447 C C . VAL A 1 315 ? 0.677 5.591 -15.185 1.00 96.62 315 VAL A C 1
ATOM 2449 O O . VAL A 1 315 ? 0.916 4.384 -15.146 1.00 96.62 315 VAL A O 1
ATOM 2452 N N . ARG A 1 316 ? 1.407 6.430 -15.938 1.00 97.31 316 ARG A N 1
ATOM 2453 C CA . ARG A 1 316 ? 2.502 5.994 -16.830 1.00 97.31 316 ARG A CA 1
ATOM 2454 C C . ARG A 1 316 ? 3.538 5.131 -16.112 1.00 97.31 316 ARG A C 1
ATOM 2456 O O . ARG A 1 316 ? 3.964 4.107 -16.640 1.00 97.31 316 ARG A O 1
ATOM 2463 N N . ARG A 1 317 ? 3.928 5.506 -14.890 1.00 95.31 317 ARG A N 1
ATOM 2464 C CA . ARG A 1 317 ? 4.877 4.723 -14.077 1.00 95.31 317 ARG A CA 1
ATOM 2465 C C . ARG A 1 317 ? 4.305 3.371 -13.655 1.00 95.31 317 ARG A C 1
ATOM 2467 O O . ARG A 1 317 ? 5.050 2.396 -13.613 1.00 95.31 317 ARG A O 1
ATOM 2474 N N . SER A 1 318 ? 3.016 3.307 -13.329 1.00 95.50 318 SER A N 1
ATOM 2475 C CA . SER A 1 318 ? 2.333 2.047 -13.016 1.00 95.50 318 SER A CA 1
ATOM 2476 C C . SER A 1 318 ? 2.218 1.142 -14.254 1.00 95.50 318 SER A C 1
ATOM 2478 O O . SER A 1 318 ? 2.456 -0.059 -14.140 1.00 95.50 318 SER A O 1
ATOM 2480 N N . LEU A 1 319 ? 1.985 1.709 -15.444 1.00 97.94 319 LEU A N 1
ATOM 2481 C CA . LEU A 1 319 ? 2.003 0.970 -16.715 1.00 97.94 319 LEU A CA 1
ATOM 2482 C C . LEU A 1 319 ? 3.393 0.421 -17.048 1.00 97.94 319 LEU A C 1
ATOM 2484 O O . LEU A 1 319 ? 3.515 -0.755 -17.378 1.00 97.94 319 LEU A O 1
ATOM 2488 N N . LEU A 1 320 ? 4.454 1.218 -16.883 1.00 98.19 320 LEU A N 1
ATOM 2489 C CA . LEU A 1 320 ? 5.829 0.741 -17.079 1.00 98.19 320 LEU A CA 1
ATOM 2490 C C . LEU A 1 320 ? 6.211 -0.363 -16.084 1.00 98.19 320 LEU A C 1
ATOM 2492 O O . LEU A 1 320 ? 6.952 -1.273 -16.442 1.00 98.19 320 LEU A O 1
ATOM 2496 N N . GLU A 1 321 ? 5.691 -0.332 -14.851 1.00 96.62 321 GLU A N 1
ATOM 2497 C CA . GLU A 1 321 ? 5.874 -1.441 -13.906 1.00 96.62 321 GLU A CA 1
ATOM 2498 C C . GLU A 1 321 ? 5.179 -2.724 -14.395 1.00 96.62 321 GLU A C 1
ATOM 2500 O O . GLU A 1 321 ? 5.766 -3.803 -14.294 1.00 96.62 321 GLU A O 1
ATOM 2505 N N . HIS A 1 322 ? 3.966 -2.627 -14.952 1.00 96.56 322 HIS A N 1
ATOM 2506 C CA . HIS A 1 322 ? 3.287 -3.767 -15.580 1.00 96.56 322 HIS A CA 1
ATOM 2507 C C . HIS A 1 322 ? 4.089 -4.298 -16.780 1.00 96.56 322 HIS A C 1
ATOM 2509 O O . HIS A 1 322 ? 4.362 -5.496 -16.846 1.00 96.56 322 HIS A O 1
ATOM 2515 N N . MET A 1 323 ? 4.546 -3.417 -17.676 1.00 98.31 323 MET A N 1
ATOM 2516 C CA . MET A 1 323 ? 5.376 -3.795 -18.825 1.00 98.31 323 MET A CA 1
ATOM 2517 C C . MET A 1 323 ? 6.671 -4.489 -18.384 1.00 98.31 323 MET A C 1
ATOM 2519 O O . MET A 1 323 ? 7.001 -5.558 -18.891 1.00 98.31 323 MET A O 1
ATOM 2523 N N . ALA A 1 324 ? 7.364 -3.950 -17.377 1.00 97.94 324 ALA A N 1
ATOM 2524 C CA . ALA A 1 324 ? 8.565 -4.571 -16.824 1.00 97.94 324 ALA A CA 1
ATOM 2525 C C . ALA A 1 324 ? 8.280 -5.977 -16.264 1.00 97.94 324 ALA A C 1
ATOM 2527 O O . ALA A 1 324 ? 9.032 -6.908 -16.555 1.00 97.94 324 ALA A O 1
ATOM 2528 N N . THR A 1 325 ? 7.171 -6.132 -15.528 1.00 96.25 325 THR A N 1
ATOM 2529 C CA . THR A 1 325 ? 6.731 -7.406 -14.923 1.00 96.25 325 THR A CA 1
ATOM 2530 C C . THR A 1 325 ? 6.463 -8.491 -15.975 1.00 96.25 325 THR A C 1
ATOM 2532 O O . THR A 1 325 ? 6.745 -9.662 -15.734 1.00 96.25 325 THR A O 1
ATOM 2535 N N . TYR A 1 326 ? 5.946 -8.112 -17.149 1.00 96.56 326 TYR A N 1
ATOM 2536 C CA . TYR A 1 326 ? 5.573 -9.035 -18.231 1.00 96.56 326 TYR A CA 1
ATOM 2537 C C . TYR A 1 326 ? 6.486 -8.948 -19.464 1.00 96.56 326 TYR A C 1
ATOM 2539 O O . TYR A 1 326 ? 6.116 -9.400 -20.548 1.00 96.56 326 TYR A O 1
ATOM 2547 N N . SER A 1 327 ? 7.694 -8.405 -19.302 1.00 97.62 327 SER A N 1
ATOM 2548 C CA . SER A 1 327 ? 8.658 -8.185 -20.393 1.00 97.62 327 SER A CA 1
ATOM 2549 C C . SER A 1 327 ? 9.073 -9.467 -21.129 1.00 97.62 327 SER A C 1
ATOM 2551 O O . SER A 1 327 ? 9.341 -9.430 -22.325 1.00 97.62 327 SER A O 1
ATOM 2553 N N . GLU A 1 328 ? 9.058 -10.627 -20.466 1.00 96.94 328 GLU A N 1
ATOM 2554 C CA . GLU A 1 328 ? 9.361 -11.916 -21.111 1.00 96.94 328 GLU A CA 1
ATOM 2555 C C . GLU A 1 328 ? 8.235 -12.436 -22.014 1.00 96.94 328 GLU A C 1
ATOM 2557 O O . GLU A 1 328 ? 8.478 -13.260 -22.894 1.00 96.94 328 GLU A O 1
ATOM 2562 N N . LEU A 1 329 ? 7.000 -11.968 -21.803 1.00 96.12 329 LEU A N 1
ATOM 2563 C CA . LEU A 1 329 ? 5.839 -12.380 -22.593 1.00 96.12 329 LEU A CA 1
ATOM 2564 C C . LEU A 1 329 ? 5.617 -11.482 -23.815 1.00 96.12 329 LEU A C 1
ATOM 2566 O O . LEU A 1 329 ? 4.907 -11.875 -24.740 1.00 96.12 329 LEU A O 1
ATOM 2570 N N . ASN A 1 330 ? 6.198 -10.280 -23.829 1.00 97.25 330 ASN A N 1
ATOM 2571 C CA . ASN A 1 330 ? 6.021 -9.318 -24.907 1.00 97.25 330 ASN A CA 1
ATOM 2572 C C . ASN A 1 330 ? 7.287 -8.469 -25.120 1.00 97.25 330 ASN A C 1
ATOM 2574 O O . ASN A 1 330 ? 7.692 -7.707 -24.247 1.00 97.25 330 ASN A O 1
ATOM 2578 N N . ALA A 1 331 ? 7.884 -8.553 -26.312 1.00 97.25 331 ALA A N 1
ATOM 2579 C CA . ALA A 1 331 ? 9.121 -7.835 -26.628 1.00 97.25 331 ALA A CA 1
ATOM 2580 C C . ALA A 1 331 ? 8.963 -6.303 -26.626 1.00 97.25 331 ALA A C 1
ATOM 2582 O O . ALA A 1 331 ? 9.889 -5.601 -26.228 1.00 97.25 331 ALA A O 1
ATOM 2583 N N . ALA A 1 332 ? 7.796 -5.775 -27.010 1.00 97.75 332 ALA A N 1
ATOM 2584 C CA . ALA A 1 332 ? 7.555 -4.334 -26.963 1.00 97.75 332 ALA A CA 1
ATOM 2585 C C . ALA A 1 332 ? 7.511 -3.832 -25.511 1.00 97.75 332 ALA A C 1
ATOM 2587 O O . ALA A 1 332 ? 8.045 -2.770 -25.211 1.00 97.75 332 ALA A O 1
ATOM 2588 N N . TYR A 1 333 ? 6.958 -4.616 -24.579 1.00 98.25 333 TYR A N 1
ATOM 2589 C CA . TYR A 1 333 ? 7.019 -4.283 -23.153 1.00 98.25 333 TYR A CA 1
ATOM 2590 C C . TYR A 1 333 ? 8.463 -4.180 -22.632 1.00 98.25 333 TYR A C 1
ATOM 2592 O O . TYR A 1 333 ? 8.755 -3.265 -21.862 1.00 98.25 333 TYR A O 1
ATOM 2600 N N . GLU A 1 334 ? 9.363 -5.086 -23.044 1.00 98.31 334 GLU A N 1
ATOM 2601 C CA . GLU A 1 334 ? 10.799 -5.005 -22.714 1.00 98.31 334 GLU A CA 1
ATOM 2602 C C . GLU A 1 334 ? 11.396 -3.674 -23.200 1.00 98.31 334 GLU A C 1
ATOM 2604 O O . GLU A 1 334 ? 12.059 -2.981 -22.425 1.00 98.31 334 GLU A O 1
ATOM 2609 N N . GLU A 1 335 ? 11.116 -3.293 -24.450 1.00 98.19 335 GLU A N 1
ATOM 2610 C CA . GLU A 1 335 ? 11.617 -2.060 -25.065 1.00 98.19 335 GLU A CA 1
ATOM 2611 C C . GLU A 1 335 ? 11.114 -0.802 -24.344 1.00 98.19 335 GLU A C 1
ATOM 2613 O O . GLU A 1 335 ? 11.931 0.000 -23.888 1.00 98.19 335 GLU A O 1
ATOM 2618 N N . TYR A 1 336 ? 9.798 -0.668 -24.143 1.00 98.38 336 TYR A N 1
ATOM 2619 C CA . TYR A 1 336 ? 9.207 0.483 -23.450 1.00 98.38 336 TYR A CA 1
ATOM 2620 C C . TYR A 1 336 ? 9.685 0.602 -21.997 1.00 98.38 336 TYR A C 1
ATOM 2622 O O . TYR A 1 336 ? 9.978 1.703 -21.525 1.00 98.38 336 TYR A O 1
ATOM 2630 N N . ALA A 1 337 ? 9.797 -0.516 -21.271 1.00 98.25 337 ALA A N 1
ATOM 2631 C CA . ALA A 1 337 ? 10.300 -0.505 -19.899 1.00 98.25 337 ALA A CA 1
ATOM 2632 C C . ALA A 1 337 ? 11.775 -0.071 -19.834 1.00 98.25 337 ALA A C 1
ATOM 2634 O O . ALA A 1 337 ? 12.150 0.713 -18.957 1.00 98.25 337 ALA A O 1
ATOM 2635 N N . LEU A 1 338 ? 12.607 -0.540 -20.771 1.00 98.31 338 LEU A N 1
ATOM 2636 C CA . LEU A 1 338 ? 14.020 -0.171 -20.854 1.00 98.31 338 LEU A CA 1
ATOM 2637 C C . LEU A 1 338 ? 14.213 1.291 -21.285 1.00 98.31 338 LEU A C 1
ATOM 2639 O O . LEU A 1 338 ? 15.060 1.990 -20.724 1.00 98.31 338 LEU A O 1
ATOM 2643 N N . GLU A 1 339 ? 13.424 1.775 -22.244 1.00 98.00 339 GLU A N 1
ATOM 2644 C CA . GLU A 1 339 ? 13.411 3.182 -22.650 1.00 98.00 339 GLU A CA 1
ATOM 2645 C C . GLU A 1 339 ? 12.984 4.080 -21.485 1.00 98.00 339 GLU A C 1
ATOM 2647 O O . GLU A 1 339 ? 13.688 5.033 -21.146 1.00 98.00 339 GLU A O 1
ATOM 2652 N N . GLY A 1 340 ? 11.893 3.726 -20.799 1.00 97.31 340 GLY A N 1
ATOM 2653 C CA . GLY A 1 340 ? 11.422 4.437 -19.613 1.00 97.31 340 GLY A CA 1
ATOM 2654 C C . GLY A 1 340 ? 12.465 4.481 -18.491 1.00 97.31 340 GLY A C 1
ATOM 2655 O O . GLY A 1 340 ? 12.590 5.496 -17.803 1.00 97.31 340 GLY A O 1
ATOM 2656 N N . PHE A 1 341 ? 13.258 3.417 -18.327 1.00 97.88 341 PHE A N 1
ATOM 2657 C CA . PHE A 1 341 ? 14.375 3.388 -17.383 1.00 97.88 341 PHE A CA 1
ATOM 2658 C C . PHE A 1 341 ? 15.497 4.365 -17.772 1.00 97.88 341 PHE A C 1
ATOM 2660 O O . PHE A 1 341 ? 15.948 5.143 -16.929 1.00 97.88 341 PHE A O 1
ATOM 2667 N N . ARG A 1 342 ? 15.914 4.360 -19.047 1.00 97.25 342 ARG A N 1
ATOM 2668 C CA . ARG A 1 342 ? 16.960 5.250 -19.587 1.00 97.25 342 ARG A CA 1
ATOM 2669 C C . ARG A 1 342 ? 16.560 6.722 -19.531 1.00 97.25 342 ARG A C 1
ATOM 2671 O O . ARG A 1 342 ? 17.374 7.567 -19.176 1.00 97.25 342 ARG A O 1
ATOM 2678 N N . ALA A 1 343 ? 15.309 7.025 -19.868 1.00 96.12 343 ALA A N 1
ATOM 2679 C CA . ALA A 1 343 ? 14.790 8.388 -19.884 1.00 96.12 343 ALA A CA 1
ATOM 2680 C C . ALA A 1 343 ? 14.622 8.979 -18.474 1.00 96.12 343 ALA A C 1
ATOM 2682 O O . ALA A 1 343 ? 14.595 10.200 -18.306 1.00 96.12 343 ALA A O 1
ATOM 2683 N N . SER A 1 344 ? 14.497 8.136 -17.444 1.00 94.38 344 SER A N 1
ATOM 2684 C CA . SER A 1 344 ? 14.260 8.608 -16.086 1.00 94.38 344 SER A CA 1
ATOM 2685 C C . SER A 1 344 ? 15.549 8.954 -15.347 1.00 94.38 344 SER A C 1
ATOM 2687 O O . SER A 1 344 ? 16.480 8.158 -15.258 1.00 94.38 344 SER A O 1
ATOM 2689 N N . THR A 1 345 ? 15.557 10.118 -14.702 1.00 91.88 345 THR A N 1
ATOM 2690 C CA . THR A 1 345 ? 16.569 10.514 -13.707 1.00 91.88 345 THR A CA 1
ATOM 2691 C C . THR A 1 345 ? 16.117 10.237 -12.270 1.00 91.88 345 THR A C 1
ATOM 2693 O O . THR A 1 345 ? 16.896 10.380 -11.325 1.00 91.88 345 THR A O 1
ATOM 2696 N N . ASN A 1 346 ? 14.858 9.828 -12.079 1.00 91.81 346 ASN A N 1
ATOM 2697 C CA . ASN A 1 346 ? 14.287 9.591 -10.763 1.00 91.81 346 ASN A CA 1
ATOM 2698 C C . ASN A 1 346 ? 14.774 8.238 -10.215 1.00 91.81 346 ASN A C 1
ATOM 2700 O O . ASN A 1 346 ? 14.359 7.175 -10.683 1.00 91.81 346 ASN A O 1
ATOM 2704 N N . LYS A 1 347 ? 15.620 8.287 -9.177 1.00 90.94 347 LYS A N 1
ATOM 2705 C CA . LYS A 1 347 ? 16.180 7.099 -8.511 1.00 90.94 347 LYS A CA 1
ATOM 2706 C C . LYS A 1 347 ? 15.099 6.155 -7.968 1.00 90.94 347 LYS A C 1
ATOM 2708 O O . LYS A 1 347 ? 15.227 4.947 -8.138 1.00 90.94 347 LYS A O 1
ATOM 2713 N N . ASN A 1 348 ? 14.020 6.688 -7.385 1.00 88.81 348 ASN A N 1
ATOM 2714 C CA . ASN A 1 348 ? 12.902 5.887 -6.872 1.00 88.81 348 ASN A CA 1
ATOM 2715 C C . ASN A 1 348 ? 12.226 5.113 -8.003 1.00 88.81 348 ASN A C 1
ATOM 2717 O O . ASN A 1 348 ? 11.978 3.916 -7.882 1.00 88.81 348 ASN A O 1
ATOM 2721 N N . PHE A 1 349 ? 11.960 5.775 -9.129 1.00 92.75 349 PHE A N 1
ATOM 2722 C CA . PHE A 1 349 ? 11.329 5.119 -10.269 1.00 92.75 349 PHE A CA 1
ATOM 2723 C C . PHE A 1 349 ? 12.239 4.071 -10.923 1.00 92.75 349 PHE A C 1
ATOM 2725 O O . PHE A 1 349 ? 11.790 2.959 -11.193 1.00 92.75 349 PHE A O 1
ATOM 2732 N N . ARG A 1 350 ? 13.528 4.378 -11.102 1.00 95.69 350 ARG A N 1
ATOM 2733 C CA . ARG A 1 350 ? 14.513 3.409 -11.604 1.00 95.69 350 ARG A CA 1
ATOM 2734 C C . ARG A 1 350 ? 14.573 2.167 -10.715 1.00 95.69 350 ARG A C 1
ATOM 2736 O O . ARG A 1 350 ? 14.436 1.052 -11.213 1.00 95.69 350 ARG A O 1
ATOM 2743 N N . GLN A 1 351 ? 14.650 2.352 -9.398 1.00 94.50 351 GLN A N 1
ATOM 2744 C CA . GLN A 1 351 ? 14.647 1.244 -8.444 1.00 94.50 351 GLN A CA 1
ATOM 2745 C C . GLN A 1 351 ? 13.325 0.448 -8.459 1.00 94.50 351 GLN A C 1
ATOM 2747 O O . GLN A 1 351 ? 13.337 -0.773 -8.289 1.00 94.50 351 GLN A O 1
ATOM 2752 N N . ARG A 1 352 ? 12.181 1.098 -8.728 1.00 93.50 352 ARG A N 1
ATOM 2753 C CA . ARG A 1 352 ? 10.887 0.418 -8.932 1.00 93.50 352 ARG A CA 1
ATOM 2754 C C . ARG A 1 352 ? 10.941 -0.545 -10.121 1.00 93.50 352 ARG A C 1
ATOM 2756 O O . ARG A 1 352 ? 10.498 -1.681 -9.980 1.00 93.50 352 ARG A O 1
ATOM 2763 N N . LEU A 1 353 ? 11.498 -0.119 -11.259 1.00 96.62 353 LEU A N 1
ATOM 2764 C CA . LEU A 1 353 ? 11.644 -0.964 -12.454 1.00 96.62 353 LEU A CA 1
ATOM 2765 C C . LEU A 1 353 ? 12.660 -2.096 -12.250 1.00 96.62 353 LEU A C 1
ATOM 2767 O O . LEU A 1 353 ? 12.414 -3.223 -12.678 1.00 96.62 353 LEU A O 1
ATOM 2771 N N . ILE A 1 354 ? 13.759 -1.832 -11.536 1.00 96.94 354 ILE A N 1
ATOM 2772 C CA . ILE A 1 354 ? 14.727 -2.863 -11.125 1.00 96.94 354 ILE A CA 1
ATOM 2773 C C . ILE A 1 354 ? 14.026 -3.939 -10.289 1.00 96.94 354 ILE A C 1
ATOM 2775 O O . ILE A 1 354 ? 14.138 -5.123 -10.587 1.00 96.94 354 ILE A O 1
ATOM 2779 N N . SER A 1 355 ? 13.241 -3.537 -9.285 1.00 92.88 355 SER A N 1
ATOM 2780 C CA . SER A 1 355 ? 12.487 -4.484 -8.455 1.00 92.88 355 SER A CA 1
ATOM 2781 C C . SER A 1 355 ? 11.402 -5.233 -9.237 1.00 92.88 355 SER A C 1
ATOM 2783 O O . SER A 1 355 ? 11.119 -6.382 -8.912 1.00 92.88 355 SER A O 1
ATOM 2785 N N . ALA A 1 356 ? 10.768 -4.606 -10.229 1.00 94.62 356 ALA A N 1
ATOM 2786 C CA . ALA A 1 356 ? 9.716 -5.235 -11.029 1.00 94.62 356 ALA A CA 1
ATOM 2787 C C . ALA A 1 356 ? 10.252 -6.234 -12.062 1.00 94.62 356 ALA A C 1
ATOM 2789 O O . ALA A 1 356 ? 9.555 -7.180 -12.413 1.00 94.62 356 ALA A O 1
ATOM 2790 N N . SER A 1 357 ? 11.484 -6.028 -12.529 1.00 97.12 357 SER A N 1
ATOM 2791 C CA . SER A 1 357 ? 12.154 -6.904 -13.492 1.00 97.12 357 SER A CA 1
ATOM 2792 C C . SER A 1 357 ? 12.973 -8.018 -12.839 1.00 97.12 357 SER A C 1
ATOM 2794 O O . SER A 1 357 ? 13.575 -8.820 -13.548 1.00 97.12 357 SER A O 1
ATOM 2796 N N . GLU A 1 358 ? 13.021 -8.084 -11.506 1.00 94.19 358 GLU A N 1
ATOM 2797 C CA . GLU A 1 358 ? 13.861 -9.030 -10.775 1.00 94.19 358 GLU A CA 1
ATOM 2798 C C . GLU A 1 358 ? 13.617 -10.484 -11.213 1.00 94.19 358 GLU A C 1
ATOM 2800 O O . GLU A 1 358 ? 12.499 -10.994 -11.174 1.00 94.19 358 GLU A O 1
ATOM 2805 N N . GLY A 1 359 ? 14.697 -11.157 -11.617 1.00 93.56 359 GLY A N 1
ATOM 2806 C CA . GLY A 1 359 ? 14.655 -12.532 -12.120 1.00 93.56 359 GLY A CA 1
ATOM 2807 C C . GLY A 1 359 ? 14.320 -12.671 -13.609 1.00 93.56 359 GLY A C 1
ATOM 2808 O O . GLY A 1 359 ? 14.368 -13.791 -14.108 1.00 93.56 359 GLY A O 1
ATOM 2809 N N . LEU A 1 360 ? 14.034 -11.571 -14.315 1.00 96.69 360 LEU A N 1
ATOM 2810 C CA . LEU A 1 360 ? 13.748 -11.549 -15.753 1.00 96.69 360 LEU A CA 1
ATOM 2811 C C . LEU A 1 360 ? 14.978 -11.132 -16.569 1.00 96.69 360 LEU A C 1
ATOM 2813 O O . LEU A 1 360 ? 15.885 -10.465 -16.063 1.00 96.69 360 LEU A O 1
ATOM 2817 N N . LYS A 1 361 ? 14.977 -11.427 -17.875 1.00 97.38 361 LYS A N 1
ATOM 2818 C CA . LYS A 1 361 ? 16.010 -10.935 -18.816 1.00 97.38 361 LYS A CA 1
ATOM 2819 C C . LYS A 1 361 ? 16.202 -9.410 -18.753 1.00 97.38 361 LYS A C 1
ATOM 2821 O O . LYS A 1 361 ? 17.339 -8.931 -18.773 1.00 97.38 361 LYS A O 1
ATOM 2826 N N . LEU A 1 362 ? 15.107 -8.655 -18.628 1.00 97.69 362 LEU A N 1
ATOM 2827 C CA . LEU A 1 362 ? 15.121 -7.191 -18.550 1.00 97.69 362 LEU A CA 1
A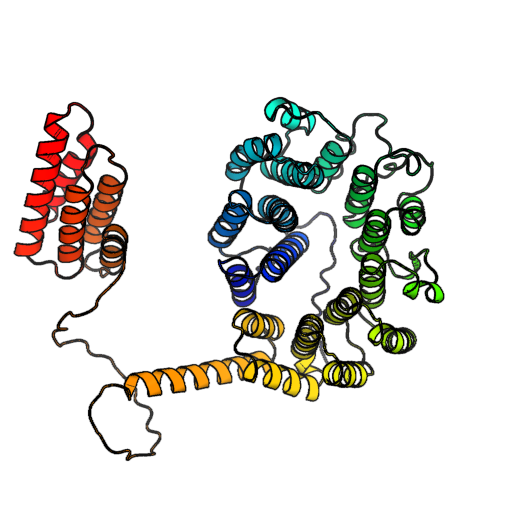TOM 2828 C C . LEU A 1 362 ? 15.991 -6.663 -17.394 1.00 97.69 362 LEU A C 1
ATOM 2830 O O . LEU A 1 362 ? 16.649 -5.637 -17.555 1.00 97.69 362 LEU A O 1
ATOM 2834 N N . TYR A 1 363 ? 16.071 -7.374 -16.265 1.00 97.81 363 TYR A N 1
ATOM 2835 C CA . TYR A 1 363 ? 16.923 -6.975 -15.139 1.00 97.81 363 TYR A CA 1
ATOM 2836 C C . TYR A 1 363 ? 18.399 -6.888 -15.538 1.00 97.81 363 TYR A C 1
ATOM 2838 O O . TYR A 1 363 ? 19.077 -5.921 -15.198 1.00 97.81 363 TYR A O 1
ATOM 2846 N N . GLY A 1 364 ? 18.896 -7.866 -16.305 1.00 97.25 364 GLY A N 1
ATOM 2847 C CA . GLY A 1 364 ? 20.275 -7.863 -16.799 1.00 97.25 364 GLY A CA 1
ATOM 2848 C C . GLY A 1 364 ? 20.566 -6.667 -17.708 1.00 97.25 364 GLY A C 1
ATOM 2849 O O . GLY A 1 364 ? 21.601 -6.020 -17.559 1.00 97.25 364 GLY A O 1
ATOM 2850 N N . LEU A 1 365 ? 19.618 -6.324 -18.586 1.00 98.12 365 LEU A N 1
ATOM 2851 C CA . LEU A 1 365 ? 19.716 -5.159 -19.472 1.00 98.12 365 LEU A CA 1
ATOM 2852 C C . LEU A 1 365 ? 19.728 -3.846 -18.681 1.00 98.12 365 LEU A C 1
ATOM 2854 O O . LEU A 1 365 ? 20.553 -2.972 -18.939 1.00 98.12 365 LEU A O 1
ATOM 2858 N N . ILE A 1 366 ? 18.853 -3.721 -17.682 1.00 97.75 366 ILE A N 1
ATOM 2859 C CA . ILE A 1 366 ? 18.797 -2.552 -16.802 1.00 97.75 366 ILE A CA 1
ATOM 2860 C C . ILE A 1 366 ? 20.117 -2.379 -16.031 1.00 97.75 366 ILE A C 1
ATOM 2862 O O . ILE A 1 366 ? 20.662 -1.276 -15.980 1.00 97.75 366 ILE A O 1
ATOM 2866 N N . ARG A 1 367 ? 20.681 -3.463 -15.484 1.00 97.00 367 ARG A N 1
ATOM 2867 C CA . ARG A 1 367 ? 21.974 -3.417 -14.780 1.00 97.00 367 ARG A CA 1
ATOM 2868 C C . ARG A 1 367 ? 23.138 -3.060 -15.692 1.00 97.00 367 ARG A C 1
ATOM 2870 O O . ARG A 1 367 ? 24.041 -2.351 -15.255 1.00 97.00 367 ARG A O 1
ATOM 2877 N N . GLN A 1 368 ? 23.113 -3.511 -16.944 1.00 96.44 368 GLN A N 1
ATOM 2878 C CA . GLN A 1 368 ? 24.102 -3.103 -17.934 1.00 96.44 368 GLN A CA 1
ATOM 2879 C C . GLN A 1 368 ? 24.045 -1.589 -18.177 1.00 96.44 368 GLN A C 1
ATOM 2881 O O . GLN A 1 368 ? 25.085 -0.936 -18.138 1.00 96.44 368 GLN A O 1
ATOM 2886 N N . VAL A 1 369 ? 22.845 -1.020 -18.336 1.00 96.12 369 VAL A N 1
ATOM 2887 C CA . VAL A 1 369 ? 22.664 0.434 -18.482 1.00 96.12 369 VAL A CA 1
ATOM 2888 C C . VAL A 1 369 ? 23.210 1.188 -17.262 1.00 96.12 369 VAL A C 1
ATOM 2890 O O . VAL A 1 369 ? 23.942 2.160 -17.427 1.00 96.12 369 VAL A O 1
ATOM 2893 N N . GLU A 1 370 ? 22.926 0.736 -16.035 1.00 94.62 370 GLU A N 1
ATOM 2894 C CA . GLU A 1 370 ? 23.491 1.364 -14.827 1.00 94.62 370 GLU A CA 1
ATOM 2895 C C . GLU A 1 370 ? 25.019 1.280 -14.769 1.00 94.62 370 GLU A C 1
ATOM 2897 O O . GLU A 1 370 ? 25.677 2.242 -14.371 1.00 94.62 370 GLU A O 1
ATOM 2902 N N . ALA A 1 371 ? 25.599 0.142 -15.158 1.00 92.62 371 ALA A N 1
ATOM 2903 C CA . ALA A 1 371 ? 27.045 -0.036 -15.181 1.00 92.62 371 ALA A CA 1
ATOM 2904 C C . ALA A 1 371 ? 27.709 0.901 -16.202 1.00 92.62 371 ALA A C 1
ATOM 2906 O O . ALA A 1 371 ? 28.690 1.564 -15.871 1.00 92.62 371 ALA A O 1
ATOM 2907 N N . GLU A 1 372 ? 27.148 1.007 -17.408 1.00 92.56 372 GLU A N 1
ATOM 2908 C CA . GLU A 1 372 ? 27.616 1.916 -18.459 1.00 92.56 372 GLU A CA 1
ATOM 2909 C C . GLU A 1 372 ? 27.522 3.386 -18.021 1.00 92.56 372 GLU A C 1
ATOM 2911 O O . GLU A 1 372 ? 28.484 4.143 -18.165 1.00 92.56 372 GLU A O 1
ATOM 2916 N N . GLU A 1 373 ? 26.402 3.795 -17.418 1.00 91.44 373 GLU A N 1
ATOM 2917 C CA . GLU A 1 373 ? 26.233 5.147 -16.874 1.00 91.44 373 GLU A CA 1
ATOM 2918 C C . GLU A 1 373 ? 27.240 5.455 -15.755 1.00 91.44 373 GLU A C 1
ATOM 2920 O O . GLU A 1 373 ? 27.808 6.550 -15.720 1.00 91.44 373 GLU A O 1
ATOM 2925 N N . ASN A 1 374 ? 27.492 4.500 -14.854 1.00 87.62 374 ASN A N 1
ATOM 2926 C CA . ASN A 1 374 ? 28.458 4.664 -13.769 1.00 87.62 374 ASN A CA 1
ATOM 2927 C C . ASN A 1 374 ? 29.894 4.763 -14.295 1.00 87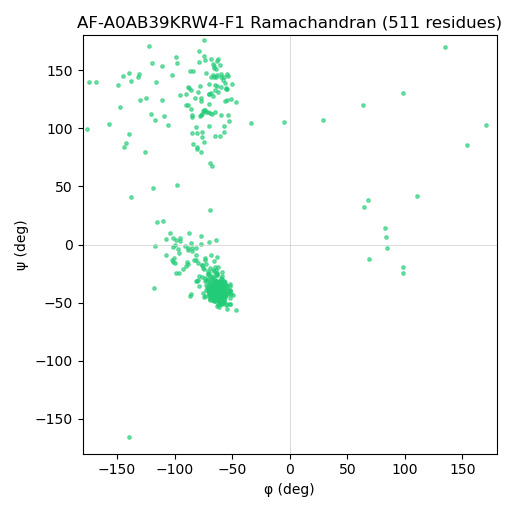.62 374 ASN A C 1
ATOM 2929 O O . ASN A 1 374 ? 30.630 5.645 -13.858 1.00 87.62 374 ASN A O 1
ATOM 2933 N N . ILE A 1 375 ? 30.281 3.927 -15.266 1.00 88.38 375 ILE A N 1
ATOM 2934 C CA . ILE A 1 375 ? 31.596 4.006 -15.922 1.00 88.38 375 ILE A CA 1
ATOM 2935 C C . ILE A 1 375 ? 31.770 5.368 -16.593 1.00 88.38 375 ILE A C 1
ATOM 2937 O O . ILE A 1 375 ? 32.806 6.004 -16.417 1.00 88.38 375 ILE A O 1
ATOM 2941 N N . ASN A 1 376 ? 30.754 5.847 -17.314 1.00 85.56 376 ASN A N 1
ATOM 2942 C CA . ASN A 1 376 ? 30.811 7.147 -17.978 1.00 85.56 376 ASN A CA 1
ATOM 2943 C C . ASN A 1 376 ? 30.945 8.300 -16.973 1.00 85.56 376 ASN A C 1
ATOM 2945 O O . ASN A 1 376 ? 31.734 9.214 -17.204 1.00 85.56 376 ASN A O 1
ATOM 2949 N N . ARG A 1 377 ? 30.242 8.247 -15.833 1.00 81.62 377 ARG A N 1
ATOM 2950 C CA . ARG A 1 377 ? 30.397 9.240 -14.754 1.00 81.62 377 ARG A CA 1
ATOM 2951 C C . ARG A 1 377 ? 31.788 9.197 -14.133 1.00 81.62 377 ARG A C 1
ATOM 2953 O O . ARG A 1 377 ? 32.432 10.234 -14.042 1.00 81.62 377 ARG A O 1
ATOM 2960 N N . SER A 1 378 ? 32.282 8.012 -13.777 1.00 76.75 378 SER A N 1
ATOM 2961 C CA . SER A 1 378 ? 33.619 7.862 -13.198 1.00 76.75 378 SER A CA 1
ATOM 2962 C C . SER A 1 378 ? 34.727 8.254 -14.174 1.00 76.75 378 SER A C 1
ATOM 2964 O O . SER A 1 378 ? 35.719 8.831 -13.748 1.00 76.75 378 SER A O 1
ATOM 2966 N N . ALA A 1 379 ? 34.567 7.991 -15.473 1.00 71.38 379 ALA A N 1
ATOM 2967 C CA . ALA A 1 379 ? 35.493 8.462 -16.496 1.00 71.38 379 ALA A CA 1
ATOM 2968 C C . ALA A 1 379 ? 35.497 9.996 -16.560 1.00 71.38 379 ALA A C 1
ATOM 2970 O O . ALA A 1 379 ? 36.564 10.600 -16.539 1.00 71.38 379 ALA A O 1
ATOM 2971 N N . ILE A 1 380 ? 34.325 10.636 -16.564 1.00 68.25 380 ILE A N 1
ATOM 2972 C CA . ILE A 1 380 ? 34.230 12.101 -16.518 1.00 68.25 380 ILE A CA 1
ATOM 2973 C C . ILE A 1 380 ? 34.902 12.653 -15.250 1.00 68.25 380 ILE A C 1
ATOM 2975 O O . ILE A 1 380 ? 35.676 13.600 -15.357 1.00 68.25 380 ILE A O 1
ATOM 2979 N N . ASP A 1 381 ? 34.697 12.036 -14.084 1.00 61.59 381 ASP A N 1
ATOM 2980 C CA . ASP A 1 381 ? 35.323 12.460 -12.822 1.00 61.59 381 ASP A CA 1
ATOM 2981 C C . ASP A 1 381 ? 36.850 12.243 -12.809 1.00 61.59 381 ASP A C 1
ATOM 2983 O O . ASP A 1 381 ? 37.592 13.079 -12.294 1.00 61.59 381 ASP A O 1
ATOM 2987 N N . LEU A 1 382 ? 37.344 11.166 -13.432 1.00 58.34 382 LEU A N 1
ATOM 2988 C CA . LEU A 1 382 ? 38.778 10.882 -13.593 1.00 58.34 382 LEU A CA 1
ATOM 2989 C C . LEU A 1 382 ? 39.468 11.836 -14.582 1.00 58.34 382 LEU A C 1
ATOM 2991 O O . LEU A 1 382 ? 40.647 12.142 -14.405 1.00 58.34 382 LEU A O 1
ATOM 2995 N N . PHE A 1 383 ? 38.755 12.322 -15.603 1.00 58.28 383 PHE A N 1
ATOM 2996 C CA . PHE A 1 383 ? 39.299 13.218 -16.632 1.00 58.28 383 PHE A CA 1
ATOM 2997 C C . PHE A 1 383 ? 39.017 14.712 -16.385 1.00 58.28 383 PHE A C 1
ATOM 2999 O O . PHE A 1 383 ? 39.555 15.548 -17.108 1.00 58.28 383 PHE A O 1
ATOM 3006 N N . ASN A 1 384 ? 38.254 15.069 -15.343 1.00 49.56 384 ASN A N 1
ATOM 3007 C CA . ASN A 1 384 ? 38.068 16.458 -14.890 1.00 49.56 384 ASN A CA 1
ATOM 3008 C C . ASN A 1 384 ? 39.137 16.943 -13.889 1.00 49.56 384 ASN A C 1
ATOM 3010 O O . ASN A 1 384 ? 39.020 18.035 -13.328 1.00 49.56 384 ASN A O 1
ATOM 3014 N N . LEU A 1 385 ? 40.218 16.182 -13.683 1.00 47.44 385 LEU A N 1
ATOM 3015 C CA . LEU A 1 385 ? 41.430 16.711 -13.058 1.00 47.44 385 LEU A CA 1
ATOM 3016 C C . LEU A 1 385 ? 42.117 17.676 -14.035 1.00 47.44 385 LEU A C 1
ATOM 3018 O O . LEU A 1 385 ? 42.767 17.266 -14.992 1.00 47.44 385 LEU A O 1
ATOM 3022 N N . ASN A 1 386 ? 41.935 18.974 -13.779 1.00 43.72 386 ASN A N 1
ATOM 3023 C CA . ASN A 1 386 ? 42.611 20.105 -14.417 1.00 43.72 386 ASN A CA 1
ATOM 3024 C C . ASN A 1 386 ? 44.067 19.799 -14.814 1.00 43.72 386 ASN A C 1
ATOM 3026 O O . ASN A 1 386 ? 44.969 19.833 -13.977 1.00 43.72 386 ASN A O 1
ATOM 3030 N N . GLY A 1 387 ? 44.305 19.586 -16.107 1.00 42.12 387 GLY A N 1
ATOM 3031 C CA . GLY A 1 387 ? 45.655 19.505 -16.657 1.00 42.12 387 GLY A CA 1
ATOM 3032 C C . GLY A 1 387 ? 45.725 18.677 -17.930 1.00 42.12 387 GLY A C 1
ATOM 3033 O O . GLY A 1 387 ? 46.012 17.491 -17.878 1.00 42.12 387 GLY A O 1
ATOM 3034 N N . ALA A 1 388 ? 45.459 19.331 -19.061 1.00 47.69 388 ALA A N 1
ATOM 3035 C CA . ALA A 1 388 ? 45.733 18.908 -20.435 1.00 47.69 388 ALA A CA 1
ATOM 3036 C C . ALA A 1 388 ? 46.528 17.594 -20.613 1.00 47.69 388 ALA A C 1
ATOM 3038 O O . ALA A 1 388 ? 47.756 17.586 -20.538 1.00 47.69 388 ALA A O 1
ATOM 3039 N N . ILE A 1 389 ? 45.839 16.521 -21.009 1.00 39.50 389 ILE A N 1
ATOM 3040 C CA . ILE A 1 389 ? 46.450 15.432 -21.781 1.00 39.50 389 ILE A CA 1
ATOM 3041 C C . ILE A 1 389 ? 45.541 15.157 -22.988 1.00 39.50 389 ILE A C 1
ATOM 3043 O O . ILE A 1 389 ? 44.340 14.948 -22.808 1.00 39.50 389 ILE A O 1
ATOM 3047 N N . PRO A 1 390 ? 46.061 15.205 -24.229 1.00 42.88 390 PRO A N 1
ATOM 3048 C CA . PRO A 1 390 ? 45.240 15.043 -25.416 1.00 42.88 390 PRO A CA 1
ATOM 3049 C C . PRO A 1 390 ? 44.754 13.600 -25.553 1.00 42.88 390 PRO A C 1
ATOM 3051 O O . PRO A 1 390 ? 45.504 12.641 -25.371 1.00 42.88 390 PRO A O 1
ATOM 3054 N N . ALA A 1 391 ? 43.485 13.475 -25.937 1.00 46.75 391 ALA A N 1
ATOM 3055 C CA . ALA A 1 391 ? 42.822 12.231 -26.278 1.00 46.75 391 ALA A CA 1
ATOM 3056 C C . ALA A 1 391 ? 43.608 11.446 -27.343 1.00 46.75 391 ALA A C 1
ATOM 3058 O O . ALA A 1 391 ? 43.597 11.783 -28.528 1.00 46.75 391 ALA A O 1
ATOM 3059 N N . ARG A 1 392 ? 44.267 10.364 -26.926 1.00 41.97 392 ARG A N 1
ATOM 3060 C CA . ARG A 1 392 ? 44.677 9.265 -27.805 1.00 41.97 392 ARG A CA 1
ATOM 3061 C C . ARG A 1 392 ? 44.866 8.000 -26.974 1.00 41.97 392 ARG A C 1
ATOM 3063 O O . ARG A 1 392 ? 45.872 7.855 -26.296 1.00 41.97 392 ARG A O 1
ATOM 3070 N N . ILE A 1 393 ? 43.901 7.088 -27.064 1.00 39.56 393 ILE A N 1
ATOM 3071 C CA . ILE A 1 393 ? 44.058 5.718 -27.589 1.00 39.56 393 ILE A CA 1
ATOM 3072 C C . ILE A 1 393 ? 42.763 4.953 -27.274 1.00 39.56 393 ILE A C 1
ATOM 3074 O O . ILE A 1 393 ? 42.495 4.533 -26.154 1.00 39.56 393 ILE A O 1
ATOM 3078 N N . LEU A 1 394 ? 41.953 4.800 -28.322 1.00 46.62 394 LEU A N 1
ATOM 3079 C CA . LEU A 1 394 ? 40.957 3.747 -28.463 1.00 46.62 394 LEU A CA 1
ATOM 3080 C C . LEU A 1 394 ? 41.717 2.426 -28.614 1.00 46.62 394 LEU A C 1
ATOM 3082 O O . LEU A 1 394 ? 42.398 2.206 -29.614 1.00 46.62 394 LEU A O 1
ATOM 3086 N N . GLY A 1 395 ? 41.608 1.570 -27.609 1.00 35.78 395 GLY A N 1
ATOM 3087 C CA . GLY A 1 395 ? 42.159 0.225 -27.615 1.00 35.78 395 GLY A CA 1
ATOM 3088 C C . GLY A 1 395 ? 41.747 -0.468 -26.332 1.00 35.78 395 GLY A C 1
ATOM 3089 O O . GLY A 1 395 ? 42.334 -0.227 -25.284 1.00 35.78 395 GLY A O 1
ATOM 3090 N N . VAL A 1 396 ? 40.704 -1.288 -26.416 1.00 46.69 396 VAL A N 1
ATOM 3091 C CA . VAL A 1 396 ? 40.243 -2.157 -25.333 1.00 46.69 396 VAL A CA 1
ATOM 3092 C C . VAL A 1 396 ? 41.403 -3.071 -24.925 1.00 46.69 396 VAL A C 1
ATOM 3094 O O . VAL A 1 396 ? 41.648 -4.095 -25.554 1.00 46.69 396 VAL A O 1
ATOM 3097 N N . GLN A 1 397 ? 42.135 -2.695 -23.880 1.00 35.03 397 GLN A N 1
ATOM 3098 C CA . GLN A 1 397 ? 42.896 -3.634 -23.070 1.00 35.03 397 GLN A CA 1
ATOM 3099 C C . GLN A 1 397 ? 42.220 -3.706 -21.711 1.00 35.03 397 GLN A C 1
ATOM 3101 O O . GLN A 1 397 ? 42.003 -2.688 -21.056 1.00 35.03 397 GLN A O 1
ATOM 3106 N N . GLN A 1 398 ? 41.861 -4.924 -21.305 1.00 39.25 398 GLN A N 1
ATOM 3107 C CA . GLN A 1 398 ? 41.476 -5.210 -19.934 1.00 39.25 398 GLN A CA 1
ATOM 3108 C C . GLN A 1 398 ? 42.633 -4.806 -19.020 1.00 39.25 398 GLN A C 1
ATOM 3110 O O . GLN A 1 398 ? 43.637 -5.507 -18.919 1.00 39.25 398 GLN A O 1
ATOM 3115 N N . VAL A 1 399 ? 42.499 -3.654 -18.370 1.00 34.06 399 VAL A N 1
ATOM 3116 C CA . VAL A 1 399 ? 43.394 -3.266 -17.290 1.00 34.06 399 VAL A CA 1
ATOM 3117 C C . VAL A 1 399 ? 42.917 -4.000 -16.042 1.00 34.06 399 VAL A C 1
ATOM 3119 O O . VAL A 1 399 ? 41.990 -3.572 -15.356 1.00 34.06 399 VAL A O 1
ATOM 3122 N N . THR A 1 400 ? 43.539 -5.140 -15.756 1.00 36.28 400 THR A N 1
ATOM 3123 C CA . THR A 1 400 ? 43.540 -5.731 -14.415 1.00 36.28 400 THR A CA 1
ATOM 3124 C C . THR A 1 400 ? 44.284 -4.768 -13.493 1.00 36.28 400 THR A C 1
ATOM 3126 O O . THR A 1 400 ? 45.510 -4.788 -13.415 1.00 36.28 400 THR A O 1
ATOM 3129 N N . ASN A 1 401 ? 43.551 -3.873 -12.831 1.00 32.91 401 ASN A N 1
ATOM 3130 C CA . ASN A 1 401 ? 44.116 -3.010 -11.800 1.00 32.91 401 ASN A CA 1
ATOM 3131 C C . ASN A 1 401 ? 44.324 -3.821 -10.518 1.00 32.91 401 ASN A C 1
ATOM 3133 O O . ASN A 1 401 ? 43.434 -3.934 -9.678 1.00 32.91 401 ASN A O 1
ATOM 3137 N N . THR A 1 402 ? 45.524 -4.372 -10.360 1.00 33.34 402 THR A N 1
ATOM 3138 C CA . THR A 1 402 ? 46.049 -4.772 -9.054 1.00 33.34 402 THR A CA 1
ATOM 3139 C C . THR A 1 402 ? 46.493 -3.493 -8.340 1.00 33.34 402 THR A C 1
ATOM 3141 O O . THR A 1 402 ? 47.572 -2.966 -8.607 1.00 33.34 402 THR A O 1
ATOM 3144 N N . PHE A 1 403 ? 45.640 -2.935 -7.479 1.00 33.50 403 PHE A N 1
ATOM 3145 C CA . PHE A 1 403 ? 45.995 -1.762 -6.680 1.00 33.50 403 PHE A CA 1
ATOM 3146 C C . PHE A 1 403 ? 47.046 -2.144 -5.632 1.00 33.50 403 PHE A C 1
ATOM 3148 O O . PHE A 1 403 ? 46.764 -2.895 -4.702 1.00 33.50 403 PHE A O 1
ATOM 3155 N N . ASN A 1 404 ? 48.256 -1.607 -5.789 1.00 32.09 404 ASN A N 1
ATOM 3156 C CA . ASN A 1 404 ? 49.332 -1.680 -4.808 1.00 32.09 404 ASN A CA 1
ATOM 3157 C C . ASN A 1 404 ? 49.446 -0.297 -4.144 1.00 32.09 404 ASN A C 1
ATOM 3159 O O . ASN A 1 404 ? 49.931 0.653 -4.758 1.00 32.09 404 ASN A O 1
ATOM 3163 N N . PHE A 1 405 ? 48.935 -0.157 -2.919 1.00 30.44 405 PHE A N 1
ATOM 3164 C CA . PHE A 1 405 ? 49.005 1.089 -2.151 1.00 30.44 405 PHE A CA 1
ATOM 3165 C C . PHE A 1 405 ? 50.346 1.167 -1.412 1.00 30.44 405 PHE A C 1
ATOM 3167 O O . PHE A 1 405 ? 50.490 0.631 -0.321 1.00 30.44 405 PHE A O 1
ATOM 3174 N N . ASN A 1 406 ? 51.323 1.850 -2.010 1.00 32.97 406 ASN A N 1
ATOM 3175 C CA . ASN A 1 406 ? 52.522 2.334 -1.323 1.00 32.97 406 ASN A CA 1
ATOM 3176 C C . ASN A 1 406 ? 52.900 3.712 -1.891 1.00 32.97 406 ASN A C 1
ATOM 3178 O O . ASN A 1 406 ? 53.667 3.825 -2.844 1.00 32.97 406 ASN A O 1
ATOM 3182 N N . GLY A 1 407 ? 52.322 4.768 -1.320 1.00 30.94 407 GLY A N 1
ATOM 3183 C CA . GLY A 1 407 ? 52.646 6.164 -1.624 1.00 30.94 407 GLY A CA 1
ATOM 3184 C C . GLY A 1 407 ? 51.884 7.114 -0.689 1.00 30.94 407 GLY A C 1
ATOM 3185 O O . GLY A 1 407 ? 50.726 6.830 -0.378 1.00 30.94 407 GLY A O 1
ATOM 3186 N N . PRO A 1 408 ? 52.504 8.199 -0.188 1.00 35.44 408 PRO A N 1
ATOM 3187 C CA . PRO A 1 408 ? 51.933 9.014 0.878 1.00 35.44 408 PRO A CA 1
ATOM 3188 C C . PRO A 1 408 ? 50.827 9.927 0.335 1.00 35.44 408 PRO A C 1
ATOM 3190 O O . PRO A 1 408 ? 51.037 10.691 -0.605 1.00 35.44 408 PRO A O 1
ATOM 3193 N N . VAL A 1 409 ? 49.645 9.856 0.947 1.00 36.34 409 VAL A N 1
ATOM 3194 C CA . VAL A 1 409 ? 48.495 10.706 0.620 1.00 36.34 409 VAL A CA 1
ATOM 3195 C C . VAL A 1 409 ? 48.619 12.020 1.391 1.00 36.34 409 VAL A C 1
ATOM 3197 O O . VAL A 1 409 ? 48.491 12.045 2.613 1.00 36.34 409 VAL A O 1
ATOM 3200 N N . SER A 1 410 ? 48.864 13.121 0.678 1.00 32.34 410 SER A N 1
ATOM 3201 C CA . SER A 1 410 ? 48.728 14.472 1.225 1.00 32.34 410 SER A CA 1
ATOM 3202 C C . SER A 1 410 ? 47.246 14.786 1.435 1.00 32.34 410 SER A C 1
ATOM 3204 O O . SER A 1 410 ? 46.475 14.869 0.477 1.00 32.34 410 SER A O 1
ATOM 3206 N N . GLY A 1 411 ? 46.845 14.944 2.694 1.00 34.44 411 GLY A N 1
ATOM 3207 C CA . GLY A 1 411 ? 45.479 15.270 3.075 1.00 34.44 411 GLY A CA 1
ATOM 3208 C C . GLY A 1 411 ? 45.131 16.724 2.772 1.00 34.44 411 GLY A C 1
ATOM 3209 O O . GLY A 1 411 ? 45.649 17.642 3.401 1.00 34.44 411 GLY A O 1
ATOM 3210 N N . GLN A 1 412 ? 44.186 16.923 1.860 1.00 31.02 412 GLN A N 1
ATOM 3211 C CA . GLN A 1 412 ? 43.354 18.119 1.837 1.00 31.02 412 GLN A CA 1
ATOM 3212 C C . GLN A 1 412 ? 41.947 17.714 1.390 1.00 31.02 412 GLN A C 1
ATOM 3214 O O . GLN A 1 412 ? 41.603 17.786 0.219 1.00 31.02 412 GLN A O 1
ATOM 3219 N N . ASN A 1 413 ? 41.139 17.246 2.343 1.00 32.22 413 ASN A N 1
ATOM 3220 C CA . ASN A 1 413 ? 39.696 17.119 2.164 1.00 32.22 413 ASN A CA 1
ATOM 3221 C C . ASN A 1 413 ? 39.003 17.978 3.220 1.00 32.22 413 ASN A C 1
ATOM 3223 O O . ASN A 1 413 ? 39.060 17.695 4.416 1.00 32.22 413 ASN A O 1
ATOM 3227 N N . GLN A 1 414 ? 38.345 19.0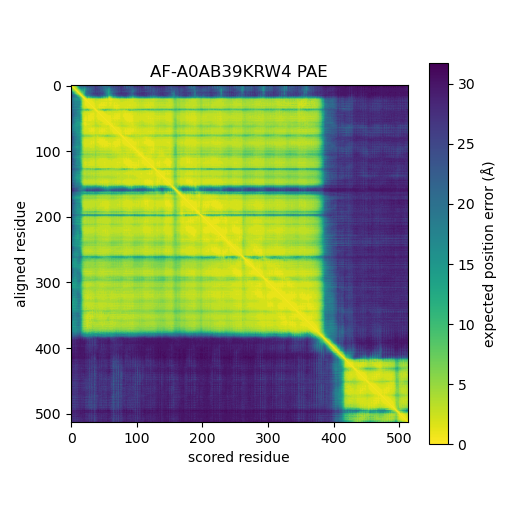37 2.748 1.00 35.19 414 GLN A N 1
ATOM 3228 C CA . GLN A 1 414 ? 37.267 19.699 3.470 1.00 35.19 414 GLN A CA 1
ATOM 3229 C C . GLN A 1 414 ? 36.152 18.670 3.698 1.00 35.19 414 GLN A C 1
ATOM 3231 O O . GLN A 1 414 ? 35.504 18.235 2.750 1.00 35.19 414 GLN A O 1
ATOM 3236 N N . VAL A 1 415 ? 35.931 18.278 4.953 1.00 35.19 415 VAL A N 1
ATOM 3237 C CA . VAL A 1 415 ? 34.800 17.437 5.363 1.00 35.19 415 VAL A CA 1
ATOM 3238 C C . VAL A 1 415 ? 33.942 18.249 6.324 1.00 35.19 415 VAL A C 1
ATOM 3240 O O . VAL A 1 415 ? 34.318 18.479 7.472 1.00 35.19 415 VAL A O 1
ATOM 3243 N N . PHE A 1 416 ? 32.777 18.689 5.845 1.00 32.50 416 PHE A N 1
ATOM 3244 C CA . PHE A 1 416 ? 31.688 19.171 6.691 1.00 32.50 416 PHE A CA 1
ATOM 3245 C C . PHE A 1 416 ? 31.022 17.960 7.358 1.00 32.50 416 PHE A C 1
ATOM 3247 O O . PHE A 1 416 ? 30.081 17.374 6.830 1.00 32.50 416 PHE A O 1
ATOM 3254 N N . GLY A 1 417 ? 31.553 17.569 8.512 1.00 40.91 417 GLY A N 1
ATOM 3255 C CA . GLY A 1 417 ? 30.994 16.569 9.418 1.00 40.91 417 GLY A CA 1
ATOM 3256 C C . GLY A 1 417 ? 31.286 16.993 10.854 1.00 40.91 417 GLY A C 1
ATOM 3257 O O . GLY A 1 417 ? 32.313 17.618 11.117 1.00 40.91 417 GLY A O 1
ATOM 3258 N N . THR A 1 418 ? 30.376 16.714 11.786 1.00 57.62 418 THR A N 1
ATOM 3259 C CA . THR A 1 418 ? 30.630 16.951 13.214 1.00 57.62 418 THR A CA 1
ATOM 3260 C C . THR A 1 418 ? 31.849 16.130 13.659 1.00 57.62 418 THR A C 1
ATOM 3262 O O . THR A 1 418 ? 32.060 15.020 13.169 1.00 57.62 418 THR A O 1
ATOM 3265 N N . ALA A 1 419 ? 32.668 16.664 14.574 1.00 61.34 419 ALA A N 1
ATOM 3266 C CA . ALA A 1 419 ? 33.915 16.023 15.025 1.00 61.34 419 ALA A CA 1
ATOM 3267 C C . ALA A 1 419 ? 33.713 14.562 15.488 1.00 61.34 419 ALA A C 1
ATOM 3269 O O . ALA A 1 419 ? 34.543 13.700 15.200 1.00 61.34 419 ALA A O 1
ATOM 3270 N N . SER A 1 420 ? 32.553 14.275 16.088 1.00 66.56 420 SER A N 1
ATOM 3271 C CA . SER A 1 420 ? 32.106 12.930 16.472 1.00 66.56 420 SER A CA 1
ATOM 3272 C C . SER A 1 420 ? 32.011 11.972 15.275 1.00 66.56 420 SER A C 1
ATOM 3274 O O . SER A 1 420 ? 32.626 10.904 15.282 1.00 66.56 420 SER A O 1
ATOM 3276 N N . GLY A 1 421 ? 31.328 12.369 14.195 1.00 67.06 421 GLY A N 1
ATOM 3277 C CA . GLY A 1 421 ? 31.135 11.512 13.022 1.00 67.06 421 GLY A CA 1
ATOM 3278 C C . GLY A 1 421 ? 32.443 11.165 12.307 1.00 67.06 421 GLY A C 1
ATOM 3279 O O . GLY A 1 421 ? 32.582 10.069 11.761 1.00 67.06 421 GLY A O 1
ATOM 3280 N N . ASN A 1 422 ? 33.428 12.064 12.342 1.00 78.88 422 ASN A N 1
ATOM 3281 C CA . ASN A 1 422 ? 34.744 11.814 11.753 1.00 78.88 422 ASN A CA 1
ATOM 3282 C C . ASN A 1 422 ? 35.548 10.789 12.568 1.00 78.88 422 ASN A C 1
ATOM 3284 O O . ASN A 1 422 ? 36.163 9.897 11.980 1.00 78.88 422 ASN A O 1
ATOM 3288 N N . ALA A 1 423 ? 35.477 10.853 13.901 1.00 78.56 423 ALA A N 1
ATOM 3289 C CA . ALA A 1 423 ? 36.192 9.930 14.778 1.00 78.56 423 ALA A CA 1
ATOM 3290 C C . ALA A 1 423 ? 35.639 8.497 14.702 1.00 78.56 423 ALA A C 1
ATOM 3292 O O . ALA A 1 423 ? 36.410 7.555 14.518 1.00 78.56 423 ALA A O 1
ATOM 3293 N N . PHE A 1 424 ? 34.312 8.322 14.731 1.00 82.94 424 PHE A N 1
ATOM 3294 C CA . PHE A 1 424 ? 33.693 6.997 14.585 1.00 82.94 424 PHE A CA 1
ATOM 3295 C C . PHE A 1 424 ? 34.010 6.345 13.237 1.00 82.94 424 PHE A C 1
ATOM 3297 O O . PHE A 1 424 ? 34.290 5.147 13.170 1.00 82.94 424 PHE A O 1
ATOM 3304 N N . ASN A 1 425 ? 34.006 7.122 12.150 1.00 79.31 425 ASN A N 1
ATOM 3305 C CA . ASN A 1 425 ? 34.355 6.601 10.831 1.00 79.31 425 ASN A CA 1
ATOM 3306 C C . ASN A 1 425 ? 35.834 6.198 10.741 1.00 79.31 425 ASN A C 1
ATOM 3308 O O . ASN A 1 425 ? 36.136 5.162 10.148 1.00 79.31 425 ASN A O 1
ATOM 3312 N N . ALA A 1 426 ? 36.742 6.967 11.349 1.00 83.75 426 ALA A N 1
ATOM 3313 C CA . ALA A 1 426 ? 38.162 6.629 11.388 1.00 83.75 426 ALA A CA 1
ATOM 3314 C C . ALA A 1 426 ? 38.418 5.322 12.156 1.00 83.75 426 ALA A C 1
ATOM 3316 O O . ALA A 1 426 ? 39.079 4.431 11.627 1.00 83.75 426 ALA A O 1
ATOM 3317 N N . VAL A 1 427 ? 37.819 5.157 13.342 1.00 86.75 427 VAL A N 1
ATOM 3318 C CA . VAL A 1 427 ? 37.942 3.927 14.146 1.00 86.75 427 VAL A CA 1
ATOM 3319 C C . VAL A 1 427 ? 37.313 2.726 13.428 1.00 86.75 427 VAL A C 1
ATOM 3321 O O . VAL A 1 427 ? 37.895 1.641 13.374 1.00 86.75 427 VAL A O 1
ATOM 3324 N N . ARG A 1 428 ? 36.154 2.908 12.779 1.00 86.62 428 ARG A N 1
ATOM 3325 C CA . ARG A 1 428 ? 35.490 1.832 12.023 1.00 86.62 428 ARG A CA 1
ATOM 3326 C C . ARG A 1 428 ? 36.347 1.301 10.870 1.00 86.62 428 ARG A C 1
ATOM 3328 O O . ARG A 1 428 ? 36.273 0.104 10.581 1.00 86.62 428 ARG A O 1
ATOM 3335 N N . ASN A 1 429 ? 37.150 2.164 10.251 1.00 86.31 429 ASN A N 1
ATOM 3336 C CA . ASN A 1 429 ? 37.982 1.845 9.091 1.00 86.31 429 ASN A CA 1
ATOM 3337 C C . ASN A 1 429 ? 39.363 1.253 9.448 1.00 86.31 429 ASN A C 1
ATOM 3339 O O . ASN A 1 429 ? 40.130 0.948 8.537 1.00 86.31 429 ASN A O 1
ATOM 3343 N N . MET A 1 430 ? 39.682 1.056 10.734 1.00 86.75 430 MET A N 1
ATOM 3344 C CA . MET A 1 430 ? 40.917 0.383 11.161 1.00 86.75 430 MET A CA 1
ATOM 3345 C C . MET A 1 430 ? 40.953 -1.090 10.716 1.00 86.75 430 MET A C 1
ATOM 3347 O O . MET A 1 430 ? 39.922 -1.775 10.699 1.00 86.75 430 MET A O 1
ATOM 3351 N N . THR A 1 431 ? 42.149 -1.575 10.368 1.00 84.12 431 THR A N 1
ATOM 3352 C CA . THR A 1 431 ? 42.394 -2.929 9.839 1.00 84.12 431 THR A CA 1
ATOM 3353 C C . THR A 1 431 ? 42.288 -4.013 10.917 1.00 84.12 431 THR A C 1
ATOM 3355 O O . THR A 1 431 ? 42.485 -3.741 12.098 1.00 84.12 431 THR A O 1
ATOM 3358 N N . GLU A 1 432 ? 42.060 -5.274 10.529 1.00 75.75 432 GLU A N 1
ATOM 3359 C CA . GLU A 1 432 ? 41.936 -6.410 11.470 1.00 75.75 432 GLU A CA 1
ATOM 3360 C C . GLU A 1 432 ? 43.176 -6.633 12.355 1.00 75.75 432 GLU A C 1
ATOM 3362 O O . GLU A 1 432 ? 43.042 -7.035 13.508 1.00 75.75 432 GLU A O 1
ATOM 3367 N N . SER A 1 433 ? 44.378 -6.290 11.877 1.00 79.50 433 SER A N 1
ATOM 3368 C CA . SER A 1 433 ? 45.615 -6.321 12.678 1.00 79.50 433 SER A CA 1
ATOM 3369 C C . SER A 1 433 ? 45.613 -5.348 13.869 1.00 79.50 433 SER A C 1
ATOM 3371 O O . SER A 1 433 ? 46.489 -5.428 14.725 1.00 79.50 433 SER A O 1
ATOM 3373 N N . GLN A 1 434 ? 44.633 -4.443 13.935 1.00 82.69 434 GLN A N 1
ATOM 3374 C CA . GLN A 1 434 ? 44.447 -3.445 14.987 1.00 82.69 434 GLN A CA 1
ATOM 3375 C C . GLN A 1 434 ? 43.147 -3.673 15.777 1.00 82.69 434 GLN A C 1
ATOM 3377 O O . GLN A 1 434 ? 42.667 -2.753 16.436 1.00 82.69 434 GLN A O 1
ATOM 3382 N N . ALA A 1 435 ? 42.562 -4.877 15.727 1.00 77.50 435 ALA A N 1
ATOM 3383 C CA . ALA A 1 435 ? 41.265 -5.176 16.343 1.00 77.50 435 ALA A CA 1
ATOM 3384 C C . ALA A 1 435 ? 41.171 -4.758 17.825 1.00 77.50 435 ALA A C 1
ATOM 3386 O O . ALA A 1 435 ? 40.192 -4.125 18.207 1.00 77.50 435 ALA A O 1
ATOM 3387 N N . GLY A 1 436 ? 42.216 -5.008 18.626 1.00 81.06 436 GLY A N 1
ATOM 3388 C CA . GLY A 1 436 ? 42.241 -4.593 20.036 1.00 81.06 436 GLY A CA 1
ATOM 3389 C C . GLY A 1 436 ? 42.257 -3.071 20.235 1.00 81.06 436 GLY A C 1
ATOM 3390 O O . GLY A 1 436 ? 41.603 -2.556 21.133 1.00 81.06 436 GLY A O 1
ATOM 3391 N N . GLN A 1 437 ? 42.944 -2.323 19.363 1.00 84.69 437 GLN A N 1
ATOM 3392 C CA . GLN A 1 437 ? 42.934 -0.851 19.401 1.00 84.69 437 GLN A CA 1
ATOM 3393 C C . GLN A 1 437 ? 41.587 -0.296 18.941 1.00 84.69 437 GLN A C 1
ATOM 3395 O O . GLN A 1 437 ? 41.098 0.687 19.487 1.00 84.69 437 GLN A O 1
ATOM 3400 N N . LYS A 1 438 ? 40.971 -0.940 17.948 1.00 87.44 438 LYS A N 1
ATOM 3401 C CA . LYS A 1 438 ? 39.665 -0.556 17.417 1.00 87.44 438 LYS A CA 1
ATOM 3402 C C . LYS A 1 438 ? 38.560 -0.674 18.465 1.00 87.44 438 LYS A C 1
ATOM 3404 O O . LYS A 1 438 ? 37.744 0.238 18.576 1.00 87.44 438 LYS A O 1
ATOM 3409 N N . GLU A 1 439 ? 38.533 -1.771 19.216 1.00 86.88 439 GLU A N 1
ATOM 3410 C CA . GLU A 1 439 ? 37.562 -1.990 20.295 1.00 86.88 439 GLU A CA 1
ATOM 3411 C C . GLU A 1 439 ? 37.708 -0.915 21.380 1.00 86.88 439 GLU A C 1
ATOM 3413 O O . GLU A 1 439 ? 36.761 -0.175 21.641 1.00 86.88 439 GLU A O 1
ATOM 3418 N N . LEU A 1 440 ? 38.931 -0.702 21.874 1.00 86.50 440 LEU A N 1
ATOM 3419 C CA . LEU A 1 440 ? 39.233 0.314 22.885 1.00 86.50 440 LEU A CA 1
ATOM 3420 C C . LEU A 1 440 ? 38.866 1.743 22.437 1.00 86.50 440 LEU A C 1
ATOM 3422 O O . LEU A 1 440 ? 38.250 2.500 23.185 1.00 86.50 440 LEU A O 1
ATOM 3426 N N . LEU A 1 441 ? 39.230 2.138 21.210 1.00 88.88 441 LEU A N 1
ATOM 3427 C CA . LEU A 1 441 ? 38.906 3.472 20.691 1.00 88.88 441 LEU A CA 1
ATOM 3428 C C . LEU A 1 441 ? 37.396 3.660 20.477 1.00 88.88 441 LEU A C 1
ATOM 3430 O O . LEU A 1 441 ? 36.906 4.783 20.589 1.00 88.88 441 LEU A O 1
ATOM 3434 N N . THR A 1 442 ? 36.658 2.582 20.197 1.00 89.50 442 THR A N 1
ATOM 3435 C CA . THR A 1 442 ? 35.192 2.621 20.094 1.00 89.50 442 THR A CA 1
ATOM 3436 C C . THR A 1 442 ? 34.568 2.853 21.468 1.00 89.50 442 THR A C 1
ATOM 3438 O O . THR A 1 442 ? 33.765 3.771 21.620 1.00 89.50 442 THR A O 1
ATOM 3441 N N . GLU A 1 443 ? 35.002 2.105 22.486 1.00 86.88 443 GLU A N 1
ATOM 3442 C CA . GLU A 1 443 ? 34.540 2.286 23.868 1.00 86.88 443 GLU A CA 1
ATOM 3443 C C . GLU A 1 443 ? 34.858 3.690 24.405 1.00 86.88 443 GLU A C 1
ATOM 3445 O O . GLU A 1 443 ? 34.026 4.314 25.066 1.00 86.88 443 GLU A O 1
ATOM 3450 N N . LEU A 1 444 ? 36.034 4.236 24.069 1.00 86.88 444 LEU A N 1
ATOM 3451 C CA . LEU A 1 444 ? 36.413 5.608 24.415 1.00 86.88 444 LEU A CA 1
ATOM 3452 C C . LEU A 1 444 ? 35.481 6.648 23.783 1.00 86.88 444 LEU A C 1
ATOM 3454 O O . LEU A 1 444 ? 35.087 7.601 24.457 1.00 86.88 444 LEU A O 1
ATOM 3458 N N . LEU A 1 445 ? 35.107 6.481 22.512 1.00 88.94 445 LEU A N 1
ATOM 3459 C CA . LEU A 1 445 ? 34.177 7.395 21.847 1.00 88.94 445 LEU A CA 1
ATOM 3460 C C . LEU A 1 445 ? 32.782 7.342 22.474 1.00 88.94 445 LEU A C 1
ATOM 3462 O O . LEU A 1 445 ? 32.195 8.391 22.738 1.00 88.94 445 LEU A O 1
ATOM 3466 N N . GLU A 1 446 ? 32.281 6.145 22.772 1.00 87.38 446 GLU A N 1
ATOM 3467 C CA . GLU A 1 446 ? 30.984 5.966 23.430 1.00 87.38 446 GLU A CA 1
ATOM 3468 C C . GLU A 1 446 ? 30.975 6.560 24.846 1.00 87.38 446 GLU A C 1
ATOM 3470 O O . GLU A 1 446 ? 30.015 7.233 25.233 1.00 87.38 446 GLU A O 1
ATOM 3475 N N . ALA A 1 447 ? 32.053 6.382 25.615 1.00 84.94 447 ALA A N 1
ATOM 3476 C CA . ALA A 1 447 ? 32.185 6.980 26.941 1.00 84.94 447 ALA A CA 1
ATOM 3477 C C . ALA A 1 447 ? 32.211 8.519 26.879 1.00 84.94 447 ALA A C 1
ATOM 3479 O O . ALA A 1 447 ? 31.527 9.180 27.662 1.00 84.94 447 ALA A O 1
ATOM 3480 N N . LEU A 1 448 ? 32.945 9.099 25.920 1.00 86.12 448 LEU A N 1
ATOM 3481 C CA . LEU A 1 448 ? 33.025 10.552 25.728 1.00 86.12 448 LEU A CA 1
ATOM 3482 C C . LEU A 1 448 ? 31.682 11.168 25.317 1.00 86.12 448 LEU A C 1
ATOM 3484 O O . LEU A 1 448 ? 31.350 12.273 25.753 1.00 86.12 448 LEU A O 1
ATOM 3488 N N . GLU A 1 449 ? 30.898 10.496 24.474 1.00 85.88 449 GLU A N 1
ATOM 3489 C CA . GLU A 1 449 ? 29.592 11.012 24.057 1.00 85.88 449 GLU A CA 1
ATOM 3490 C C . GLU A 1 449 ? 28.574 10.987 25.192 1.00 85.88 449 GLU A C 1
ATOM 3492 O O . GLU A 1 449 ? 27.892 11.993 25.414 1.00 85.88 449 GLU A O 1
ATOM 3497 N N . ASN A 1 450 ? 28.534 9.888 25.944 1.00 83.44 450 ASN A N 1
ATOM 3498 C CA . ASN A 1 450 ? 27.541 9.665 26.989 1.00 83.44 450 ASN A CA 1
ATOM 3499 C C . ASN A 1 450 ? 27.809 10.455 28.282 1.00 83.44 450 ASN A C 1
ATOM 3501 O O . ASN A 1 450 ? 26.889 10.637 29.080 1.00 83.44 450 ASN A O 1
ATOM 3505 N N . ASP A 1 451 ? 29.027 10.963 28.497 1.00 81.75 451 ASP A N 1
ATOM 3506 C CA . ASP A 1 451 ? 29.350 11.738 29.696 1.00 81.75 451 ASP A CA 1
ATOM 3507 C C . ASP A 1 451 ? 28.985 13.228 29.540 1.00 81.75 451 ASP A C 1
ATOM 3509 O O . ASP A 1 451 ? 29.608 13.986 28.789 1.00 81.75 451 ASP A O 1
ATOM 3513 N N . ALA A 1 452 ? 27.951 13.668 30.259 1.00 81.56 452 ALA A N 1
ATOM 3514 C CA . ALA A 1 452 ? 27.474 15.053 30.249 1.00 81.56 452 ALA A CA 1
ATOM 3515 C C . ALA A 1 452 ? 28.389 16.036 31.009 1.00 81.56 452 ALA A C 1
ATOM 3517 O O . ALA A 1 452 ? 28.204 17.246 30.892 1.00 81.56 452 ALA A O 1
ATOM 3518 N N . SER A 1 453 ? 29.358 15.542 31.788 1.00 82.94 453 SER A N 1
ATOM 3519 C CA . SER A 1 453 ? 30.271 16.373 32.586 1.00 82.94 453 SER A CA 1
ATOM 3520 C C . SER A 1 453 ? 31.469 16.914 31.794 1.00 82.94 453 SER A C 1
ATOM 3522 O O . SER A 1 453 ? 32.146 17.835 32.251 1.00 82.94 453 SER A O 1
ATOM 3524 N N . ILE A 1 454 ? 31.714 16.383 30.593 1.00 84.88 454 ILE A N 1
ATOM 3525 C CA . ILE A 1 454 ? 32.819 16.783 29.717 1.00 84.88 454 ILE A CA 1
ATOM 3526 C C . ILE A 1 454 ? 32.356 17.920 28.801 1.00 84.88 454 ILE A C 1
ATOM 3528 O O . ILE A 1 454 ? 31.323 17.812 28.133 1.00 84.88 454 ILE A O 1
ATOM 3532 N N . SER A 1 455 ? 33.129 19.008 28.734 1.00 89.94 455 SER A N 1
ATOM 3533 C CA . SER A 1 455 ? 32.776 20.149 27.884 1.00 89.94 455 SER A CA 1
ATOM 3534 C C . SER A 1 455 ? 32.824 19.783 26.394 1.00 89.94 455 SER A C 1
ATOM 3536 O O . SER A 1 455 ? 33.590 18.917 25.969 1.00 89.94 455 SER A O 1
ATOM 3538 N N . ALA A 1 456 ? 32.026 20.465 25.567 1.00 86.69 456 ALA A N 1
ATOM 3539 C CA . ALA A 1 456 ? 32.001 20.222 24.121 1.00 86.69 456 ALA A CA 1
ATOM 3540 C C . ALA A 1 456 ? 33.379 20.423 23.458 1.00 86.69 456 ALA A C 1
ATOM 3542 O O . ALA A 1 456 ? 33.730 19.696 22.531 1.00 86.69 456 ALA A O 1
ATOM 3543 N N . GLU A 1 457 ? 34.171 21.370 23.966 1.00 88.88 457 GLU A N 1
ATOM 3544 C CA . GLU A 1 457 ? 35.543 21.630 23.520 1.00 88.88 457 GLU A CA 1
ATOM 3545 C C . GLU A 1 457 ? 36.466 20.445 23.837 1.00 88.88 457 GLU A C 1
ATOM 3547 O O . GLU A 1 457 ? 37.133 19.925 22.946 1.00 88.88 457 GLU A O 1
ATOM 3552 N N . GLN A 1 458 ? 36.415 19.923 25.067 1.00 88.88 458 GLN A N 1
ATOM 3553 C CA . GLN A 1 458 ? 37.189 18.746 25.470 1.00 88.88 458 GLN A CA 1
ATOM 3554 C C . GLN A 1 458 ? 36.797 17.491 24.680 1.00 88.88 458 GLN A C 1
ATOM 3556 O O . GLN A 1 458 ? 37.669 16.705 24.298 1.00 88.88 458 GLN A O 1
ATOM 3561 N N . LYS A 1 459 ? 35.500 17.312 24.388 1.00 90.56 459 LYS A N 1
ATOM 3562 C CA . LYS A 1 459 ? 35.020 16.225 23.521 1.00 90.56 459 LYS A CA 1
ATOM 3563 C C . LYS A 1 459 ? 35.598 16.349 22.112 1.00 90.56 459 LYS A C 1
ATOM 3565 O O . LYS A 1 459 ? 36.124 15.368 21.596 1.00 90.56 459 LYS A O 1
ATOM 3570 N N . ALA A 1 460 ? 35.557 17.541 21.517 1.00 89.12 460 ALA A N 1
ATOM 3571 C CA . ALA A 1 460 ? 36.073 17.773 20.170 1.00 89.12 460 ALA A CA 1
ATOM 3572 C C . ALA A 1 460 ? 37.593 17.545 20.076 1.00 89.12 460 ALA A C 1
ATOM 3574 O O . ALA A 1 460 ? 38.054 16.870 19.155 1.00 89.12 460 ALA A O 1
ATOM 3575 N N . GLU A 1 461 ? 38.369 18.044 21.042 1.00 92.00 461 GLU A N 1
ATOM 3576 C CA . GLU A 1 461 ? 39.823 17.839 21.080 1.00 92.00 461 GLU A CA 1
ATOM 3577 C C . GLU A 1 461 ? 40.201 16.364 21.249 1.00 92.00 461 GLU A C 1
ATOM 3579 O O . GLU A 1 461 ? 41.099 15.863 20.568 1.00 92.00 461 GLU A O 1
ATOM 3584 N N . THR A 1 462 ? 39.496 15.647 22.127 1.00 91.50 462 THR A N 1
ATOM 3585 C CA . THR A 1 462 ? 39.766 14.224 22.373 1.00 91.50 462 THR A CA 1
ATOM 3586 C C . THR A 1 462 ? 39.359 13.372 21.168 1.00 91.50 462 THR A C 1
ATOM 3588 O O . THR A 1 462 ? 40.097 12.476 20.769 1.00 91.50 462 THR A O 1
ATOM 3591 N N . GLN A 1 463 ? 38.241 13.693 20.506 1.00 91.62 463 GLN A N 1
ATOM 3592 C CA . GLN A 1 463 ? 37.815 13.038 19.261 1.00 91.62 463 GLN A CA 1
ATOM 3593 C C . GLN A 1 463 ? 38.806 13.265 18.110 1.00 91.62 463 GLN A C 1
ATOM 3595 O O . GLN A 1 463 ? 39.073 12.343 17.333 1.00 91.62 463 GLN A O 1
ATOM 3600 N N . ALA A 1 464 ? 39.400 14.458 18.012 1.00 92.12 464 ALA A N 1
ATOM 3601 C CA . ALA A 1 464 ? 40.454 14.734 17.040 1.00 92.12 464 ALA A CA 1
ATOM 3602 C C . ALA A 1 464 ? 41.708 13.880 17.303 1.00 92.12 464 ALA A C 1
ATOM 3604 O O . ALA A 1 464 ? 42.260 13.299 16.367 1.00 92.12 464 ALA A O 1
ATOM 3605 N N . ALA A 1 465 ? 42.112 13.726 18.569 1.00 92.00 465 ALA A N 1
ATOM 3606 C CA . ALA A 1 465 ? 43.232 12.863 18.946 1.00 92.00 465 ALA A CA 1
ATOM 3607 C C . ALA A 1 465 ? 42.948 11.372 18.662 1.00 92.00 465 ALA A C 1
ATOM 3609 O O . ALA A 1 465 ? 43.805 10.679 18.115 1.00 92.00 465 ALA A O 1
ATOM 3610 N N . ILE A 1 466 ? 41.727 10.890 18.934 1.00 92.56 466 ILE A N 1
ATOM 3611 C CA . ILE A 1 466 ? 41.289 9.524 18.584 1.00 92.56 466 ILE A CA 1
ATOM 3612 C C . ILE A 1 466 ? 41.362 9.303 17.068 1.00 92.56 466 ILE A C 1
ATOM 3614 O O . ILE A 1 466 ? 41.876 8.284 16.609 1.00 92.56 466 ILE A O 1
ATOM 3618 N N . THR A 1 467 ? 40.909 10.282 16.281 1.00 91.88 467 THR A N 1
ATOM 3619 C CA . THR A 1 467 ? 40.977 10.235 14.812 1.00 91.88 467 THR A CA 1
ATOM 3620 C C . THR A 1 467 ? 42.426 10.143 14.323 1.00 91.88 467 THR A C 1
ATOM 3622 O O . THR A 1 467 ? 42.725 9.362 13.418 1.00 91.88 467 THR A O 1
ATOM 3625 N N . ALA A 1 468 ? 43.343 10.900 14.931 1.00 91.69 468 ALA A N 1
ATOM 3626 C CA . ALA A 1 468 ? 44.764 10.865 14.589 1.00 91.69 468 ALA A CA 1
ATOM 3627 C C . ALA A 1 468 ? 45.395 9.490 14.874 1.00 91.69 468 ALA A C 1
ATOM 3629 O O . ALA A 1 468 ? 46.122 8.968 14.032 1.00 91.69 468 ALA A O 1
ATOM 3630 N N . VAL A 1 469 ? 45.066 8.861 16.009 1.00 93.00 469 VAL A N 1
ATOM 3631 C CA . VAL A 1 469 ? 45.544 7.507 16.346 1.00 93.00 469 VAL A CA 1
ATOM 3632 C C . VAL A 1 469 ? 44.947 6.445 15.418 1.00 93.00 469 VAL A C 1
ATOM 3634 O O . VAL A 1 469 ? 45.671 5.563 14.963 1.00 93.00 469 VAL A O 1
ATOM 3637 N N . ALA A 1 470 ? 43.655 6.545 15.093 1.00 89.44 470 ALA A N 1
ATOM 3638 C CA . ALA A 1 470 ? 42.973 5.596 14.210 1.00 89.44 470 ALA A CA 1
ATOM 3639 C C . ALA A 1 470 ? 43.471 5.662 12.754 1.00 89.44 470 ALA A C 1
ATOM 3641 O O . ALA A 1 470 ? 43.478 4.653 12.053 1.00 89.44 470 ALA A O 1
ATOM 3642 N N . THR A 1 471 ? 43.892 6.843 12.293 1.00 89.19 471 THR A N 1
ATOM 3643 C CA . THR A 1 471 ? 44.410 7.042 10.929 1.00 89.19 471 THR A CA 1
ATOM 3644 C C . THR A 1 471 ? 45.902 6.740 10.817 1.00 89.19 471 THR A C 1
ATOM 3646 O O . THR A 1 471 ? 46.322 6.100 9.854 1.00 89.19 471 THR A O 1
ATOM 3649 N N . VAL A 1 472 ? 46.709 7.179 11.790 1.00 91.25 472 VAL A N 1
ATOM 3650 C CA . VAL A 1 472 ? 48.161 6.964 11.830 1.00 91.25 472 VAL A CA 1
ATOM 3651 C C . VAL A 1 472 ? 48.587 6.650 13.273 1.00 91.25 472 VAL A C 1
ATOM 3653 O O . VAL A 1 472 ? 48.838 7.569 14.057 1.00 91.25 472 VAL A O 1
ATOM 3656 N N . PRO A 1 473 ? 48.712 5.369 13.660 1.00 87.69 473 PRO A N 1
ATOM 3657 C CA . PRO A 1 473 ? 49.088 4.985 15.020 1.00 87.69 473 PRO A CA 1
ATOM 3658 C C . PRO A 1 473 ? 50.598 5.164 15.241 1.00 87.69 473 PRO A C 1
ATOM 3660 O O . PRO A 1 473 ? 51.376 4.212 15.182 1.00 87.69 473 PRO A O 1
ATOM 3663 N N . SER A 1 474 ? 51.025 6.402 15.487 1.00 90.88 474 SER A N 1
ATOM 3664 C CA . SER A 1 474 ? 52.400 6.748 15.860 1.00 90.88 474 SER A CA 1
ATOM 3665 C C . SER A 1 474 ? 52.540 6.922 17.383 1.00 90.88 474 SER A C 1
ATOM 3667 O O . SER A 1 474 ? 51.552 7.234 18.055 1.00 90.88 474 SER A O 1
ATOM 3669 N N . PRO A 1 475 ? 53.750 6.764 17.957 1.00 89.50 475 PRO A N 1
ATOM 3670 C CA . PRO A 1 475 ? 53.999 7.063 19.372 1.00 89.50 475 PRO A CA 1
ATOM 3671 C C . PRO A 1 475 ? 53.604 8.496 19.765 1.00 89.50 475 PRO A C 1
ATOM 3673 O O . PRO A 1 475 ? 53.085 8.715 20.853 1.00 89.50 475 PRO A O 1
ATOM 3676 N N . GLU A 1 476 ? 53.791 9.457 18.858 1.00 90.75 476 GLU A N 1
ATOM 3677 C CA . GLU A 1 476 ? 53.429 10.866 19.054 1.00 90.75 476 GLU A CA 1
ATOM 3678 C C . GLU A 1 476 ? 51.907 11.069 19.142 1.00 90.75 476 GLU A C 1
ATOM 3680 O O . GLU A 1 476 ? 51.415 11.729 20.061 1.00 90.75 476 GLU A O 1
ATOM 3685 N N . ASN A 1 477 ? 51.141 10.436 18.245 1.00 90.69 477 ASN A N 1
ATOM 3686 C CA . ASN A 1 477 ? 49.678 10.513 18.262 1.00 90.69 477 ASN A CA 1
ATOM 3687 C C . ASN A 1 477 ? 49.094 9.819 19.500 1.00 90.69 477 ASN A C 1
ATOM 3689 O O . ASN A 1 477 ? 48.147 10.327 20.101 1.00 90.69 477 ASN A O 1
ATOM 3693 N N . LYS A 1 478 ? 49.685 8.692 19.920 1.00 90.06 478 LYS A N 1
ATOM 3694 C CA . LYS A 1 478 ? 49.307 7.994 21.157 1.00 90.06 478 LYS A CA 1
ATOM 3695 C C . LYS A 1 478 ? 49.576 8.850 22.397 1.00 90.06 478 LYS A C 1
ATOM 3697 O O . LYS A 1 478 ? 48.683 8.997 23.223 1.00 90.06 478 LYS A O 1
ATOM 3702 N N . ALA A 1 479 ? 50.757 9.464 22.502 1.00 89.88 479 ALA A N 1
ATOM 3703 C CA . ALA A 1 479 ? 51.090 10.367 23.606 1.00 89.88 479 ALA A CA 1
ATOM 3704 C C . ALA A 1 479 ? 50.124 11.562 23.669 1.00 89.88 479 ALA A C 1
ATOM 3706 O O . ALA A 1 479 ? 49.599 11.885 24.732 1.00 89.88 479 ALA A O 1
ATOM 3707 N N . THR A 1 480 ? 49.798 12.145 22.511 1.00 91.62 480 THR A N 1
ATOM 3708 C CA . THR A 1 480 ? 48.828 13.245 22.406 1.00 91.62 480 THR A CA 1
ATOM 3709 C C . THR A 1 480 ? 47.436 12.826 22.886 1.00 91.62 480 THR A C 1
ATOM 3711 O O . THR A 1 480 ? 46.783 13.572 23.616 1.00 91.62 480 THR A O 1
ATOM 3714 N N . LEU A 1 481 ? 46.974 11.625 22.519 1.00 92.88 481 LEU A N 1
ATOM 3715 C CA . LEU A 1 481 ? 45.705 11.084 23.005 1.00 92.88 481 LEU A CA 1
ATOM 3716 C C . LEU A 1 481 ? 45.721 10.883 24.529 1.00 92.88 481 LEU A C 1
ATOM 3718 O O . LEU A 1 481 ? 44.767 11.273 25.202 1.00 92.88 481 LEU A O 1
ATOM 3722 N N . MET A 1 482 ? 46.807 10.337 25.081 1.00 91.69 482 MET A N 1
ATOM 3723 C CA . MET A 1 482 ? 46.946 10.113 26.524 1.00 91.69 482 MET A CA 1
ATOM 3724 C C . MET A 1 482 ? 46.953 11.415 27.330 1.00 91.69 482 MET A C 1
ATOM 3726 O O . MET A 1 482 ? 46.293 11.493 28.371 1.00 91.69 482 MET A O 1
ATOM 3730 N N . ASP A 1 483 ? 47.618 12.458 26.836 1.00 92.38 483 ASP A N 1
ATOM 3731 C CA . ASP A 1 483 ? 47.611 13.781 27.466 1.00 92.38 483 ASP A CA 1
ATOM 3732 C C . ASP A 1 483 ? 46.195 14.372 27.504 1.00 92.38 483 ASP A C 1
ATOM 3734 O O . ASP A 1 483 ? 45.750 14.888 28.536 1.00 92.38 483 ASP A O 1
ATOM 3738 N N . LYS A 1 484 ? 45.440 14.248 26.402 1.00 93.12 484 LYS A N 1
ATOM 3739 C CA . LYS A 1 484 ? 44.052 14.729 26.324 1.00 93.12 484 LYS A CA 1
ATOM 3740 C C . LYS A 1 484 ? 43.118 13.952 27.249 1.00 93.12 484 LYS A C 1
ATOM 3742 O O . LYS A 1 484 ? 42.351 14.573 27.985 1.00 93.12 484 LYS A O 1
ATOM 3747 N N . LEU A 1 485 ? 43.230 12.624 27.291 1.00 88.81 485 LEU A N 1
ATOM 3748 C CA . LEU A 1 485 ? 42.449 11.787 28.207 1.00 88.81 485 LEU A CA 1
ATOM 3749 C C . LEU A 1 485 ? 42.766 12.089 29.680 1.00 88.81 485 LEU A C 1
ATOM 3751 O O . LEU A 1 485 ? 41.851 12.186 30.498 1.00 88.81 485 LEU A O 1
ATOM 3755 N N . THR A 1 486 ? 44.034 12.330 30.019 1.00 87.50 486 THR A N 1
ATOM 3756 C CA . THR A 1 486 ? 44.449 12.730 31.377 1.00 87.50 486 THR A CA 1
ATOM 3757 C C . THR A 1 486 ? 43.885 14.101 31.758 1.00 87.50 486 THR A C 1
ATOM 3759 O O . THR A 1 486 ? 43.437 14.305 32.891 1.00 87.50 486 THR A O 1
ATOM 3762 N N . GLY A 1 487 ? 43.840 15.039 30.806 1.00 88.62 487 GLY A N 1
ATOM 3763 C CA . GLY A 1 487 ? 43.186 16.336 30.975 1.00 88.62 487 GLY A CA 1
ATOM 3764 C C . GLY A 1 487 ? 41.692 16.198 31.280 1.00 88.62 487 GLY A C 1
ATOM 3765 O O . GLY A 1 487 ? 41.213 16.768 32.262 1.00 88.62 487 GLY A O 1
ATOM 3766 N N . VAL A 1 488 ? 40.977 15.376 30.503 1.00 87.12 488 VAL A N 1
ATOM 3767 C CA . VAL A 1 488 ? 39.557 15.056 30.730 1.00 87.12 488 VAL A CA 1
ATOM 3768 C C . VAL A 1 488 ? 39.355 14.417 32.106 1.00 87.12 488 VAL A C 1
ATOM 3770 O O . VAL A 1 488 ? 38.531 14.895 32.883 1.00 87.12 488 VAL A O 1
ATOM 3773 N N . ALA A 1 489 ? 40.147 13.403 32.465 1.00 83.00 489 ALA A N 1
ATOM 3774 C CA . ALA A 1 489 ? 40.044 12.738 33.764 1.00 83.00 489 ALA A CA 1
ATOM 3775 C C . ALA A 1 489 ? 40.326 13.680 34.943 1.00 83.00 489 ALA A C 1
ATOM 3777 O O . ALA A 1 489 ? 39.662 13.592 35.974 1.00 83.00 489 ALA A O 1
ATOM 3778 N N . THR A 1 490 ? 41.252 14.628 34.790 1.00 82.38 490 THR A N 1
ATOM 3779 C CA . THR A 1 490 ? 41.535 15.644 35.815 1.00 82.38 490 THR A CA 1
ATOM 3780 C C . THR A 1 490 ? 40.361 16.612 35.988 1.00 82.38 490 THR A C 1
ATOM 3782 O O . THR A 1 490 ? 40.064 17.027 37.110 1.00 82.38 490 THR A O 1
ATOM 3785 N N . THR A 1 491 ? 39.672 16.975 34.902 1.00 80.06 491 THR A N 1
ATOM 3786 C CA . THR A 1 491 ? 38.468 17.819 34.954 1.00 80.06 491 THR A CA 1
ATOM 3787 C C . THR A 1 491 ? 37.289 17.079 35.584 1.00 80.06 491 THR A C 1
ATOM 3789 O O . THR A 1 491 ? 36.660 17.615 36.495 1.00 80.06 491 THR A O 1
ATOM 3792 N N . VAL A 1 492 ? 37.033 15.836 35.169 1.00 76.81 492 VAL A N 1
ATOM 3793 C CA . VAL A 1 492 ? 35.930 15.006 35.685 1.00 76.81 492 VAL A CA 1
ATOM 3794 C C . VAL A 1 492 ? 36.178 14.597 37.145 1.00 76.81 492 VAL A C 1
ATOM 3796 O O . VAL A 1 492 ? 35.273 14.656 37.977 1.00 76.81 492 VAL A O 1
ATOM 3799 N N . GLY A 1 493 ? 37.421 14.269 37.510 1.00 67.75 493 GLY A N 1
ATOM 3800 C CA . GLY A 1 493 ? 37.813 13.893 38.872 1.00 67.75 493 GLY A CA 1
ATOM 3801 C C . GLY A 1 493 ? 37.630 15.006 39.910 1.00 67.75 493 GLY A C 1
ATOM 3802 O O . GLY A 1 493 ? 37.372 14.719 41.079 1.00 67.75 493 GLY A O 1
ATOM 3803 N N . LYS A 1 494 ? 37.676 16.280 39.498 1.00 65.25 494 LYS A N 1
ATOM 3804 C CA . LYS A 1 494 ? 37.404 17.433 40.377 1.00 65.25 494 LYS A CA 1
ATOM 3805 C C . LYS A 1 494 ? 35.917 17.617 40.714 1.00 65.25 494 LYS A C 1
ATOM 3807 O O . LYS A 1 494 ? 35.616 18.369 41.637 1.00 65.25 494 LYS A O 1
ATOM 3812 N N . LEU A 1 495 ? 35.002 16.942 40.011 1.00 55.91 495 LEU A N 1
ATOM 3813 C CA . LEU A 1 495 ? 33.547 17.117 40.146 1.00 55.91 495 LEU A CA 1
ATOM 3814 C C . LEU A 1 495 ? 32.836 16.031 40.985 1.00 55.91 495 LEU A C 1
ATOM 3816 O O . LEU A 1 495 ? 31.623 16.096 41.140 1.00 55.91 495 LEU A O 1
ATOM 3820 N N . ALA A 1 496 ? 33.588 15.115 41.610 1.00 45.22 496 ALA A N 1
ATOM 3821 C CA . ALA A 1 496 ? 33.138 14.059 42.533 1.00 45.22 496 ALA A CA 1
ATOM 3822 C C . ALA A 1 496 ? 32.192 12.974 41.951 1.00 45.22 496 ALA A C 1
ATOM 3824 O O . ALA A 1 496 ? 31.055 13.217 41.564 1.00 45.22 496 ALA A O 1
ATOM 3825 N N . GLY A 1 497 ? 32.649 11.713 42.003 1.00 53.19 497 GLY A N 1
ATOM 3826 C CA . GLY A 1 497 ? 31.802 10.508 42.058 1.00 53.19 497 GLY A CA 1
ATOM 3827 C C . GLY A 1 497 ? 31.529 9.736 40.758 1.00 53.19 497 GLY A C 1
ATOM 3828 O O . GLY A 1 497 ? 31.292 8.535 40.838 1.00 53.19 497 GLY A O 1
ATOM 3829 N N . ALA A 1 498 ? 31.606 10.359 39.577 1.00 48.75 498 ALA A N 1
ATOM 3830 C CA . ALA A 1 498 ? 31.209 9.720 38.306 1.00 48.75 498 ALA A CA 1
ATOM 3831 C C . ALA A 1 498 ? 32.368 9.184 37.428 1.00 48.75 498 ALA A C 1
ATOM 3833 O O . ALA A 1 498 ? 32.124 8.564 36.400 1.00 48.75 498 ALA A O 1
ATOM 3834 N N . ALA A 1 499 ? 33.632 9.365 37.829 1.00 54.62 499 ALA A N 1
ATOM 3835 C CA . ALA A 1 499 ? 34.801 9.167 36.953 1.00 54.62 499 ALA A CA 1
ATOM 3836 C C . ALA A 1 499 ? 35.236 7.703 36.694 1.00 54.62 499 ALA A C 1
ATOM 3838 O O . ALA A 1 499 ? 36.230 7.471 36.005 1.00 54.62 499 ALA A O 1
ATOM 3839 N N . ALA A 1 500 ? 34.540 6.704 37.247 1.00 62.38 500 ALA A N 1
ATOM 3840 C CA . ALA A 1 500 ? 34.980 5.304 37.198 1.00 62.38 500 ALA A CA 1
ATOM 3841 C C . ALA A 1 500 ? 35.144 4.708 35.777 1.00 62.38 500 ALA A C 1
ATOM 3843 O O . ALA A 1 500 ? 36.078 3.928 35.592 1.00 62.38 500 ALA A O 1
ATOM 3844 N N . PRO A 1 501 ? 34.305 5.034 34.770 1.00 65.25 501 PRO A N 1
ATOM 3845 C CA . PRO A 1 501 ? 34.443 4.464 33.426 1.00 65.25 501 PRO A CA 1
ATOM 3846 C C . PRO A 1 501 ? 35.636 5.036 32.651 1.00 65.25 501 PRO A C 1
ATOM 3848 O O . PRO A 1 501 ? 36.402 4.283 32.059 1.00 65.25 501 PRO A O 1
ATOM 3851 N N . VAL A 1 502 ? 35.838 6.357 32.700 1.00 65.44 502 VAL A N 1
ATOM 3852 C CA . VAL A 1 502 ? 36.916 7.040 31.962 1.00 65.44 502 VAL A CA 1
ATOM 3853 C C . VAL A 1 502 ? 38.290 6.680 32.533 1.00 65.44 502 VAL A C 1
ATOM 3855 O O . VAL A 1 502 ? 39.223 6.452 31.772 1.00 65.44 502 VAL A O 1
ATOM 3858 N N . LEU A 1 503 ? 38.414 6.548 33.859 1.00 71.75 503 LEU A N 1
ATOM 3859 C CA . LEU A 1 503 ? 39.659 6.102 34.500 1.00 71.75 503 LEU A CA 1
ATOM 3860 C C . LEU A 1 503 ? 40.034 4.664 34.116 1.00 71.75 503 LEU A C 1
ATOM 3862 O O . LEU A 1 503 ? 41.183 4.419 33.765 1.00 71.75 503 LEU A O 1
ATOM 3866 N N . LYS A 1 504 ? 39.065 3.739 34.096 1.00 72.62 504 LYS A N 1
ATOM 3867 C CA . LYS A 1 504 ? 39.298 2.353 33.654 1.00 72.62 504 LYS A CA 1
ATOM 3868 C C . LYS A 1 504 ? 39.733 2.268 32.192 1.00 72.62 504 LYS A C 1
ATOM 3870 O O . LYS A 1 504 ? 40.564 1.436 31.851 1.00 72.62 504 LYS A O 1
ATOM 3875 N N . LEU A 1 505 ? 39.188 3.132 31.337 1.00 67.12 505 LEU A N 1
ATOM 3876 C CA . LEU A 1 505 ? 39.574 3.197 29.928 1.00 67.12 505 LEU A CA 1
ATOM 3877 C C . LEU A 1 505 ? 40.960 3.827 29.731 1.00 67.12 505 LEU A C 1
ATOM 3879 O O . LEU A 1 505 ? 41.667 3.439 28.808 1.00 67.12 505 LEU A O 1
ATOM 3883 N N . ILE A 1 506 ? 41.381 4.750 30.603 1.00 74.44 506 ILE A N 1
ATOM 3884 C CA . ILE A 1 506 ? 42.750 5.290 30.610 1.00 74.44 506 ILE A CA 1
ATOM 3885 C C . ILE A 1 506 ? 43.755 4.218 31.032 1.00 74.44 506 ILE A C 1
ATOM 3887 O O . ILE A 1 506 ? 44.787 4.085 30.382 1.00 74.44 506 ILE A O 1
ATOM 3891 N N . GLU A 1 507 ? 43.448 3.436 32.069 1.00 76.94 507 GLU A N 1
ATOM 3892 C CA . GLU A 1 507 ? 44.276 2.297 32.492 1.00 76.94 507 GLU A CA 1
ATOM 3893 C C . GLU A 1 507 ? 44.384 1.254 31.366 1.00 76.94 507 GLU A C 1
ATOM 3895 O O . GLU A 1 507 ? 45.485 0.860 30.988 1.00 76.94 507 GLU A O 1
ATOM 3900 N N . ALA A 1 508 ? 43.262 0.901 30.730 1.00 71.81 508 ALA A N 1
ATOM 3901 C CA . ALA A 1 508 ? 43.253 -0.012 29.587 1.00 71.81 508 ALA A CA 1
ATOM 3902 C C . ALA A 1 508 ? 44.005 0.545 28.360 1.00 71.81 508 ALA A C 1
ATOM 3904 O O . ALA A 1 508 ? 44.636 -0.213 27.627 1.00 71.81 508 ALA A O 1
ATOM 3905 N N . ALA A 1 509 ? 43.975 1.864 28.136 1.00 72.56 509 ALA A N 1
ATOM 3906 C CA . ALA A 1 509 ? 44.738 2.512 27.072 1.00 72.56 509 ALA A CA 1
ATOM 3907 C C . ALA A 1 509 ? 46.250 2.518 27.349 1.00 72.56 509 ALA A C 1
ATOM 3909 O O . ALA A 1 509 ? 47.028 2.393 26.406 1.00 72.56 509 ALA A O 1
ATOM 3910 N N . GLN A 1 510 ? 46.672 2.627 28.616 1.00 78.25 510 GLN A N 1
ATOM 3911 C CA . GLN A 1 510 ? 48.085 2.556 29.015 1.00 78.25 510 GLN A CA 1
ATOM 3912 C C . GLN A 1 510 ? 48.687 1.167 28.795 1.00 78.25 510 GLN A C 1
ATOM 3914 O O . GLN A 1 510 ? 49.847 1.069 28.411 1.00 78.25 510 GLN A O 1
ATOM 3919 N N . ASP A 1 511 ? 47.905 0.106 28.992 1.00 69.19 511 ASP A N 1
ATOM 3920 C CA . ASP A 1 511 ? 48.368 -1.272 28.783 1.00 69.19 511 ASP A CA 1
ATOM 3921 C C . ASP A 1 511 ? 48.467 -1.656 27.293 1.00 69.19 511 ASP A C 1
ATOM 3923 O O . ASP A 1 511 ? 49.159 -2.610 26.928 1.00 69.19 511 ASP A O 1
ATOM 3927 N N . LEU A 1 512 ? 47.769 -0.924 26.417 1.00 63.81 512 LEU A N 1
ATOM 3928 C CA . LEU A 1 512 ? 47.650 -1.234 24.990 1.00 63.81 512 LEU A CA 1
ATOM 3929 C C . LEU A 1 512 ? 48.596 -0.412 24.091 1.00 63.81 512 LEU A C 1
ATOM 3931 O O . LEU A 1 512 ? 48.779 -0.747 22.910 1.00 63.81 512 LEU A O 1
ATOM 3935 N N . PHE A 1 513 ? 49.157 0.684 24.611 1.00 67.69 513 PHE A N 1
ATOM 3936 C CA . PHE A 1 513 ? 49.953 1.657 23.861 1.00 67.69 513 PHE A CA 1
ATOM 3937 C C . PHE A 1 513 ? 51.395 1.738 24.317 1.00 67.69 513 PHE A C 1
ATOM 3939 O O . PHE A 1 513 ? 52.224 1.825 23.373 1.00 67.69 513 PHE A O 1
#

Foldseek 3Di:
DDDPPFPPDDDDPDDDPDPQAEDDPLLVVLLLVCLDPPHDLVSLLVSLVVLLVCLLSRYDYPDLVSVLVSLVVCCPPPHPPSNLLSSLSNCLRSPALVVLVVLLQSLLPDPDVSSNLSSLLSNLSRNAPDALVVSCVSSVHDDDLSNQLSSQLDHPDLDPPRDPVPQADEPVPDDLSNLLSLLSCLLSVRQDQRNHPPPDGSLVVLLVQCPDPPLSSVLSSLSSQLRHPVHALVSHNDDLVCLLVHDLSNLLSNLLRLLSDQEHDVVSVVSVLVQLPRPDPSSLLSNLQSLLSHDDPVVPVSLVVSLVPDPDPSNNLSSLLSLLLCCVVDVVSLVSNLVVLLPDPDPSSVSSSCSSNPPHPSNVVSVVSVVVVVVVVVVCVVVPPPDDDDDDDDDDDPPPDPDDDDDDDDDDDDDPDDLLVLLLVLLVPADPVCVLVSVLLVLVSVVLVPDPQADPVLNSQLSVLSSCCSNPVDPVSLVSNLVSLVVRLVSVVVVDDDSVSSVVSSVVSVVVD

Sequence (513 aa):
MAGPKALSGDILPGGALGARKLISHELALYIKLQLEPPSAPQETKAALQRLCALYEAGWTLREPAAIRLLVRGLLWAPSPTIIRRWAYKAIGLVGVREDAAQLYFVLKNETDPENQTWAMYAIRRLSKGRAVQEICEEAGVELTPPLVMAGQLFRSGLADDDLPNGFAIDIDVDNSLTLLWACLLEGYGRAPIKLFKSGNSNLASVQQLQKHDTPTVSEYAIWSLWNNPRYGIDDLSVPLADIQTRAPGARRWINRLLTKASTLTDEHVELIQDLILDEDDGARDGLAIGLRSSFNIGLPAVVIEWYGREHSEVVRRSLLEHMATYSELNAAYEEYALEGFRASTNKNFRQRLISASEGLKLYGLIRQVEAEENINRSAIDLFNLNGAIPARILGVQQVTNTFNFNGPVSGQNQVFGTASGNAFNAVRNMTESQAGQKELLTELLEALENDASISAEQKAETQAAITAVATVPSPENKATLMDKLTGVATTVGKLAGAAAPVLKLIEAAQDLF

pLDDT: mean 84.53, std 18.72, range [22.08, 98.38]

Nearest PDB structures (foldseek):
  7w38-assembly1_U  TM=3.635E-01  e=2.448E-02  Homo sapiens
  5n3u-assembly1_B-2  TM=6.639E-01  e=5.844E-01  Nostoc sp. PCC 7120 = FACHB-418
  7bfq-assembly1_C  TM=2.957E-01  e=2.645E-02  Homo sapiens
  9hcj-assembly1_P0  TM=1.700E-01  e=2.695E-01  Dictyostelium discoideum

Secondary structure (DSSP, 8-state):
-------------S---PPPEEPPHHHHHHHHHHHSTT--HHHHHHHHHHHHHHHHTTEE-SSHHHHHHHHHHHHHS---HHHHHHHHHHHHHH--HHHHHHHHHHHHH---HHHHHHHHHHHHHHS-S--HHHHHHHHT----HHHHHHHHTT-SS--STTSPTT--B-TTTS-HHHHHHHHHHHHTT-S-TT-BTTSS-HHHHHHHHTT-SSHHHHHHHHHHHHHSTT--GGG--S-GGGGGGS-HHHHHHHHHHHT-SSS--HHHHHHHHHHTT-S-HHHHHHHHHHGGG---TTHHHHHHHHHHH---HHHHHHHHHHHHHTTTT-HHHHHHHHHHHHH---HHHHHHHHHHSTTSHHHHHHHHHHHHHHHHHHHHHHH-SSS-------------------S---------S-HHHHHHHHHHT--GGGHHHHHHHHHHHHHHHH-TTS-HHHHHHHHHHHHHHHH---HHHHHHHHHHHHHHHHHHHTT-S--HHHHHHHHHHHHH-

Organism: NCBI:txid3161137

Mean predicted aligned error: 14.45 Å

Solvent-accessible surface area (backbone atoms only — not comparable to full-atom values): 29109 Å² total; per-residue (Å²): 132,86,72,83,84,67,88,76,72,83,83,74,89,81,90,72,94,64,81,75,42,66,52,50,69,55,49,51,49,39,36,42,58,28,57,38,84,90,49,52,70,71,48,30,42,51,27,35,51,51,53,39,52,41,45,74,73,53,32,40,66,87,69,46,65,67,53,43,51,42,42,50,48,43,64,75,45,100,51,57,70,74,43,33,34,38,28,28,50,30,42,36,69,64,51,50,56,78,55,26,69,60,42,40,60,45,40,54,67,48,84,49,70,69,44,29,22,29,33,39,27,18,31,38,55,34,57,63,87,61,54,60,64,60,52,23,63,74,36,71,42,85,86,44,73,41,40,52,49,30,41,48,60,73,53,97,72,84,75,82,79,81,62,60,90,84,62,52,45,44,87,92,75,54,54,66,62,44,53,34,44,51,24,49,21,46,13,70,71,50,49,61,83,61,47,44,61,82,80,54,52,60,65,60,52,37,38,55,33,48,73,39,89,52,60,68,36,13,21,35,22,42,37,16,34,55,62,16,89,91,44,53,61,88,64,55,74,67,57,79,89,52,44,83,80,44,55,56,67,34,34,13,30,50,38,26,27,70,28,64,47,63,64,62,53,72,69,52,52,56,54,44,65,58,49,73,65,50,89,47,67,64,25,35,32,24,33,32,54,20,43,55,70,33,65,46,94,75,45,59,63,56,54,52,54,47,54,76,71,56,81,51,67,71,33,44,53,34,42,38,38,30,27,30,57,44,22,92,83,33,70,66,30,37,49,53,29,51,48,55,46,71,73,49,85,49,64,67,59,44,35,48,43,48,43,39,12,63,95,42,75,61,30,58,54,52,52,49,52,54,50,53,54,49,50,54,50,52,48,51,62,68,66,64,58,90,69,96,74,84,95,80,80,93,69,98,65,90,76,82,79,80,86,78,93,83,76,89,81,84,88,84,77,94,70,98,62,59,57,64,61,53,22,55,52,31,37,69,68,46,56,79,96,43,48,74,59,35,53,52,54,49,54,51,52,55,52,56,68,72,40,85,85,58,51,73,68,59,47,44,55,42,29,52,29,48,24,43,30,42,71,49,80,40,75,66,35,48,50,53,34,52,54,45,52,51,52,51,50,56,58,46,58,73,68,65,91,77,47,66,65,65,52,52,51,50,55,54,48,63,79,76,106